Protein AF-A0A3L7LSC1-F1 (afdb_monomer_lite)

Structure (mmCIF, N/CA/C/O backbone):
data_AF-A0A3L7LSC1-F1
#
_entry.id   AF-A0A3L7LSC1-F1
#
loop_
_atom_site.group_PDB
_atom_site.id
_atom_site.type_symbol
_atom_site.label_atom_id
_atom_site.label_alt_id
_atom_site.label_comp_id
_atom_site.label_asym_id
_atom_site.label_entity_id
_atom_site.label_seq_id
_atom_site.pdbx_PDB_ins_code
_atom_site.Cartn_x
_atom_site.Cartn_y
_atom_site.Cartn_z
_atom_site.occupancy
_atom_site.B_iso_or_equiv
_atom_site.auth_seq_id
_atom_site.auth_comp_id
_atom_site.auth_asym_id
_atom_site.auth_atom_id
_atom_site.pdbx_PDB_model_num
ATOM 1 N N . MET A 1 1 ? -33.683 -37.197 1.615 1.00 47.50 1 MET A N 1
ATOM 2 C CA . MET A 1 1 ? -34.060 -36.481 2.859 1.00 47.50 1 MET A CA 1
ATOM 3 C C . MET A 1 1 ? -32.889 -36.293 3.849 1.00 47.50 1 MET A C 1
ATOM 5 O O . MET A 1 1 ? -33.096 -36.383 5.049 1.00 47.50 1 MET A O 1
ATOM 9 N N . ARG A 1 2 ? -31.656 -36.005 3.388 1.00 45.41 2 ARG A N 1
ATOM 10 C CA . ARG A 1 2 ? -30.509 -35.621 4.255 1.00 45.41 2 ARG A CA 1
ATOM 11 C C . ARG A 1 2 ? -29.616 -34.509 3.665 1.00 45.41 2 ARG A C 1
ATOM 13 O O . ARG A 1 2 ? -28.579 -34.197 4.225 1.00 45.41 2 ARG A O 1
ATOM 20 N N . LEU A 1 3 ? -30.031 -33.903 2.549 1.00 44.97 3 LEU A N 1
ATOM 21 C CA . LEU A 1 3 ? -29.283 -32.850 1.840 1.00 44.97 3 LEU A CA 1
ATOM 22 C C . LEU A 1 3 ? -29.961 -31.470 1.897 1.00 44.97 3 LEU A C 1
ATOM 24 O O . LEU A 1 3 ? -29.391 -30.493 1.439 1.00 44.97 3 LEU A O 1
ATOM 28 N N . ILE A 1 4 ? -31.152 -31.370 2.499 1.00 47.22 4 ILE A N 1
ATOM 29 C CA . ILE A 1 4 ? -31.920 -30.112 2.590 1.00 47.22 4 ILE A CA 1
ATOM 30 C C . ILE A 1 4 ? -31.695 -29.408 3.945 1.00 47.22 4 ILE A C 1
ATOM 32 O O . ILE A 1 4 ? -31.943 -28.218 4.082 1.00 47.22 4 ILE A O 1
ATOM 36 N N . THR A 1 5 ? -31.133 -30.097 4.941 1.00 44.91 5 THR A N 1
ATOM 37 C CA . THR A 1 5 ? -30.907 -29.538 6.286 1.00 44.91 5 THR A CA 1
ATOM 38 C C . THR A 1 5 ? -29.605 -28.746 6.434 1.00 44.91 5 THR A C 1
ATOM 40 O O . THR A 1 5 ? -29.439 -28.065 7.437 1.00 44.91 5 THR A O 1
ATOM 43 N N . ILE A 1 6 ? -28.694 -28.782 5.453 1.00 47.75 6 ILE A N 1
ATOM 44 C CA . ILE A 1 6 ? -27.433 -28.010 5.497 1.00 47.75 6 ILE A CA 1
ATOM 45 C C . ILE A 1 6 ? -27.599 -26.619 4.857 1.00 47.75 6 ILE A C 1
ATOM 47 O O . ILE A 1 6 ? -26.880 -25.690 5.206 1.00 47.75 6 ILE A O 1
ATOM 51 N N . PHE A 1 7 ? -28.607 -26.425 4.003 1.00 41.09 7 PHE A N 1
ATOM 52 C CA . PHE A 1 7 ? -28.855 -25.133 3.354 1.00 41.09 7 PHE A CA 1
ATOM 53 C C . PHE A 1 7 ? -29.695 -24.161 4.206 1.00 41.09 7 PHE A C 1
ATOM 55 O O . PHE A 1 7 ? -29.723 -22.967 3.937 1.00 41.09 7 PHE A O 1
ATOM 62 N N . LEU A 1 8 ? -30.338 -24.651 5.273 1.00 38.09 8 LEU A N 1
ATOM 63 C CA . LEU A 1 8 ? -31.162 -23.840 6.183 1.00 38.09 8 LEU A CA 1
ATOM 64 C C . LEU A 1 8 ? -30.412 -23.322 7.423 1.00 38.09 8 LEU A C 1
ATOM 66 O O . LEU A 1 8 ? -30.960 -22.503 8.152 1.00 38.09 8 LEU A O 1
ATOM 70 N N . LEU A 1 9 ? -29.157 -23.736 7.646 1.00 41.72 9 LEU A N 1
ATOM 71 C CA . LEU A 1 9 ? -28.326 -23.216 8.744 1.00 41.72 9 LEU A CA 1
ATOM 72 C C . LEU A 1 9 ? -27.404 -22.057 8.310 1.00 41.72 9 LEU A C 1
ATOM 74 O O . LEU A 1 9 ? -26.900 -21.329 9.157 1.00 41.72 9 LEU A O 1
ATOM 78 N N . GLY A 1 10 ? -27.213 -21.858 6.999 1.00 41.66 10 GLY A N 1
ATOM 79 C CA . GLY A 1 10 ? -26.404 -20.769 6.427 1.00 41.66 10 GLY A CA 1
ATOM 80 C C . GLY A 1 10 ? -27.178 -19.483 6.116 1.00 41.66 10 GLY A C 1
ATOM 81 O O . GLY A 1 10 ? -26.577 -18.493 5.715 1.00 41.66 10 GLY A O 1
ATOM 82 N N . TRP A 1 11 ? -28.502 -19.478 6.304 1.00 40.91 11 TRP A N 1
ATOM 83 C CA . TRP A 1 11 ? -29.378 -18.353 5.941 1.00 40.91 11 TRP A CA 1
ATOM 84 C C . TRP A 1 11 ? -30.136 -17.742 7.129 1.00 40.91 11 TRP A C 1
ATOM 86 O O . TRP A 1 11 ? -31.067 -16.965 6.952 1.00 40.91 11 TRP A O 1
ATOM 96 N N . LEU A 1 12 ? -29.705 -18.064 8.353 1.00 34.06 12 LEU A N 1
ATOM 97 C CA . LEU A 1 12 ? -30.212 -17.491 9.608 1.00 34.06 12 LEU A CA 1
ATOM 98 C C . LEU A 1 12 ? -29.209 -16.543 10.295 1.00 34.06 12 LEU A C 1
ATOM 100 O O . LEU A 1 12 ? -29.462 -16.085 11.402 1.00 34.06 12 LEU A O 1
ATOM 104 N N . LEU A 1 13 ? -28.096 -16.211 9.628 1.00 42.19 13 LEU A N 1
ATOM 105 C CA . LEU A 1 13 ? -27.075 -15.269 10.117 1.00 42.19 13 LEU A CA 1
ATOM 106 C C . LEU A 1 13 ? -26.985 -13.963 9.304 1.00 42.19 13 LEU A C 1
ATOM 108 O O . LEU A 1 13 ? -26.186 -13.101 9.643 1.00 42.19 13 LEU A O 1
ATOM 112 N N . ALA A 1 14 ? -27.805 -13.781 8.262 1.00 40.22 14 ALA A N 1
ATOM 113 C CA . ALA A 1 14 ? -27.698 -12.637 7.344 1.00 40.22 14 ALA A CA 1
ATOM 114 C C . ALA A 1 14 ? -28.773 -11.544 7.528 1.00 40.22 14 ALA A C 1
ATOM 116 O O . ALA A 1 14 ? -28.895 -10.666 6.679 1.00 40.22 14 ALA A O 1
ATOM 117 N N . ALA A 1 15 ? -29.574 -11.574 8.600 1.00 38.03 15 ALA A N 1
ATOM 118 C CA . ALA A 1 15 ? -30.649 -10.591 8.788 1.00 38.03 15 ALA A CA 1
ATOM 119 C C . ALA A 1 15 ? -30.956 -10.259 10.260 1.00 38.03 15 ALA A C 1
ATOM 121 O O . ALA A 1 15 ? -32.118 -10.128 10.641 1.00 38.03 15 ALA A O 1
ATOM 122 N N . SER A 1 16 ? -29.919 -10.086 11.079 1.00 36.62 16 SER A N 1
ATOM 123 C CA . SER A 1 16 ? -30.051 -9.414 12.375 1.00 36.62 16 SER A CA 1
ATOM 124 C C . SER A 1 16 ? -29.331 -8.06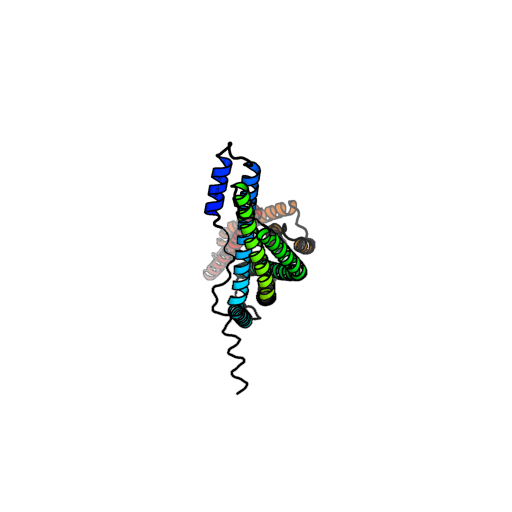6 12.303 1.00 36.62 16 SER A C 1
ATOM 126 O O . SER A 1 16 ? -28.103 -8.061 12.241 1.00 36.62 16 SER A O 1
ATOM 128 N N . PRO A 1 17 ? -30.023 -6.912 12.340 1.00 41.62 17 PRO A N 1
ATOM 129 C CA . PRO A 1 17 ? -29.378 -5.645 12.654 1.00 41.62 17 PRO A CA 1
ATOM 130 C C . PRO A 1 17 ? -29.152 -5.605 14.175 1.00 41.62 17 PRO A C 1
ATOM 132 O O . PRO A 1 17 ? -29.895 -4.977 14.918 1.00 41.62 17 PRO A O 1
ATOM 135 N N . ALA A 1 18 ? -28.186 -6.372 14.664 1.00 41.72 18 ALA A N 1
ATOM 136 C CA . ALA A 1 18 ? -27.769 -6.417 16.064 1.00 41.72 18 ALA A CA 1
ATOM 137 C C . ALA A 1 18 ? -26.338 -6.964 16.032 1.00 41.72 18 ALA A C 1
ATOM 139 O O . ALA A 1 18 ? -26.144 -8.076 15.560 1.00 41.72 18 ALA A O 1
ATOM 140 N N . PHE A 1 19 ? -25.279 -6.236 16.376 1.00 40.66 19 PHE A N 1
ATOM 141 C CA . PHE A 1 19 ? -25.071 -5.437 17.574 1.00 40.66 19 PHE A CA 1
ATOM 142 C C . PHE A 1 19 ? -24.120 -4.272 17.255 1.00 40.66 19 PHE A C 1
ATOM 144 O O . PHE A 1 19 ? -22.916 -4.399 17.427 1.00 40.66 19 PHE A O 1
ATOM 151 N N . ALA A 1 20 ? -24.621 -3.107 16.844 1.00 45.19 20 ALA A N 1
ATOM 152 C CA . ALA A 1 20 ? -23.806 -1.913 17.046 1.00 45.19 20 ALA A CA 1
ATOM 153 C C . ALA A 1 20 ? -23.777 -1.678 18.561 1.00 45.19 20 ALA A C 1
ATOM 155 O O . ALA A 1 20 ? -24.834 -1.497 19.172 1.00 45.19 20 ALA A O 1
ATOM 156 N N . ALA A 1 21 ? -22.606 -1.736 19.200 1.00 58.75 21 ALA A N 1
ATOM 157 C CA . ALA A 1 21 ? -22.484 -1.202 20.548 1.00 58.75 21 ALA A CA 1
ATOM 158 C C . ALA A 1 21 ? -22.903 0.272 20.468 1.00 58.75 21 ALA A C 1
ATOM 160 O O . ALA A 1 21 ? -22.190 1.082 19.876 1.00 58.75 21 ALA A O 1
ATOM 161 N N . ASN A 1 22 ? -24.097 0.600 20.969 1.00 72.31 22 ASN A N 1
ATOM 162 C CA . ASN A 1 22 ? -24.596 1.970 20.953 1.00 72.31 22 ASN A CA 1
ATOM 163 C C . ASN A 1 22 ? -23.690 2.795 21.862 1.00 72.31 22 ASN A C 1
ATOM 165 O O . ASN A 1 22 ? -23.834 2.775 23.085 1.00 72.31 22 ASN A O 1
ATOM 169 N N . LEU A 1 23 ? -22.723 3.475 21.247 1.00 84.94 23 LEU A N 1
ATOM 170 C CA . LEU A 1 23 ? -21.898 4.459 21.921 1.00 84.94 23 LEU A CA 1
ATOM 171 C C . LEU A 1 23 ? -22.827 5.514 22.540 1.00 84.94 23 LEU A C 1
ATOM 173 O O . LEU A 1 23 ? -23.781 5.937 21.876 1.00 84.94 23 LEU A O 1
ATOM 177 N N . PRO A 1 24 ? -22.574 5.941 23.787 1.00 86.88 24 PRO A N 1
ATOM 178 C CA . PRO A 1 24 ? -23.313 7.042 24.388 1.00 86.88 24 PRO A CA 1
ATOM 179 C C . PRO A 1 24 ? -23.250 8.310 23.524 1.00 86.88 24 PRO A C 1
ATOM 181 O O . PRO A 1 24 ? -22.294 8.511 22.770 1.00 86.88 24 PRO A O 1
ATOM 184 N N . ASP A 1 25 ? -24.266 9.171 23.635 1.00 90.81 25 ASP A N 1
ATOM 185 C CA . ASP A 1 25 ? -24.339 10.406 22.849 1.00 90.81 25 ASP A CA 1
ATOM 186 C C . ASP A 1 25 ? -23.196 11.364 23.226 1.00 90.81 25 ASP A C 1
ATOM 188 O O . ASP A 1 25 ? -23.226 12.054 24.248 1.00 90.81 25 ASP A O 1
ATOM 192 N N . GLU A 1 26 ? -22.179 11.419 22.364 1.00 91.38 26 GLU A N 1
ATOM 193 C CA . GLU A 1 26 ? -21.018 12.298 22.513 1.00 91.38 26 GLU A CA 1
ATOM 194 C C . GLU A 1 26 ? -21.424 13.774 22.620 1.00 91.38 26 GLU A C 1
ATOM 196 O O . GLU A 1 26 ? -20.789 14.544 23.342 1.00 91.38 26 GLU A O 1
ATOM 201 N N . GLY A 1 27 ? -22.478 14.183 21.905 1.00 91.50 27 GLY A N 1
ATOM 202 C CA . GLY A 1 27 ? -22.971 15.554 21.930 1.00 91.50 27 GLY A CA 1
ATOM 203 C C . GLY A 1 27 ? -23.528 15.926 23.299 1.00 91.50 27 GLY A C 1
ATOM 204 O O . GLY A 1 27 ? -23.297 17.040 23.770 1.00 91.50 27 GLY A O 1
ATOM 205 N N . GLN A 1 28 ? -24.212 14.987 23.953 1.00 91.19 28 GLN A N 1
ATOM 206 C CA . GLN A 1 28 ? -24.719 15.172 25.307 1.00 91.19 28 GLN A CA 1
ATOM 207 C C . GLN A 1 28 ? -23.576 15.229 26.327 1.00 91.19 28 GLN A C 1
ATOM 209 O O . GLN A 1 28 ? -23.496 16.187 27.090 1.00 91.19 28 GLN A O 1
ATOM 214 N N . ILE A 1 29 ? -22.620 14.298 26.266 1.00 92.69 29 ILE A N 1
ATOM 215 C CA . ILE A 1 29 ? -21.482 14.258 27.203 1.00 92.69 29 ILE A CA 1
ATOM 216 C C . ILE A 1 29 ? -20.611 15.517 27.090 1.00 92.69 29 ILE A C 1
ATOM 218 O O . ILE A 1 29 ? -20.136 16.035 28.099 1.00 92.69 29 ILE A O 1
ATOM 222 N N . LYS A 1 30 ? -20.424 16.066 25.880 1.00 94.44 30 LYS A N 1
ATOM 223 C CA . LYS A 1 30 ? -19.711 17.343 25.693 1.00 94.44 30 LYS A CA 1
ATOM 224 C C . LYS A 1 30 ? -20.429 18.522 26.346 1.00 94.44 30 LYS A C 1
ATOM 226 O O . LYS A 1 30 ? -19.759 19.388 26.905 1.00 94.44 30 LYS A O 1
ATOM 231 N N . LYS A 1 31 ? -21.762 18.566 26.280 1.00 93.38 31 LYS A N 1
ATOM 232 C CA . LYS A 1 31 ? -22.554 19.601 26.963 1.00 93.38 31 LYS A CA 1
ATOM 233 C C . LYS A 1 31 ? -22.443 19.451 28.475 1.00 93.38 31 LYS A C 1
ATOM 235 O O . LYS A 1 31 ? -22.179 20.436 29.153 1.00 93.38 31 LYS A O 1
ATOM 240 N N . ASP A 1 32 ? -22.574 18.229 28.982 1.00 90.56 32 ASP A N 1
ATOM 241 C CA . ASP A 1 32 ? -22.463 17.940 30.415 1.00 90.56 32 ASP A CA 1
ATOM 242 C C . ASP A 1 32 ? -21.064 18.294 30.944 1.00 90.56 32 ASP A C 1
ATOM 244 O O . ASP A 1 32 ? -20.930 18.851 32.033 1.00 90.56 32 ASP A O 1
ATOM 248 N N . LEU A 1 33 ? -20.019 18.067 30.139 1.00 92.50 33 LEU A N 1
ATOM 249 C CA . LEU A 1 33 ? -18.648 18.471 30.450 1.00 92.50 33 LEU A CA 1
ATOM 250 C C . LEU A 1 33 ? -18.501 19.996 30.532 1.00 92.50 33 LEU A C 1
ATOM 252 O O . LEU A 1 33 ? -17.860 20.486 31.457 1.00 92.50 33 LEU A O 1
ATOM 256 N N . GLN A 1 34 ? -19.083 20.743 29.590 1.00 93.12 34 GLN A N 1
ATOM 257 C CA . GLN A 1 34 ? -19.062 22.211 29.617 1.00 93.12 34 GLN A CA 1
ATOM 258 C C . GLN A 1 34 ? -19.798 22.753 30.846 1.00 93.12 34 GLN A C 1
ATOM 260 O O . GLN A 1 34 ? -19.238 23.554 31.587 1.00 93.12 34 GLN A O 1
ATOM 265 N N . LEU A 1 35 ? -20.999 22.240 31.129 1.00 89.88 35 LEU A N 1
ATOM 266 C CA . LEU A 1 35 ? -21.768 22.614 32.318 1.00 89.88 35 LEU A CA 1
ATOM 267 C C . LEU A 1 35 ? -20.990 22.337 33.612 1.00 89.88 35 LEU A C 1
ATOM 269 O O . LEU A 1 35 ? -20.944 23.187 34.500 1.00 89.88 35 LEU A O 1
ATOM 273 N N . ALA A 1 36 ? -20.332 21.178 33.702 1.00 88.69 36 ALA A N 1
ATOM 274 C CA . ALA A 1 36 ? -19.503 20.827 34.849 1.00 88.69 36 ALA A CA 1
ATOM 275 C C . ALA A 1 36 ? -18.247 21.706 34.978 1.00 88.69 36 ALA A C 1
ATOM 277 O O . ALA A 1 36 ? -17.763 21.897 36.088 1.00 88.69 36 ALA A O 1
ATOM 278 N N . GLN A 1 37 ? -17.703 22.243 33.883 1.00 90.06 37 GLN A N 1
ATOM 279 C CA . GLN A 1 37 ? -16.558 23.164 33.910 1.00 90.06 37 GLN A CA 1
ATOM 280 C C . GLN A 1 37 ? -16.961 24.592 34.301 1.00 90.06 37 GLN A C 1
ATOM 282 O O . GLN A 1 37 ? -16.216 25.263 35.020 1.00 90.06 37 GLN A O 1
ATOM 287 N N . ASP A 1 38 ? -18.137 25.036 33.860 1.00 89.62 38 ASP A N 1
ATOM 288 C CA . ASP A 1 38 ? -18.635 26.391 34.094 1.00 89.62 38 ASP A CA 1
ATOM 289 C C . ASP A 1 38 ? -19.148 26.589 35.532 1.00 89.62 38 ASP A C 1
ATOM 291 O O . ASP A 1 38 ? -18.986 27.671 36.108 1.00 89.62 38 ASP A O 1
ATOM 295 N N . ASP A 1 39 ? -19.712 25.548 36.153 1.00 82.62 39 ASP A N 1
ATOM 296 C CA . ASP A 1 39 ? -20.226 25.619 37.524 1.00 82.62 39 ASP A CA 1
ATOM 297 C C . ASP A 1 39 ? -19.162 25.264 38.580 1.00 82.62 39 ASP A C 1
ATOM 299 O O . ASP A 1 39 ? -18.930 24.106 38.933 1.00 82.62 39 ASP A O 1
ATOM 303 N N . LYS A 1 40 ? -18.528 26.305 39.134 1.00 75.19 40 LYS A N 1
ATOM 304 C CA . LYS A 1 40 ? -17.489 26.203 40.179 1.00 75.19 40 LYS A CA 1
ATOM 305 C C . LYS A 1 40 ? -18.007 25.769 41.556 1.00 75.19 40 LYS A C 1
ATOM 307 O O . LYS A 1 40 ? -17.197 25.572 42.460 1.00 75.19 40 LYS A O 1
ATOM 312 N N . ASN A 1 41 ? -19.323 25.662 41.747 1.00 77.88 41 ASN A N 1
ATOM 313 C CA . ASN A 1 41 ? -19.925 25.360 43.048 1.00 77.88 41 ASN A CA 1
ATOM 314 C C . ASN A 1 41 ? -20.377 23.897 43.181 1.00 77.88 41 ASN A C 1
ATOM 316 O O . ASN A 1 41 ? -20.930 23.520 44.217 1.00 77.88 41 ASN A O 1
ATOM 320 N N . VAL A 1 42 ? -20.141 23.061 42.166 1.00 78.06 42 VAL A N 1
ATOM 321 C CA . VAL A 1 42 ? -20.526 21.646 42.195 1.00 78.06 42 VAL A CA 1
ATOM 322 C C . VAL A 1 42 ? -19.570 20.849 43.098 1.00 78.06 42 VAL A C 1
ATOM 324 O O . VAL A 1 42 ? -18.355 20.857 42.879 1.00 78.06 42 VAL A O 1
ATOM 327 N N . PRO A 1 43 ? -20.072 20.109 44.104 1.00 82.06 43 PRO A N 1
ATOM 328 C CA . PRO A 1 43 ? -19.233 19.206 44.881 1.00 82.06 43 PRO A CA 1
ATOM 329 C C . PRO A 1 43 ? -18.643 18.115 43.976 1.00 82.06 43 PRO A C 1
ATOM 331 O O . PRO A 1 43 ? -19.342 17.530 43.152 1.00 82.06 43 PRO A O 1
ATOM 334 N N . ASN A 1 44 ? -17.351 17.822 44.146 1.00 87.06 44 ASN A N 1
ATOM 335 C CA . ASN A 1 44 ? -16.586 16.875 43.320 1.00 87.06 44 ASN A CA 1
ATOM 336 C C . ASN A 1 44 ? -16.454 17.258 41.831 1.00 87.06 44 ASN A C 1
ATOM 338 O O . ASN A 1 44 ? -16.242 16.378 40.997 1.00 87.06 44 ASN A O 1
ATOM 342 N N . GLN A 1 45 ? -16.512 18.554 41.495 1.00 89.81 45 GLN A N 1
ATOM 343 C CA . GLN A 1 45 ? -16.376 19.072 40.124 1.00 89.81 45 GLN A CA 1
ATOM 344 C C . GLN A 1 45 ? -15.221 18.428 39.332 1.00 89.81 45 GLN A C 1
ATOM 346 O O . GLN A 1 45 ? -15.427 17.951 38.221 1.00 89.81 45 GLN A O 1
ATOM 351 N N . ALA A 1 46 ? -14.016 18.356 39.912 1.00 91.25 46 ALA A N 1
ATOM 352 C CA . ALA A 1 46 ? -12.845 17.788 39.238 1.00 91.25 46 ALA A CA 1
ATOM 353 C C . ALA A 1 46 ? -13.041 16.312 38.843 1.00 91.25 46 ALA A C 1
ATOM 355 O O . ALA A 1 46 ? -12.729 15.933 37.719 1.00 91.25 46 ALA A O 1
ATOM 356 N N . ALA A 1 47 ? -13.622 15.503 39.735 1.00 93.12 47 ALA A N 1
ATOM 357 C CA . ALA A 1 47 ? -13.879 14.088 39.478 1.00 93.12 47 ALA A CA 1
ATOM 358 C C . ALA A 1 47 ? -15.012 13.877 38.456 1.00 93.12 47 ALA A C 1
ATOM 360 O O . ALA A 1 47 ? -14.972 12.925 37.680 1.00 93.12 47 ALA A O 1
ATOM 361 N N . ILE A 1 48 ? -16.005 14.777 38.419 1.00 92.56 48 ILE A N 1
ATOM 362 C CA . ILE A 1 48 ? -17.053 14.784 37.384 1.00 92.56 48 ILE A CA 1
ATOM 363 C C . ILE A 1 48 ? -16.430 15.067 36.013 1.00 92.56 48 ILE A C 1
ATOM 365 O O . ILE A 1 48 ? -16.667 14.327 35.061 1.00 92.56 48 ILE A O 1
ATOM 369 N N . VAL A 1 49 ? -15.605 16.115 35.923 1.00 94.50 49 VAL A N 1
ATOM 370 C CA . VAL A 1 49 ? -14.908 16.500 34.688 1.00 94.50 49 VAL A CA 1
ATOM 371 C C . VAL A 1 49 ? -14.010 15.365 34.191 1.00 94.50 49 VAL A C 1
ATOM 373 O O . VAL A 1 49 ? -14.061 15.033 33.010 1.00 94.50 49 VAL A O 1
ATOM 376 N N . GLU A 1 50 ? -13.242 14.733 35.080 1.00 95.62 50 GLU A N 1
ATOM 377 C CA . GLU A 1 50 ? -12.378 13.595 34.745 1.00 95.62 50 GLU A CA 1
ATOM 378 C C . GLU A 1 50 ? -13.178 12.390 34.226 1.00 95.62 50 GLU A C 1
ATOM 380 O O . GLU A 1 50 ? -12.833 11.819 33.190 1.00 95.62 50 GLU A O 1
ATOM 385 N N . ALA A 1 51 ? -14.287 12.032 34.885 1.00 94.88 51 ALA A N 1
ATOM 386 C CA . ALA A 1 51 ? -15.145 10.935 34.441 1.00 94.88 51 ALA A CA 1
ATOM 387 C C . ALA A 1 51 ? -15.735 11.203 33.046 1.00 94.88 51 ALA A C 1
ATOM 389 O O . ALA A 1 51 ? -15.658 10.347 32.164 1.00 94.88 51 ALA A O 1
ATOM 390 N N . LEU A 1 52 ? -16.264 12.406 32.804 1.00 95.12 52 LEU A N 1
ATOM 391 C CA . LEU A 1 52 ? -16.816 12.779 31.498 1.00 95.12 52 LEU A CA 1
ATOM 392 C C . LEU A 1 52 ? -15.736 12.814 30.404 1.00 95.12 52 LEU A C 1
ATOM 394 O O . LEU A 1 52 ? -15.980 12.348 29.291 1.00 95.12 52 LEU A O 1
ATOM 398 N N . GLN A 1 53 ? -14.528 13.300 30.712 1.00 96.81 53 GLN A N 1
ATOM 399 C CA . GLN A 1 53 ? -13.385 13.251 29.790 1.00 96.81 53 GLN A CA 1
ATOM 400 C C . GLN A 1 53 ? -12.978 11.812 29.458 1.00 96.81 53 GLN A C 1
ATOM 402 O O . GLN A 1 53 ? -12.760 11.497 28.288 1.00 96.81 53 GLN A O 1
ATOM 407 N N . SER A 1 54 ? -12.931 10.927 30.456 1.00 96.94 54 SER A N 1
ATOM 408 C CA . SER A 1 54 ? -12.686 9.497 30.250 1.00 96.94 54 SER A CA 1
ATOM 409 C C . SER A 1 54 ? -13.745 8.874 29.332 1.00 96.94 54 SER A C 1
ATOM 411 O O . SER A 1 54 ? -13.407 8.194 28.363 1.00 96.94 54 SER A O 1
ATOM 413 N N . GLY A 1 55 ? -15.025 9.200 29.549 1.00 96.38 55 GLY A N 1
ATOM 414 C CA . GLY A 1 55 ? -16.120 8.772 28.677 1.00 96.38 55 GLY A CA 1
ATOM 415 C C . GLY A 1 55 ? -15.965 9.246 27.227 1.00 96.38 55 GLY A C 1
ATOM 416 O O . GLY A 1 55 ? -16.165 8.463 26.299 1.00 96.38 55 GLY A O 1
ATOM 417 N N . LEU A 1 56 ? -15.549 10.498 27.004 1.00 97.38 56 LEU A N 1
ATOM 418 C CA . LEU A 1 56 ? -15.272 11.014 25.656 1.00 97.38 56 LEU A CA 1
ATOM 419 C C . LEU A 1 56 ? -14.088 10.307 24.987 1.00 97.38 56 LEU A C 1
ATOM 421 O O . LEU A 1 56 ? -14.160 10.002 23.795 1.00 97.38 56 LEU A O 1
ATOM 425 N N . ASN A 1 57 ? -13.027 10.012 25.739 1.00 97.75 57 ASN A N 1
ATOM 426 C CA . ASN A 1 57 ? -11.886 9.252 25.227 1.00 97.75 57 ASN A CA 1
ATOM 427 C C . ASN A 1 57 ? -12.306 7.834 24.821 1.00 97.75 57 ASN A C 1
ATOM 429 O O . ASN A 1 57 ? -11.990 7.398 23.716 1.00 97.75 57 ASN A O 1
ATOM 433 N N . ALA A 1 58 ? -13.094 7.151 25.655 1.00 97.06 58 ALA A N 1
ATOM 434 C CA . ALA A 1 58 ? -13.649 5.843 25.324 1.00 97.06 58 ALA A CA 1
ATOM 435 C C . ALA A 1 58 ? -14.522 5.888 24.059 1.00 97.06 58 ALA A C 1
ATOM 437 O O . ALA A 1 58 ? -14.412 5.018 23.196 1.00 97.06 58 ALA A O 1
ATOM 438 N N . ILE A 1 59 ? -15.344 6.928 23.886 1.00 96.31 59 ILE A N 1
ATOM 439 C CA . ILE A 1 59 ? -16.124 7.109 22.652 1.00 96.31 59 ILE A CA 1
ATOM 440 C C . ILE A 1 59 ? -15.210 7.267 21.434 1.00 96.31 59 ILE A C 1
ATOM 442 O O . ILE A 1 59 ? -15.482 6.671 20.389 1.00 96.31 59 ILE A O 1
ATOM 446 N N . ALA A 1 60 ? -14.127 8.037 21.549 1.00 97.25 60 ALA A N 1
ATOM 447 C CA . ALA A 1 60 ? -13.161 8.203 20.467 1.00 97.25 60 ALA A CA 1
ATOM 448 C C . ALA A 1 60 ? -12.477 6.873 20.099 1.00 97.25 60 ALA A C 1
ATOM 450 O O . ALA A 1 60 ? -12.404 6.535 18.915 1.00 97.25 60 ALA A O 1
ATOM 451 N N . GLU A 1 61 ? -12.051 6.087 21.094 1.00 97.06 61 GLU A N 1
ATOM 452 C CA . GLU A 1 61 ? -11.511 4.735 20.890 1.00 97.06 61 GLU A CA 1
ATOM 453 C C . GLU A 1 61 ? -12.533 3.818 20.203 1.00 97.06 61 GLU A C 1
ATOM 455 O O . GLU A 1 61 ? -12.215 3.168 19.207 1.00 97.06 61 GLU A O 1
ATOM 460 N N . GLY A 1 62 ? -13.785 3.822 20.669 1.00 96.69 62 GLY A N 1
ATOM 461 C CA . GLY A 1 62 ? -14.867 3.041 20.072 1.00 96.69 62 GLY A CA 1
ATOM 462 C C . GLY A 1 62 ? -15.126 3.408 18.608 1.00 96.69 62 GLY A C 1
ATOM 463 O O . GLY A 1 62 ? -15.282 2.525 17.764 1.00 96.69 62 GLY A O 1
ATOM 464 N N . LYS A 1 63 ? -15.100 4.701 18.263 1.00 96.38 63 LYS A N 1
ATOM 465 C CA . LYS A 1 63 ? -15.210 5.159 16.866 1.00 96.38 63 LYS A CA 1
ATOM 466 C C . LYS A 1 63 ? -14.041 4.689 16.005 1.00 96.38 63 LYS A C 1
ATOM 468 O O . LYS A 1 63 ? -14.265 4.280 14.866 1.00 96.38 63 LYS A O 1
ATOM 473 N N . ALA A 1 64 ? -12.818 4.717 16.533 1.00 97.44 64 ALA A N 1
ATOM 474 C CA . ALA A 1 64 ? -11.647 4.206 15.825 1.00 97.44 64 ALA A CA 1
ATOM 475 C C . ALA A 1 64 ? -11.776 2.697 15.546 1.00 97.44 64 ALA A C 1
ATOM 477 O O . ALA A 1 64 ? -11.549 2.262 14.414 1.00 97.44 64 ALA A O 1
ATOM 478 N N . SER A 1 65 ? -12.230 1.919 16.534 1.00 97.75 65 SER A N 1
ATOM 479 C CA . SER A 1 65 ? -12.529 0.494 16.356 1.00 97.75 65 SER A CA 1
ATOM 480 C C . SER A 1 65 ? -13.640 0.249 15.335 1.00 97.75 65 SER A C 1
ATOM 482 O O . SER A 1 65 ? -13.490 -0.603 14.466 1.00 97.75 65 SER A O 1
ATOM 484 N N . SER A 1 66 ? -14.717 1.038 15.355 1.00 96.62 66 SER A N 1
ATOM 485 C CA . SER A 1 66 ? -15.802 0.944 14.366 1.00 96.62 66 SER A CA 1
ATOM 486 C C . SER A 1 66 ? -15.331 1.237 12.933 1.00 96.62 66 SER A C 1
ATOM 488 O O . SER A 1 66 ? -15.714 0.529 11.994 1.00 96.62 66 SER A O 1
ATOM 490 N N . ALA A 1 67 ? -14.444 2.221 12.747 1.00 97.19 67 ALA A N 1
ATOM 491 C CA . ALA A 1 67 ? -13.841 2.492 11.443 1.00 97.19 67 ALA A CA 1
ATOM 492 C C . ALA A 1 67 ? -13.020 1.292 10.942 1.00 97.19 67 ALA A C 1
ATOM 494 O O . ALA A 1 67 ? -13.130 0.911 9.776 1.00 97.19 67 ALA A O 1
ATOM 495 N N . LYS A 1 68 ? -12.253 0.651 11.834 1.00 96.56 68 LYS A N 1
ATOM 496 C CA . LYS A 1 68 ? -11.481 -0.558 11.515 1.00 96.56 68 LYS A CA 1
ATOM 497 C C . LYS A 1 68 ? -12.363 -1.770 11.217 1.00 96.56 68 LYS A C 1
ATOM 499 O O . LYS A 1 68 ? -12.095 -2.469 10.245 1.00 96.56 68 LYS A O 1
ATOM 504 N N . ILE A 1 69 ? -13.446 -1.973 11.969 1.00 97.44 69 ILE A N 1
ATOM 505 C CA . ILE A 1 69 ? -14.461 -2.997 11.667 1.00 97.44 69 ILE A CA 1
ATOM 506 C C . ILE A 1 69 ? -14.991 -2.806 10.245 1.00 97.44 69 ILE A C 1
ATOM 508 O O . ILE A 1 69 ? -15.025 -3.758 9.472 1.00 97.44 69 ILE A O 1
ATOM 512 N N . THR A 1 70 ? -15.333 -1.572 9.868 1.00 97.00 70 THR A N 1
ATOM 513 C CA . THR A 1 70 ? -15.844 -1.263 8.523 1.00 97.00 70 THR A CA 1
ATOM 514 C C . THR A 1 70 ? -14.804 -1.553 7.436 1.00 97.00 70 THR A C 1
ATOM 516 O O . THR A 1 70 ? -15.137 -2.114 6.394 1.00 97.00 70 THR A O 1
ATOM 519 N N . GLU A 1 71 ? -13.534 -1.210 7.675 1.00 95.56 71 GLU A N 1
ATOM 520 C CA . GLU A 1 71 ? -12.421 -1.517 6.767 1.00 95.56 71 GLU A CA 1
ATOM 521 C C . GLU A 1 71 ? -12.261 -3.035 6.558 1.00 95.56 71 GLU A C 1
ATOM 523 O O . GLU A 1 71 ? -12.155 -3.502 5.422 1.00 95.56 71 GLU A O 1
ATOM 528 N N . TYR A 1 72 ? -12.296 -3.818 7.639 1.00 97.19 72 TYR A N 1
ATOM 529 C CA . TYR A 1 72 ? -12.194 -5.277 7.580 1.00 97.19 72 TYR A CA 1
ATOM 530 C C . TYR A 1 72 ? -13.420 -5.933 6.952 1.00 97.19 72 TYR A C 1
ATOM 532 O O . TYR A 1 72 ? -13.261 -6.854 6.153 1.00 97.19 72 TYR A O 1
ATOM 540 N N . GLN A 1 73 ? -14.620 -5.441 7.256 1.00 97.19 73 GLN A N 1
ATOM 541 C CA . GLN A 1 73 ? -15.863 -5.895 6.638 1.00 97.19 73 GLN A CA 1
ATOM 542 C C . GLN A 1 73 ? -15.818 -5.681 5.126 1.00 97.19 73 GLN A C 1
ATOM 544 O O . GLN A 1 73 ? -16.045 -6.614 4.362 1.00 97.19 73 GLN A O 1
ATOM 549 N N . LYS A 1 74 ? -15.407 -4.489 4.681 1.00 96.38 74 LYS A N 1
ATOM 550 C CA . LYS A 1 74 ? -15.233 -4.197 3.257 1.00 96.38 74 LYS A CA 1
A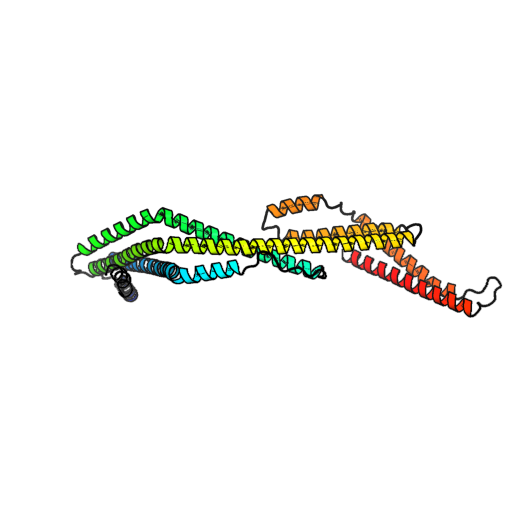TOM 551 C C . LYS A 1 74 ? -14.221 -5.139 2.601 1.00 96.38 74 LYS A C 1
ATOM 553 O O . LYS A 1 74 ? -14.465 -5.640 1.509 1.00 96.38 74 LYS A O 1
ATOM 558 N N . ALA A 1 75 ? -13.107 -5.433 3.274 1.00 95.38 75 ALA A N 1
ATOM 559 C CA . ALA A 1 75 ? -12.127 -6.401 2.783 1.00 95.38 75 ALA A CA 1
ATOM 560 C C . ALA A 1 75 ? -12.677 -7.838 2.699 1.00 95.38 75 ALA A C 1
ATOM 562 O O . ALA A 1 75 ? -12.140 -8.639 1.940 1.00 95.38 75 ALA A O 1
ATOM 563 N N . ILE A 1 76 ? -13.713 -8.184 3.465 1.00 97.12 76 ILE A N 1
ATOM 564 C CA . ILE A 1 76 ? -14.413 -9.469 3.365 1.00 97.12 76 ILE A CA 1
ATOM 565 C C . ILE A 1 76 ? -15.401 -9.450 2.197 1.00 97.12 76 ILE A C 1
ATOM 567 O O . ILE A 1 76 ? -15.373 -10.361 1.371 1.00 97.12 76 ILE A O 1
ATOM 571 N N . ASP A 1 77 ? -16.222 -8.406 2.109 1.00 97.75 77 ASP A N 1
ATOM 572 C CA . ASP A 1 77 ? -17.298 -8.289 1.123 1.00 97.75 77 ASP A CA 1
ATOM 573 C C . ASP A 1 77 ? -16.765 -8.128 -0.306 1.00 97.75 77 ASP A C 1
ATOM 575 O O . ASP A 1 77 ? -17.230 -8.802 -1.228 1.00 97.75 77 ASP A O 1
ATOM 579 N N . ASP A 1 78 ? -15.741 -7.290 -0.490 1.00 97.44 78 ASP A N 1
ATOM 580 C CA . ASP A 1 78 ? -15.167 -6.995 -1.805 1.00 97.44 78 ASP A CA 1
ATOM 581 C C . ASP A 1 78 ? -14.199 -8.093 -2.282 1.00 97.44 78 ASP A C 1
ATOM 583 O O . ASP A 1 78 ? -13.852 -8.138 -3.467 1.00 97.44 78 ASP A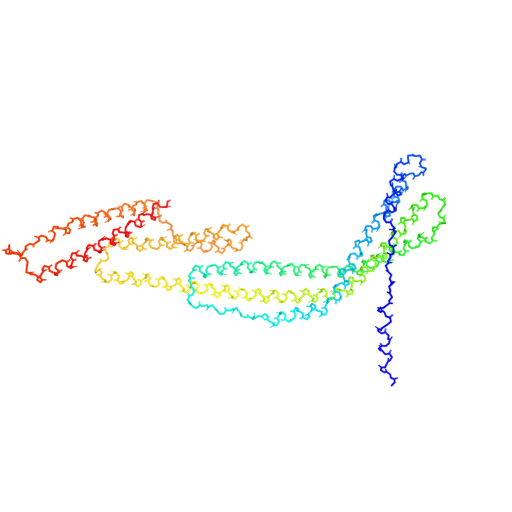 O 1
ATOM 587 N N . PHE A 1 79 ? -13.763 -8.999 -1.394 1.00 98.25 79 PHE A N 1
ATOM 588 C CA . PHE A 1 79 ? -12.749 -10.016 -1.697 1.00 98.25 79 PHE A CA 1
ATOM 589 C C . PHE A 1 79 ? -13.055 -10.828 -2.965 1.00 98.25 79 PHE A C 1
ATOM 591 O O . PHE A 1 79 ? -12.204 -10.865 -3.854 1.00 98.25 79 PHE A O 1
ATOM 598 N N . PRO A 1 80 ? -14.254 -11.425 -3.141 1.00 98.19 80 PRO A N 1
ATOM 599 C CA . PRO A 1 80 ? -14.525 -12.253 -4.313 1.00 98.19 80 PRO A CA 1
ATOM 600 C C . PRO A 1 80 ? -14.461 -11.471 -5.629 1.00 98.19 80 PRO A C 1
ATOM 602 O O . PRO A 1 80 ? -14.051 -12.025 -6.650 1.00 98.19 80 PRO A O 1
ATOM 605 N N . ALA A 1 81 ? -14.879 -10.202 -5.618 1.00 98.12 81 ALA A N 1
ATOM 606 C CA . ALA A 1 81 ? -14.858 -9.344 -6.796 1.00 98.12 81 ALA A CA 1
ATOM 607 C C . ALA A 1 81 ? -13.428 -8.894 -7.122 1.00 98.12 81 ALA A C 1
ATOM 609 O O . ALA A 1 81 ? -12.979 -9.060 -8.255 1.00 98.12 81 ALA A O 1
ATOM 610 N N . LEU A 1 82 ? -12.689 -8.411 -6.118 1.00 97.69 82 LEU A N 1
ATOM 611 C CA . LEU A 1 82 ? -11.311 -7.947 -6.276 1.00 97.69 82 LEU A CA 1
ATOM 612 C C . LEU A 1 82 ? -10.365 -9.073 -6.695 1.00 97.69 82 LEU A C 1
ATOM 614 O O . LEU A 1 82 ? -9.538 -8.875 -7.578 1.00 97.69 82 LEU A O 1
ATOM 618 N N . THR A 1 83 ? -10.499 -10.267 -6.118 1.00 98.31 83 THR A N 1
ATOM 619 C CA . THR A 1 83 ? -9.686 -11.426 -6.504 1.00 98.31 83 THR A CA 1
ATOM 620 C C . THR A 1 83 ? -9.924 -11.821 -7.962 1.00 98.31 83 THR A C 1
ATOM 622 O O . THR A 1 83 ? -8.966 -12.150 -8.659 1.00 98.31 83 THR A O 1
ATOM 625 N N . ARG A 1 84 ? -11.173 -11.775 -8.454 1.00 98.06 84 ARG A N 1
ATOM 626 C CA . ARG A 1 84 ? -11.468 -12.024 -9.878 1.00 98.06 84 ARG A CA 1
ATOM 627 C C . ARG A 1 84 ? -10.845 -10.952 -10.758 1.00 98.06 84 ARG A C 1
ATOM 629 O O . ARG A 1 84 ? -10.084 -11.295 -11.649 1.00 98.06 84 ARG A O 1
ATOM 636 N N . GLN A 1 85 ? -11.081 -9.683 -10.434 1.00 98.19 85 GLN A N 1
ATOM 637 C CA . GLN A 1 85 ? -10.518 -8.561 -11.179 1.00 98.19 85 GLN A CA 1
ATOM 638 C C . GLN A 1 85 ? -8.987 -8.646 -11.271 1.00 98.19 85 GLN A C 1
ATOM 640 O O . GLN A 1 85 ? -8.435 -8.529 -12.356 1.00 98.19 85 GLN A O 1
ATOM 645 N N . LEU A 1 86 ? -8.294 -8.889 -10.155 1.00 98.12 86 LEU A N 1
ATOM 646 C CA . LEU A 1 86 ? -6.832 -8.979 -10.134 1.00 98.12 86 LEU A CA 1
ATOM 647 C C . LEU A 1 86 ? -6.305 -10.155 -10.961 1.00 98.12 86 LEU A C 1
ATOM 649 O O . LEU A 1 86 ? -5.253 -10.037 -11.588 1.00 98.12 86 LEU A O 1
ATOM 653 N N . ARG A 1 87 ? -7.018 -11.287 -10.967 1.00 97.69 87 ARG A N 1
ATOM 654 C CA . ARG A 1 87 ? -6.667 -12.440 -11.806 1.00 97.69 87 ARG A CA 1
ATOM 655 C C . ARG A 1 87 ? -6.888 -12.131 -13.281 1.00 97.69 87 ARG A C 1
ATOM 657 O O . ARG A 1 87 ? -5.968 -12.330 -14.061 1.00 97.69 87 ARG A O 1
ATOM 664 N N . ASP A 1 88 ? -8.035 -11.559 -13.630 1.00 97.94 88 ASP A N 1
ATOM 665 C CA . ASP A 1 88 ? -8.357 -11.174 -15.006 1.00 97.94 88 ASP A CA 1
ATOM 666 C C . ASP A 1 88 ? -7.361 -10.130 -15.543 1.00 97.94 88 ASP A C 1
ATOM 668 O O . ASP A 1 88 ? -6.876 -10.254 -16.668 1.00 97.94 88 ASP A O 1
ATOM 672 N N . GLU A 1 89 ? -6.995 -9.130 -14.731 1.00 97.50 89 GLU A N 1
ATOM 673 C CA . GLU A 1 89 ? -5.961 -8.144 -15.071 1.00 97.50 89 GLU A CA 1
ATOM 674 C C . GLU A 1 89 ? -4.595 -8.804 -15.269 1.00 97.50 89 GLU A C 1
ATOM 676 O O . GLU A 1 89 ? -3.900 -8.497 -16.235 1.00 97.50 89 GLU A O 1
ATOM 681 N N . LYS A 1 90 ? -4.206 -9.729 -14.386 1.00 96.19 90 LYS A N 1
ATOM 682 C CA . LYS A 1 90 ? -2.932 -10.451 -14.490 1.00 96.19 90 LYS A CA 1
ATOM 683 C C . LYS A 1 90 ? -2.874 -11.348 -15.722 1.00 96.19 90 LYS A C 1
ATOM 685 O O . LYS A 1 90 ? -1.824 -11.414 -16.365 1.00 96.19 90 LYS A O 1
ATOM 690 N N . ASP A 1 91 ? -3.968 -12.021 -16.048 1.00 95.50 91 ASP A N 1
ATOM 691 C CA . ASP A 1 91 ? -4.065 -12.902 -17.211 1.00 95.50 91 ASP A CA 1
ATOM 692 C C . ASP A 1 91 ? -4.109 -12.097 -18.519 1.00 95.50 91 ASP A C 1
ATOM 694 O O . ASP A 1 91 ? -3.556 -12.531 -19.528 1.00 95.50 91 ASP A O 1
ATOM 698 N N . SER A 1 92 ? -4.694 -10.896 -18.488 1.00 95.56 92 SER A N 1
ATOM 699 C CA . SER A 1 92 ? -4.734 -9.970 -19.629 1.00 95.56 92 SER A CA 1
ATOM 700 C C . SER A 1 92 ? -3.437 -9.174 -19.820 1.00 95.56 92 SER A C 1
ATOM 702 O O . SER A 1 92 ? -3.191 -8.659 -20.911 1.00 95.56 92 SER A O 1
ATOM 704 N N . GLU A 1 93 ? -2.609 -9.041 -18.779 1.00 95.00 93 GLU A N 1
ATOM 705 C CA . GLU A 1 93 ? -1.315 -8.364 -18.861 1.00 95.00 93 GLU A CA 1
ATOM 706 C C . GLU A 1 93 ? -0.360 -9.180 -19.756 1.00 95.00 93 GLU A C 1
ATOM 708 O O . GLU A 1 93 ? -0.097 -10.350 -19.462 1.00 95.00 93 GLU A O 1
ATOM 713 N N . PRO A 1 94 ? 0.176 -8.615 -20.848 1.00 93.31 94 PRO A N 1
ATOM 714 C CA . PRO A 1 94 ? 1.067 -9.347 -21.740 1.00 93.31 94 PRO A CA 1
ATOM 715 C C . PRO A 1 94 ? 2.441 -9.591 -21.097 1.00 93.31 94 PRO A C 1
ATOM 717 O O . PRO A 1 94 ? 2.966 -8.749 -20.371 1.00 93.31 94 PRO A O 1
ATOM 720 N N . ASP A 1 95 ? 3.045 -10.741 -21.402 1.00 89.94 95 ASP A N 1
ATOM 721 C CA . ASP A 1 95 ? 4.369 -11.124 -20.880 1.00 89.94 95 ASP A CA 1
ATOM 722 C C . ASP A 1 95 ? 5.531 -10.400 -21.579 1.00 89.94 95 ASP A C 1
ATOM 724 O O . ASP A 1 95 ? 6.637 -10.298 -21.037 1.00 89.94 95 ASP A O 1
ATOM 728 N N . GLU A 1 96 ? 5.289 -9.925 -22.800 1.00 92.25 96 GLU A N 1
ATOM 729 C CA . GLU A 1 96 ? 6.267 -9.248 -23.644 1.00 92.25 96 GLU A CA 1
ATOM 730 C C . GLU A 1 96 ? 5.820 -7.810 -23.939 1.00 92.25 96 GLU A C 1
ATOM 732 O O . GLU A 1 96 ? 4.620 -7.544 -24.101 1.00 92.25 96 GLU A O 1
ATOM 737 N N . PRO A 1 97 ? 6.765 -6.858 -24.015 1.00 91.38 97 PRO A N 1
ATOM 738 C CA . PRO A 1 97 ? 6.458 -5.496 -24.411 1.00 91.38 97 PRO A CA 1
ATOM 739 C C . PRO A 1 97 ? 6.025 -5.436 -25.879 1.00 91.38 97 PRO A C 1
ATOM 741 O O . PRO A 1 97 ? 6.268 -6.346 -26.676 1.00 91.38 97 PRO A O 1
ATOM 744 N N . ALA A 1 98 ? 5.368 -4.338 -26.252 1.00 87.50 98 ALA A N 1
ATOM 745 C CA . ALA A 1 98 ? 4.984 -4.132 -27.640 1.00 87.50 98 ALA A CA 1
ATOM 746 C C . ALA A 1 98 ? 6.238 -4.072 -28.526 1.00 87.50 98 ALA A C 1
ATOM 748 O O . ALA A 1 98 ? 7.243 -3.464 -28.156 1.00 87.50 98 ALA A O 1
ATOM 749 N N . ALA A 1 99 ? 6.170 -4.687 -29.708 1.00 87.50 99 ALA A N 1
ATOM 750 C CA . ALA A 1 99 ? 7.287 -4.677 -30.641 1.00 87.50 99 ALA A CA 1
ATOM 751 C C . ALA A 1 99 ? 7.669 -3.234 -31.011 1.00 87.50 99 ALA A C 1
ATOM 753 O O . ALA A 1 99 ? 6.830 -2.438 -31.444 1.00 87.50 99 ALA A O 1
ATOM 754 N N . LEU A 1 100 ? 8.951 -2.906 -30.850 1.00 86.25 100 LEU A N 1
ATOM 755 C CA . LEU A 1 100 ? 9.475 -1.596 -31.209 1.00 86.25 100 LEU A CA 1
ATOM 756 C C . LEU A 1 100 ? 9.511 -1.441 -32.731 1.00 86.25 100 LEU A C 1
ATOM 758 O O . LEU A 1 100 ? 9.895 -2.350 -33.469 1.00 86.25 100 LEU A O 1
ATOM 762 N N . SER A 1 101 ? 9.119 -0.264 -33.214 1.00 85.62 101 SER A N 1
ATOM 763 C CA . SER A 1 101 ? 9.216 0.044 -34.638 1.00 85.62 101 SER A CA 1
ATOM 764 C C . SER A 1 101 ? 10.689 0.216 -35.036 1.00 85.62 101 SER A C 1
ATOM 766 O O . SER A 1 101 ? 11.396 1.004 -34.408 1.00 85.62 101 SER A O 1
ATOM 768 N N . PRO A 1 102 ? 11.171 -0.432 -36.112 1.00 77.81 102 PRO A N 1
ATOM 769 C CA . PRO A 1 102 ? 12.591 -0.407 -36.474 1.00 77.81 102 PRO A CA 1
ATOM 770 C C . PRO A 1 102 ? 13.088 0.963 -36.970 1.00 77.81 102 PRO A C 1
ATOM 772 O O . PRO A 1 102 ? 14.288 1.170 -37.077 1.00 77.81 102 PRO A O 1
ATOM 775 N N . LYS A 1 103 ? 12.183 1.907 -37.270 1.00 78.62 103 LYS A N 1
ATOM 776 C CA . LYS A 1 103 ? 12.493 3.240 -37.824 1.00 78.62 103 LYS A CA 1
ATOM 777 C C . LYS A 1 103 ? 12.338 4.391 -36.818 1.00 78.62 103 LYS A C 1
ATOM 779 O O . LYS A 1 103 ? 12.137 5.530 -37.229 1.00 78.62 103 LYS A O 1
ATOM 784 N N . LEU A 1 104 ? 12.360 4.103 -35.518 1.00 82.06 104 LEU A N 1
ATOM 785 C CA . LEU A 1 104 ? 12.269 5.139 -34.485 1.00 82.06 104 LEU A CA 1
ATOM 786 C C . LEU A 1 104 ? 13.518 6.031 -34.504 1.00 82.06 104 LEU A C 1
ATOM 788 O O . LEU A 1 104 ? 14.640 5.536 -34.596 1.00 82.06 104 LEU A O 1
ATOM 792 N N . ALA A 1 105 ? 13.318 7.345 -34.396 1.00 79.62 105 ALA A N 1
ATOM 793 C CA . ALA A 1 105 ? 14.415 8.302 -34.291 1.00 79.62 105 ALA A CA 1
ATOM 794 C C . ALA A 1 105 ? 15.077 8.246 -32.901 1.00 79.62 105 ALA A C 1
ATOM 796 O O . ALA A 1 105 ? 14.420 7.947 -31.902 1.00 79.62 105 ALA A O 1
ATOM 797 N N . SER A 1 106 ? 16.363 8.611 -32.816 1.00 67.56 106 SER A N 1
ATOM 798 C CA . SER A 1 106 ? 17.137 8.640 -31.559 1.00 67.56 106 SER A CA 1
ATOM 799 C C . SER A 1 106 ? 16.458 9.462 -30.452 1.00 67.56 106 SER A C 1
ATOM 801 O O . SER A 1 106 ? 16.402 9.039 -29.297 1.00 67.56 106 SER A O 1
ATOM 803 N N . SER A 1 107 ? 15.876 10.618 -30.788 1.00 72.38 107 SER A N 1
ATOM 804 C CA . SER A 1 107 ? 15.147 11.464 -29.832 1.00 72.38 107 SER A CA 1
ATOM 805 C C . SER A 1 107 ? 13.907 10.775 -29.255 1.00 72.38 107 SER A C 1
ATOM 807 O O . SER A 1 107 ? 13.673 10.846 -28.050 1.00 72.38 107 SER A O 1
ATOM 809 N N . GLU A 1 108 ? 13.146 10.063 -30.088 1.00 80.44 108 GLU A N 1
ATOM 810 C CA . GLU A 1 108 ? 11.953 9.328 -29.663 1.00 80.44 108 GLU A CA 1
ATOM 811 C C . GLU A 1 108 ? 12.320 8.107 -28.806 1.00 80.44 108 GLU A C 1
ATOM 813 O O . GLU A 1 108 ? 11.679 7.856 -27.786 1.00 80.44 108 GLU A O 1
ATOM 818 N N . LEU A 1 109 ? 13.396 7.389 -29.155 1.00 74.75 109 LEU A N 1
ATOM 819 C CA . LEU A 1 109 ? 13.927 6.290 -28.338 1.00 74.75 109 LEU A CA 1
ATOM 820 C C . LEU A 1 109 ? 14.353 6.771 -26.946 1.00 74.75 109 LEU A C 1
ATOM 822 O O . LEU A 1 109 ? 14.007 6.138 -25.951 1.00 74.75 109 LEU A O 1
ATOM 826 N N . ASN A 1 110 ? 15.050 7.909 -26.858 1.00 70.12 110 ASN A N 1
ATOM 827 C CA . ASN A 1 110 ? 15.440 8.498 -25.573 1.00 70.12 110 ASN A CA 1
ATOM 828 C C . ASN A 1 110 ? 14.221 8.922 -24.740 1.00 70.12 110 ASN A C 1
ATOM 830 O O . ASN A 1 110 ? 14.196 8.690 -23.532 1.00 70.12 110 ASN A O 1
ATOM 834 N N . GLN A 1 111 ? 13.193 9.497 -25.374 1.00 77.62 111 GLN A N 1
ATOM 835 C CA . GLN A 1 111 ? 11.961 9.877 -24.683 1.00 77.62 111 GLN A CA 1
ATOM 836 C C . GLN A 1 111 ? 11.233 8.657 -24.105 1.00 77.62 111 GLN A C 1
ATOM 838 O O . GLN A 1 111 ? 10.847 8.670 -22.936 1.00 77.62 111 GLN A O 1
ATOM 843 N N . ARG A 1 112 ? 11.075 7.587 -24.892 1.00 84.62 112 ARG A N 1
ATOM 844 C CA . ARG A 1 112 ? 10.442 6.344 -24.423 1.00 84.62 112 ARG A CA 1
ATOM 845 C C . ARG A 1 112 ? 11.263 5.656 -23.337 1.00 84.62 112 ARG A C 1
ATOM 847 O O . ARG A 1 112 ? 10.696 5.134 -22.387 1.00 84.62 112 ARG A O 1
ATOM 854 N N . LEU A 1 113 ? 12.592 5.700 -23.428 1.00 77.25 113 LEU A N 1
ATOM 855 C CA . LEU A 1 113 ? 13.478 5.152 -22.401 1.00 77.25 113 LEU A CA 1
ATOM 856 C C . LEU A 1 113 ? 13.329 5.896 -21.068 1.00 77.25 113 LEU A C 1
ATOM 858 O O . LEU A 1 113 ? 13.322 5.262 -20.015 1.00 77.25 113 LEU A O 1
ATOM 862 N N . LEU A 1 114 ? 13.165 7.223 -21.101 1.00 75.31 114 LEU A N 1
ATOM 863 C CA . LEU A 1 114 ? 12.861 8.012 -19.905 1.00 75.31 114 LEU A CA 1
ATOM 864 C C . LEU A 1 114 ? 11.517 7.593 -19.287 1.00 75.31 114 LEU A C 1
ATOM 866 O O . LEU A 1 114 ? 11.451 7.374 -18.081 1.00 75.31 114 LEU A O 1
ATOM 870 N N . GLN A 1 115 ? 10.476 7.434 -20.111 1.00 81.38 115 GLN A N 1
ATOM 871 C CA . GLN A 1 115 ? 9.150 6.986 -19.663 1.00 81.38 115 GLN A CA 1
ATOM 872 C C . GLN A 1 115 ? 9.185 5.577 -19.056 1.00 81.38 115 GLN A C 1
ATOM 874 O O . GLN A 1 115 ? 8.604 5.348 -17.998 1.00 81.38 115 GLN A O 1
ATOM 879 N N . ALA A 1 116 ? 9.898 4.640 -19.683 1.00 79.94 116 ALA A N 1
ATOM 880 C CA . ALA A 1 116 ? 10.055 3.286 -19.159 1.00 79.94 116 ALA A CA 1
ATOM 881 C C . ALA A 1 116 ? 10.794 3.283 -17.808 1.00 79.94 116 ALA A C 1
ATOM 883 O O . ALA A 1 116 ? 10.407 2.567 -16.888 1.00 79.94 116 ALA A O 1
ATOM 884 N N . ASN A 1 117 ? 11.820 4.129 -17.644 1.00 73.75 117 ASN A N 1
ATOM 885 C CA . ASN A 1 117 ? 12.522 4.262 -16.366 1.00 73.75 117 ASN A CA 1
ATOM 886 C C . ASN A 1 117 ? 11.623 4.838 -15.262 1.00 73.75 117 ASN A C 1
ATOM 888 O O . ASN A 1 117 ? 11.657 4.326 -14.145 1.00 73.75 117 ASN A O 1
ATOM 892 N N . SER A 1 118 ? 10.813 5.867 -15.549 1.00 79.19 118 SER A N 1
ATOM 893 C CA . SER A 1 118 ? 9.887 6.409 -14.544 1.00 79.19 118 SER A CA 1
ATOM 894 C C . SER A 1 118 ? 8.838 5.373 -14.142 1.00 79.19 118 SER A C 1
ATOM 896 O O . SER A 1 118 ? 8.597 5.170 -12.958 1.00 79.19 118 SER A O 1
ATOM 898 N N . GLN A 1 119 ? 8.292 4.636 -15.115 1.00 83.81 119 GLN A N 1
ATOM 899 C CA . GLN A 1 119 ? 7.355 3.543 -14.848 1.00 83.81 119 GLN A CA 1
ATOM 900 C C . GLN A 1 119 ? 7.971 2.450 -13.968 1.00 83.81 119 GLN A C 1
ATOM 902 O O . GLN A 1 119 ? 7.310 1.961 -13.056 1.00 83.81 119 GLN A O 1
ATOM 907 N N . LEU A 1 120 ? 9.230 2.072 -14.207 1.00 81.88 120 LEU A N 1
ATOM 908 C CA . LEU A 1 120 ? 9.937 1.099 -13.370 1.00 81.88 120 LEU A CA 1
ATOM 909 C C . LEU A 1 120 ? 10.077 1.576 -11.922 1.00 81.88 120 LEU A C 1
ATOM 911 O O . LEU A 1 120 ? 9.855 0.788 -11.003 1.00 81.88 120 LEU A O 1
ATOM 915 N N . MET A 1 121 ? 10.400 2.855 -11.711 1.00 77.69 121 MET A N 1
ATOM 916 C CA . MET A 1 121 ? 10.490 3.440 -10.370 1.00 77.69 121 MET A CA 1
ATOM 917 C C . MET A 1 121 ? 9.134 3.435 -9.657 1.00 77.69 121 MET A C 1
ATOM 919 O O . MET A 1 121 ? 9.050 2.981 -8.514 1.00 77.69 121 MET A O 1
ATOM 923 N N . ASP A 1 122 ? 8.069 3.855 -10.342 1.00 85.19 122 ASP A N 1
ATOM 924 C CA . ASP A 1 122 ? 6.711 3.863 -9.788 1.00 85.19 122 ASP A CA 1
ATOM 925 C C . ASP A 1 122 ? 6.251 2.442 -9.418 1.00 85.19 122 ASP A C 1
ATOM 927 O O . ASP A 1 122 ? 5.758 2.193 -8.314 1.00 85.19 122 ASP A O 1
ATOM 931 N N . LEU A 1 123 ? 6.466 1.474 -10.316 1.00 89.19 123 LEU A N 1
ATOM 932 C CA . LEU A 1 123 ? 6.122 0.069 -10.087 1.00 89.19 123 LEU A CA 1
ATOM 933 C C . LEU A 1 123 ? 6.926 -0.542 -8.936 1.00 89.19 123 LEU A C 1
ATOM 935 O O . LEU A 1 123 ? 6.361 -1.290 -8.136 1.00 89.19 123 LEU A O 1
ATOM 939 N N . ALA A 1 124 ? 8.214 -0.210 -8.817 1.00 83.62 124 ALA A N 1
ATOM 940 C CA . ALA A 1 124 ? 9.042 -0.638 -7.694 1.00 83.62 124 ALA A CA 1
ATOM 941 C C . ALA A 1 124 ? 8.531 -0.056 -6.365 1.00 83.62 124 ALA A C 1
ATOM 943 O O . ALA A 1 124 ? 8.428 -0.788 -5.378 1.00 83.62 124 ALA A O 1
ATOM 944 N N . GLY A 1 125 ? 8.139 1.223 -6.350 1.00 87.38 125 GLY A N 1
ATOM 945 C CA . GLY A 1 125 ? 7.533 1.872 -5.187 1.00 87.38 125 GLY A CA 1
ATOM 946 C C . GLY A 1 125 ? 6.230 1.198 -4.752 1.00 87.38 125 GLY A C 1
ATOM 947 O O . GLY A 1 125 ? 6.064 0.858 -3.580 1.00 87.38 125 GLY A O 1
ATOM 948 N N . HIS A 1 126 ? 5.329 0.919 -5.697 1.00 93.62 126 HIS A N 1
ATOM 949 C CA . HIS A 1 126 ? 4.082 0.206 -5.409 1.00 93.62 126 HIS A CA 1
ATOM 950 C C . HIS A 1 126 ? 4.313 -1.230 -4.930 1.00 93.62 126 HIS A C 1
ATOM 952 O O . HIS A 1 126 ? 3.644 -1.687 -4.002 1.00 93.62 126 HIS A O 1
ATOM 958 N N . LEU A 1 127 ? 5.267 -1.947 -5.528 1.00 93.00 127 LEU A N 1
ATOM 959 C CA . LEU A 1 127 ? 5.604 -3.305 -5.111 1.00 93.00 127 LEU A CA 1
ATOM 960 C C . LEU A 1 127 ? 6.158 -3.323 -3.681 1.00 93.00 127 LEU A C 1
ATOM 962 O O . LEU A 1 127 ? 5.783 -4.193 -2.895 1.00 93.00 127 LEU A O 1
ATOM 966 N N . GLN A 1 128 ? 7.006 -2.353 -3.333 1.00 91.75 128 GLN A N 1
ATOM 967 C CA . GLN A 1 128 ? 7.527 -2.189 -1.979 1.00 91.75 128 GLN A CA 1
ATOM 968 C C . GLN A 1 128 ? 6.400 -1.901 -0.980 1.00 91.75 128 GLN A C 1
ATOM 970 O O . GLN A 1 128 ? 6.318 -2.556 0.058 1.00 91.75 128 GLN A O 1
ATOM 975 N N . GLN A 1 129 ? 5.487 -0.989 -1.324 1.00 93.50 129 GLN A N 1
ATOM 976 C CA . GLN A 1 129 ? 4.323 -0.681 -0.496 1.00 93.50 129 GLN A CA 1
ATOM 977 C C . GLN A 1 129 ? 3.467 -1.930 -0.230 1.00 93.50 129 GLN A C 1
ATOM 979 O O . GLN A 1 129 ? 3.092 -2.180 0.913 1.00 93.50 129 GLN A O 1
ATOM 984 N N . GLU A 1 130 ? 3.184 -2.743 -1.252 1.00 94.31 130 GLU A N 1
ATOM 985 C CA . GLU A 1 130 ? 2.427 -3.991 -1.080 1.00 94.31 130 GLU A CA 1
ATOM 986 C C . GLU A 1 130 ? 3.177 -5.021 -0.217 1.00 94.31 130 GLU A C 1
ATOM 988 O O . GLU A 1 130 ? 2.567 -5.684 0.621 1.00 94.31 130 GLU A O 1
ATOM 993 N N . GLN A 1 131 ? 4.504 -5.122 -0.336 1.00 90.62 131 GLN A N 1
ATOM 994 C CA . GLN A 1 131 ? 5.300 -5.991 0.539 1.00 90.62 131 GLN A CA 1
ATOM 995 C C . GLN A 1 131 ? 5.262 -5.538 2.004 1.00 90.62 131 GLN A C 1
ATOM 997 O O . GLN A 1 131 ? 5.131 -6.372 2.904 1.00 90.62 131 GLN A O 1
ATOM 1002 N N . ASP A 1 132 ? 5.346 -4.234 2.259 1.00 95.25 132 ASP A N 1
ATOM 1003 C CA . ASP A 1 132 ? 5.278 -3.681 3.613 1.00 95.25 132 ASP A CA 1
ATOM 1004 C C . ASP A 1 132 ? 3.871 -3.824 4.217 1.00 95.25 132 ASP A C 1
ATOM 1006 O O . ASP A 1 132 ? 3.731 -4.123 5.409 1.00 95.25 132 ASP A O 1
ATOM 1010 N N . LEU A 1 133 ? 2.820 -3.731 3.394 1.00 93.31 133 LEU A N 1
ATOM 1011 C CA . LEU A 1 133 ? 1.453 -4.078 3.796 1.00 93.31 133 LEU A CA 1
ATOM 1012 C C . LEU A 1 133 ? 1.340 -5.559 4.177 1.00 93.31 133 LEU A C 1
ATOM 1014 O O . LEU A 1 133 ? 0.813 -5.874 5.247 1.00 93.31 133 LEU A O 1
ATOM 1018 N N . ALA A 1 134 ? 1.868 -6.471 3.357 1.00 91.56 134 ALA A N 1
ATOM 1019 C CA . ALA A 1 134 ? 1.860 -7.903 3.651 1.00 91.56 134 ALA A CA 1
ATOM 1020 C C . ALA A 1 134 ? 2.593 -8.231 4.966 1.00 91.56 134 ALA A C 1
ATOM 1022 O O . ALA A 1 134 ? 2.090 -9.024 5.771 1.00 91.56 134 ALA A O 1
ATOM 1023 N N . ARG A 1 135 ? 3.740 -7.584 5.218 1.00 94.50 135 ARG A N 1
ATOM 1024 C CA . ARG A 1 135 ? 4.482 -7.690 6.487 1.00 94.50 135 ARG A CA 1
ATOM 1025 C C . ARG A 1 135 ? 3.650 -7.192 7.660 1.00 94.50 135 ARG A C 1
ATOM 1027 O O . ARG A 1 135 ? 3.449 -7.938 8.609 1.00 94.50 135 ARG A O 1
ATOM 1034 N N . THR A 1 136 ? 3.069 -6.000 7.544 1.00 94.62 136 THR A N 1
ATOM 1035 C CA . THR A 1 136 ? 2.224 -5.411 8.594 1.00 94.62 136 THR A CA 1
ATOM 1036 C C . THR A 1 136 ? 1.038 -6.319 8.940 1.00 94.62 136 THR A C 1
ATOM 1038 O O . THR A 1 136 ? 0.707 -6.497 10.114 1.00 94.62 136 THR A O 1
ATOM 1041 N N . ILE A 1 137 ? 0.406 -6.946 7.939 1.00 92.56 137 ILE A N 1
ATOM 1042 C CA . ILE A 1 137 ? -0.670 -7.919 8.173 1.00 92.56 137 ILE A CA 1
ATOM 1043 C C . ILE A 1 137 ? -0.133 -9.136 8.934 1.00 92.56 137 ILE A C 1
ATOM 1045 O O . ILE A 1 137 ? -0.743 -9.538 9.925 1.00 92.56 137 ILE A O 1
ATOM 1049 N N . SER A 1 138 ? 1.005 -9.695 8.515 1.00 93.75 138 SER A N 1
ATOM 1050 C CA . SER A 1 138 ? 1.642 -10.835 9.187 1.00 93.75 138 SER A CA 1
ATOM 1051 C C . SER A 1 138 ? 2.011 -10.525 10.643 1.00 93.75 138 SER A C 1
ATOM 1053 O O . SER A 1 138 ? 1.720 -11.321 11.537 1.00 93.75 138 SER A O 1
ATOM 1055 N N . ASP A 1 139 ? 2.582 -9.350 10.899 1.00 94.62 139 ASP A N 1
ATOM 1056 C CA . ASP A 1 139 ? 2.959 -8.911 12.242 1.00 94.62 139 ASP A CA 1
ATOM 1057 C C . ASP A 1 139 ? 1.715 -8.731 13.118 1.00 94.62 139 ASP A C 1
ATOM 1059 O O . ASP A 1 139 ? 1.658 -9.260 14.230 1.00 94.62 139 ASP A O 1
ATOM 1063 N N . SER A 1 140 ? 0.666 -8.085 12.594 1.00 92.88 140 SER A N 1
ATOM 1064 C CA . SER A 1 140 ? -0.605 -7.932 13.314 1.00 92.88 140 SER A CA 1
ATOM 1065 C C . SER A 1 140 ? -1.249 -9.280 13.655 1.00 92.88 140 SER A C 1
ATOM 1067 O O . SER A 1 140 ? -1.734 -9.471 14.768 1.00 92.88 140 SER A O 1
ATOM 1069 N N . LEU A 1 141 ? -1.182 -10.248 12.736 1.00 91.94 141 LEU A N 1
ATOM 1070 C CA . LEU A 1 141 ? -1.684 -11.605 12.932 1.00 91.94 141 LEU A CA 1
ATOM 1071 C C . LEU A 1 141 ? -0.923 -12.362 14.020 1.00 91.94 141 LEU A C 1
ATOM 1073 O O . LEU A 1 141 ? -1.530 -13.138 14.756 1.00 91.94 141 LEU A O 1
ATOM 1077 N N . SER A 1 142 ? 0.387 -12.135 14.134 1.00 94.50 142 SER A N 1
ATOM 1078 C CA . SER A 1 142 ? 1.210 -12.779 15.160 1.00 94.50 142 SER A CA 1
ATOM 1079 C C . SER A 1 142 ? 0.833 -12.334 16.579 1.00 94.50 142 SER A C 1
ATOM 1081 O O . SER A 1 142 ? 0.851 -13.142 17.506 1.00 94.50 142 SER A O 1
ATOM 1083 N N . LEU A 1 143 ? 0.424 -11.069 16.739 1.00 95.44 143 LEU A N 1
ATOM 1084 C CA . LEU A 1 143 ? 0.035 -10.474 18.023 1.00 95.44 143 LEU A CA 1
ATOM 1085 C C . LEU A 1 143 ? -1.457 -10.641 18.338 1.00 95.44 143 LEU A C 1
ATOM 1087 O O . LEU A 1 143 ? -1.877 -10.493 19.490 1.00 95.44 143 LEU A O 1
ATOM 1091 N N . LEU A 1 144 ? -2.262 -10.963 17.328 1.00 95.06 144 LEU A N 1
ATOM 1092 C CA . LEU A 1 144 ? -3.715 -11.014 17.416 1.00 95.06 144 LEU A CA 1
ATOM 1093 C C . LEU A 1 144 ? -4.247 -11.897 18.567 1.00 95.06 144 LEU A C 1
ATOM 1095 O O . LEU A 1 144 ? -5.132 -11.428 19.286 1.00 95.06 144 LEU A O 1
ATOM 1099 N N . PRO A 1 145 ? -3.727 -13.118 18.831 1.00 96.94 145 PRO A N 1
ATOM 1100 C CA . PRO A 1 145 ? -4.251 -13.956 19.915 1.00 96.94 145 PRO A CA 1
ATOM 1101 C C . PRO A 1 145 ? -4.080 -13.327 21.305 1.00 96.94 145 PRO A C 1
ATOM 1103 O O . PRO A 1 145 ? -4.967 -13.426 22.162 1.00 96.94 145 PRO A O 1
ATOM 1106 N N . GLN A 1 146 ? -2.946 -12.656 21.531 1.00 96.88 146 GLN A N 1
ATOM 1107 C CA . GLN A 1 146 ? -2.690 -11.932 22.773 1.00 96.88 146 GLN A CA 1
ATOM 1108 C C . GLN A 1 146 ? -3.653 -10.747 22.897 1.00 96.88 146 GLN A C 1
ATOM 1110 O O . GLN A 1 146 ? -4.337 -10.622 23.913 1.00 96.88 146 GLN A O 1
ATOM 1115 N N . GLN A 1 147 ? -3.775 -9.940 21.839 1.00 97.25 147 GLN A N 1
ATOM 1116 C CA . GLN A 1 147 ? -4.664 -8.776 21.815 1.00 97.25 147 GLN A CA 1
ATOM 1117 C C . GLN A 1 147 ? -6.130 -9.160 22.047 1.00 97.25 147 GLN A C 1
ATOM 1119 O O . GLN A 1 147 ? -6.820 -8.505 22.826 1.00 97.25 147 GLN A O 1
ATOM 1124 N N . GLN A 1 148 ? -6.610 -10.248 21.438 1.00 96.69 148 GLN A N 1
ATOM 1125 C CA . GLN A 1 148 ? -7.969 -10.753 21.659 1.00 96.69 148 GLN A CA 1
ATOM 1126 C C . GLN A 1 148 ? -8.186 -11.175 23.117 1.00 96.69 148 GLN A C 1
ATOM 1128 O O . GLN A 1 148 ? -9.222 -10.869 23.711 1.00 96.69 148 GLN A O 1
ATOM 1133 N N . THR A 1 149 ? -7.208 -11.857 23.718 1.00 97.75 149 THR A N 1
ATOM 1134 C CA . THR A 1 149 ? -7.282 -12.285 25.122 1.00 97.75 149 THR A CA 1
ATOM 1135 C C . THR A 1 149 ? -7.341 -11.082 26.065 1.00 97.75 149 THR A C 1
ATOM 1137 O O . THR A 1 149 ? -8.158 -11.052 26.988 1.00 97.75 149 THR A O 1
ATOM 1140 N N . GLU A 1 150 ? -6.498 -10.079 25.825 1.00 98.00 150 GLU A N 1
ATOM 1141 C CA . GLU A 1 150 ? -6.451 -8.844 26.608 1.00 98.00 150 GLU A CA 1
ATOM 1142 C C . GLU A 1 150 ? -7.733 -8.021 26.452 1.00 98.00 150 GLU A C 1
ATOM 1144 O O . GLU A 1 150 ? -8.331 -7.641 27.460 1.00 98.00 150 GLU A O 1
ATOM 1149 N N . ALA A 1 151 ? -8.221 -7.832 25.223 1.00 97.50 151 ALA A N 1
ATOM 1150 C CA . ALA A 1 151 ? -9.457 -7.101 24.948 1.00 97.50 151 ALA A CA 1
ATOM 1151 C C . ALA A 1 151 ? -10.675 -7.758 25.617 1.00 97.50 151 ALA A C 1
ATOM 1153 O O . ALA A 1 151 ? -11.473 -7.077 26.263 1.00 97.50 151 ALA A O 1
ATOM 1154 N N . ARG A 1 152 ? -10.791 -9.092 25.548 1.00 98.00 152 ARG A N 1
ATOM 1155 C CA . ARG A 1 152 ? -11.878 -9.839 26.207 1.00 98.00 152 ARG A CA 1
ATOM 1156 C C . ARG A 1 152 ? -11.789 -9.766 27.731 1.00 98.00 152 ARG A C 1
ATOM 1158 O O . ARG A 1 152 ? -12.816 -9.657 28.401 1.00 98.00 152 ARG A O 1
ATOM 1165 N N . ARG A 1 153 ? -10.577 -9.798 28.296 1.00 98.25 153 ARG A N 1
ATOM 1166 C CA . ARG A 1 153 ? -10.368 -9.609 29.740 1.00 98.25 153 ARG A CA 1
ATOM 1167 C C . ARG A 1 153 ? -10.765 -8.198 30.178 1.00 98.25 153 ARG A C 1
ATOM 1169 O O . ARG A 1 153 ? -11.464 -8.070 31.180 1.00 98.25 153 ARG A O 1
ATOM 1176 N N . ALA A 1 154 ? -10.350 -7.173 29.434 1.00 96.44 154 ALA A N 1
ATOM 1177 C CA . ALA A 1 154 ? -10.690 -5.780 29.709 1.00 96.44 154 ALA A CA 1
ATOM 1178 C C . ALA A 1 154 ? -12.205 -5.548 29.640 1.00 96.44 154 ALA A C 1
ATOM 1180 O O . ALA A 1 154 ? -12.776 -4.972 30.562 1.00 96.44 154 ALA A O 1
ATOM 1181 N N . LEU A 1 155 ? -12.873 -6.081 28.611 1.00 97.25 155 LEU A N 1
ATOM 1182 C CA . LEU A 1 155 ? -14.331 -6.031 28.507 1.00 97.25 155 LEU A CA 1
ATOM 1183 C C . LEU A 1 155 ? -15.004 -6.658 29.734 1.00 97.25 155 LEU A C 1
ATOM 1185 O O . LEU A 1 155 ? -15.841 -6.022 30.368 1.00 97.25 155 LEU A O 1
ATOM 1189 N N . LYS A 1 156 ? -14.596 -7.876 30.110 1.00 97.69 156 LYS A N 1
ATOM 1190 C CA . LYS A 1 156 ? -15.158 -8.571 31.275 1.00 97.69 156 LYS A CA 1
ATOM 1191 C C . LYS A 1 156 ? -14.976 -7.774 32.570 1.00 97.69 156 LYS A C 1
ATOM 1193 O O . LYS A 1 156 ? -15.866 -7.781 33.415 1.00 97.69 156 LYS A O 1
ATOM 1198 N N . TYR A 1 157 ? -13.836 -7.107 32.737 1.00 97.12 157 TYR A N 1
ATOM 1199 C CA . TYR A 1 157 ? -13.561 -6.277 33.908 1.00 97.12 157 TYR A CA 1
ATOM 1200 C C . TYR A 1 157 ? -14.519 -5.082 34.000 1.00 97.12 157 TYR A C 1
ATOM 1202 O O . TYR A 1 157 ? -15.143 -4.883 35.041 1.00 97.12 157 TYR A O 1
ATOM 1210 N N . VAL A 1 158 ? -14.704 -4.343 32.902 1.00 95.81 158 VAL A N 1
ATOM 1211 C CA . VAL A 1 158 ? -15.639 -3.206 32.854 1.00 95.81 158 VAL A CA 1
ATOM 1212 C C . VAL A 1 158 ? -17.082 -3.679 33.058 1.00 95.81 158 VAL A C 1
ATOM 1214 O O . VAL A 1 158 ? -17.832 -3.064 33.809 1.00 95.81 158 VAL A O 1
ATOM 1217 N N . GLU A 1 159 ? -17.469 -4.818 32.476 1.00 94.94 159 GLU A N 1
ATOM 1218 C CA . GLU A 1 159 ? -18.800 -5.405 32.689 1.00 94.94 159 GLU A CA 1
ATOM 1219 C C . GLU A 1 159 ? -19.059 -5.769 34.157 1.00 94.94 159 GLU A C 1
ATOM 1221 O O . GLU A 1 159 ? -20.161 -5.550 34.657 1.00 94.94 159 GLU A O 1
ATOM 1226 N N . GLN A 1 160 ? -18.050 -6.279 34.869 1.00 95.75 160 GLN A N 1
ATOM 1227 C CA . GLN A 1 160 ? -18.149 -6.556 36.305 1.00 95.75 160 GLN A CA 1
ATOM 1228 C C . GLN A 1 160 ? -18.280 -5.275 37.135 1.00 95.75 160 GLN A C 1
ATOM 1230 O O . GLN A 1 160 ? -19.083 -5.241 38.065 1.00 95.75 160 GLN A O 1
ATOM 1235 N N . GLN A 1 161 ? -17.535 -4.219 36.796 1.00 93.69 161 GLN A N 1
ATOM 1236 C CA . GLN A 1 161 ? -17.659 -2.922 37.470 1.00 93.69 161 GLN A CA 1
ATOM 1237 C C . GLN A 1 161 ? -19.048 -2.311 37.277 1.00 93.69 161 GLN A C 1
ATOM 1239 O O . GLN A 1 161 ? -19.646 -1.822 38.230 1.00 93.69 161 GLN A O 1
ATOM 1244 N N . LEU A 1 162 ? -19.585 -2.388 36.060 1.00 90.38 162 LEU A N 1
ATOM 1245 C CA . LEU A 1 162 ? -20.888 -1.823 35.722 1.00 90.38 162 LEU A CA 1
ATOM 1246 C C . LEU A 1 162 ? -22.035 -2.585 36.405 1.00 90.38 162 LEU A C 1
ATOM 1248 O O . LEU A 1 162 ? -23.008 -1.973 36.830 1.00 90.38 162 LEU A O 1
ATOM 1252 N N . GLN A 1 163 ? -21.898 -3.904 36.584 1.00 89.94 163 GLN A N 1
ATOM 1253 C CA . GLN A 1 163 ? -22.835 -4.718 37.374 1.00 89.94 163 GLN A CA 1
ATOM 1254 C C . GLN A 1 163 ? -22.773 -4.426 38.878 1.00 89.94 163 GLN A C 1
ATOM 1256 O O . GLN A 1 163 ? -23.777 -4.574 39.570 1.00 89.94 163 GLN A O 1
ATOM 1261 N N . ALA A 1 164 ? -21.601 -4.041 39.388 1.00 89.44 164 ALA A N 1
ATOM 1262 C CA . ALA A 1 164 ? -21.408 -3.680 40.789 1.00 89.44 164 ALA A CA 1
ATOM 1263 C C . ALA A 1 164 ? -21.823 -2.230 41.102 1.00 89.44 164 ALA A C 1
ATOM 1265 O O . ALA A 1 164 ? -21.824 -1.841 42.272 1.00 89.44 164 ALA A O 1
ATOM 1266 N N . LEU A 1 165 ? -22.157 -1.432 40.082 1.00 84.75 165 LEU A N 1
ATOM 1267 C CA . LEU A 1 165 ? -22.484 -0.023 40.247 1.00 84.75 165 LEU A CA 1
ATOM 1268 C C . LEU A 1 165 ? -23.886 0.138 40.871 1.00 84.75 165 LEU A C 1
ATOM 1270 O O . LEU A 1 165 ? -24.859 -0.399 40.333 1.00 84.75 165 LEU A O 1
ATOM 1274 N N . PRO A 1 166 ? -24.028 0.870 41.990 1.00 79.44 166 PRO A N 1
ATOM 1275 C CA . PRO A 1 166 ? -25.338 1.200 42.542 1.00 79.44 166 PRO A CA 1
ATOM 1276 C C . PRO A 1 166 ? -26.105 2.155 41.614 1.00 79.44 166 PRO A C 1
ATOM 1278 O O . PRO A 1 166 ? -25.520 2.817 40.755 1.00 79.44 166 PRO A O 1
ATOM 1281 N N . THR A 1 167 ? -27.426 2.253 41.796 1.00 79.69 167 THR A N 1
ATOM 1282 C CA . THR A 1 167 ? -28.256 3.217 41.060 1.00 79.69 167 THR A CA 1
ATOM 1283 C C . THR A 1 167 ? -27.719 4.635 41.294 1.00 79.69 167 THR A C 1
ATOM 1285 O O . THR A 1 167 ? -27.657 5.050 42.453 1.00 79.69 167 THR A O 1
ATOM 1288 N N . PRO A 1 168 ? -27.336 5.383 40.242 1.00 80.00 168 PRO A N 1
ATOM 1289 C CA . PRO A 1 168 ? -26.634 6.650 40.412 1.00 80.00 168 PRO A CA 1
ATOM 1290 C C . PRO A 1 168 ? -27.556 7.705 41.037 1.00 80.00 168 PRO A C 1
ATOM 1292 O O . PRO A 1 168 ? -28.555 8.108 40.438 1.00 80.00 168 PRO A O 1
ATOM 1295 N N . GLY A 1 169 ? -27.219 8.139 42.253 1.00 81.94 169 GLY A N 1
ATOM 1296 C CA . GLY A 1 169 ? -27.977 9.108 43.047 1.00 81.94 169 GLY A CA 1
ATOM 1297 C C . GLY A 1 169 ? -27.348 10.503 43.083 1.00 81.94 169 GLY A C 1
ATOM 1298 O O . GLY A 1 169 ? -28.032 11.467 43.426 1.00 81.94 169 GLY A O 1
ATOM 1299 N N . SER A 1 170 ? -26.070 10.631 42.708 1.00 88.81 170 SER A N 1
ATOM 1300 C CA . SER A 1 170 ? -25.349 11.910 42.628 1.00 88.81 170 SER A CA 1
ATOM 1301 C C . SER A 1 170 ? -24.854 12.237 41.207 1.00 88.81 170 SER A C 1
ATOM 1303 O O . SER A 1 170 ? -24.647 11.322 40.407 1.00 88.81 170 SER A O 1
ATOM 1305 N N . PRO A 1 171 ? -24.589 13.522 40.880 1.00 88.00 171 PRO A N 1
ATOM 1306 C CA . PRO A 1 171 ? -24.011 13.912 39.588 1.00 88.00 171 PRO A CA 1
ATOM 1307 C C . PRO A 1 171 ? -22.668 13.229 39.283 1.00 88.00 171 PRO A C 1
ATOM 1309 O O . PRO A 1 171 ? -22.388 12.889 38.137 1.00 88.00 171 PRO A O 1
ATOM 1312 N N . LEU A 1 172 ? -21.851 12.974 40.313 1.00 90.44 172 LEU A N 1
ATOM 1313 C CA . LEU A 1 172 ? -20.596 12.235 40.169 1.00 90.44 172 LEU A CA 1
ATOM 1314 C C . LEU A 1 172 ? -20.833 10.775 39.777 1.00 90.44 172 LEU A C 1
ATOM 1316 O O . LEU A 1 172 ? -20.204 10.289 38.842 1.00 90.44 172 LEU A O 1
ATOM 1320 N N . GLU A 1 173 ? -21.747 10.085 40.456 1.00 90.88 173 GLU A N 1
ATOM 1321 C CA . GLU A 1 173 ? -22.090 8.697 40.125 1.00 90.88 173 GLU A CA 1
ATOM 1322 C C . GLU A 1 173 ? -22.705 8.588 38.724 1.00 90.88 173 GLU A C 1
ATOM 1324 O O . GLU A 1 173 ? -22.429 7.630 38.009 1.00 90.88 173 GLU A O 1
ATOM 1329 N N . GLN A 1 174 ? -23.487 9.585 38.293 1.00 90.75 174 GLN A N 1
ATOM 1330 C CA . GLN A 1 174 ? -24.017 9.656 36.925 1.00 90.75 174 GLN A CA 1
ATOM 1331 C C . GLN A 1 174 ? -22.905 9.825 35.880 1.00 90.75 174 GLN A C 1
ATOM 1333 O O . GLN A 1 174 ? -22.910 9.132 34.858 1.00 90.75 174 GLN A O 1
ATOM 1338 N N . ALA A 1 175 ? -21.929 10.700 36.139 1.00 91.88 175 ALA A N 1
ATOM 1339 C CA . ALA A 1 175 ? -20.777 10.888 35.262 1.00 91.88 175 ALA A CA 1
ATOM 1340 C C . ALA A 1 175 ? -19.916 9.616 35.178 1.00 91.88 175 ALA A C 1
ATOM 1342 O O . ALA A 1 175 ? -19.548 9.190 34.084 1.00 91.88 175 ALA A O 1
ATOM 1343 N N . GLN A 1 176 ? -19.658 8.963 36.316 1.00 93.06 176 GLN A N 1
ATOM 1344 C CA . GLN A 1 176 ? -18.926 7.693 36.375 1.00 93.06 176 GLN A CA 1
ATOM 1345 C C . GLN A 1 176 ? -19.673 6.560 35.660 1.00 93.06 176 GLN A C 1
ATOM 1347 O O . GLN A 1 176 ? -19.061 5.814 34.898 1.00 93.06 176 GLN A O 1
ATOM 1352 N N . ALA A 1 177 ? -20.992 6.451 35.845 1.00 92.44 177 ALA A N 1
ATOM 1353 C CA . ALA A 1 177 ? -21.814 5.465 35.148 1.00 92.44 177 ALA A CA 1
ATOM 1354 C C . ALA A 1 177 ? -21.759 5.662 33.627 1.00 92.44 177 ALA A C 1
ATOM 1356 O O . ALA A 1 177 ? -21.550 4.703 32.887 1.00 92.44 177 ALA A O 1
ATOM 1357 N N . THR A 1 178 ? -21.882 6.908 33.165 1.00 91.75 178 THR A N 1
ATOM 1358 C CA . THR A 1 178 ? -21.780 7.258 31.741 1.00 91.75 178 THR A CA 1
ATOM 1359 C C . THR A 1 178 ? -20.398 6.920 31.176 1.00 91.75 178 THR A C 1
ATOM 1361 O O . THR A 1 178 ? -20.300 6.339 30.094 1.00 91.75 178 THR A O 1
ATOM 1364 N N . ALA A 1 179 ? -19.328 7.221 31.917 1.00 94.31 179 ALA A N 1
ATOM 1365 C CA . ALA A 1 179 ? -17.959 6.897 31.522 1.00 94.31 179 ALA A CA 1
ATOM 1366 C C . ALA A 1 179 ? -17.739 5.382 31.386 1.00 94.31 179 ALA A C 1
ATOM 1368 O O . ALA A 1 179 ? -17.214 4.923 30.374 1.00 94.31 179 ALA A O 1
ATOM 1369 N N . LEU A 1 180 ? -18.210 4.595 32.359 1.00 94.44 180 LEU A N 1
ATOM 1370 C CA . LEU A 1 180 ? -18.119 3.132 32.325 1.00 94.44 180 LEU A CA 1
ATOM 1371 C C . LEU A 1 180 ? -18.952 2.522 31.192 1.00 94.44 180 LEU A C 1
ATOM 1373 O O . LEU A 1 180 ? -18.516 1.561 30.562 1.00 94.44 180 LEU A O 1
ATOM 1377 N N . GLN A 1 181 ? -20.130 3.077 30.895 1.00 93.25 181 GLN A N 1
ATOM 1378 C CA . GLN A 1 181 ? -20.941 2.653 29.748 1.00 93.25 181 GLN A CA 1
ATOM 1379 C C . GLN A 1 181 ? -20.236 2.938 28.417 1.00 93.25 181 GLN A C 1
ATOM 1381 O O . GLN A 1 181 ? -20.217 2.076 27.534 1.00 93.25 181 GLN A O 1
ATOM 1386 N N . ALA A 1 182 ? -19.625 4.119 28.279 1.00 95.12 182 ALA A N 1
ATOM 1387 C CA . ALA A 1 182 ? -18.813 4.465 27.117 1.00 95.12 182 ALA A CA 1
ATOM 1388 C C . ALA A 1 182 ? -17.621 3.512 26.965 1.00 95.12 182 ALA A C 1
ATOM 1390 O O . ALA A 1 182 ? -17.393 2.984 25.875 1.00 95.12 182 ALA A O 1
ATOM 1391 N N . GLU A 1 183 ? -16.906 3.231 28.059 1.00 96.12 183 GLU A N 1
ATOM 1392 C CA . GLU A 1 183 ? -15.793 2.285 28.053 1.00 96.12 183 GLU A CA 1
ATOM 1393 C C . GLU A 1 183 ? -16.259 0.877 27.676 1.00 96.12 183 GLU A C 1
ATOM 1395 O O . GLU A 1 183 ? -15.666 0.255 26.799 1.00 96.12 183 GLU A O 1
ATOM 1400 N N . GLN A 1 184 ? -17.355 0.379 28.252 1.00 96.06 184 GLN A N 1
ATOM 1401 C CA . GLN A 1 184 ? -17.905 -0.932 27.905 1.00 96.06 184 GLN A CA 1
ATOM 1402 C C . GLN A 1 184 ? -18.197 -1.033 26.401 1.00 96.06 184 GLN A C 1
ATOM 1404 O O . GLN A 1 184 ? -17.814 -2.018 25.763 1.00 96.06 184 GLN A O 1
ATOM 1409 N N . ALA A 1 185 ? -18.862 -0.025 25.828 1.00 95.12 185 ALA A N 1
ATOM 1410 C CA . ALA A 1 185 ? -19.165 0.018 24.402 1.00 95.12 185 ALA A CA 1
ATOM 1411 C C . ALA A 1 185 ? -17.882 0.017 23.551 1.00 95.12 185 ALA A C 1
ATOM 1413 O O . ALA A 1 185 ? -17.780 -0.759 22.599 1.00 95.12 185 ALA A O 1
ATOM 1414 N N . ALA A 1 186 ? -16.874 0.802 23.938 1.00 97.06 186 ALA A N 1
ATOM 1415 C CA . ALA A 1 186 ? -15.575 0.837 23.271 1.00 97.06 186 ALA A CA 1
ATOM 1416 C C . ALA A 1 186 ? -14.840 -0.513 23.341 1.00 97.06 186 ALA A C 1
ATOM 1418 O O . ALA A 1 186 ? -14.351 -1.006 22.325 1.00 97.06 186 ALA A O 1
ATOM 1419 N N . ARG A 1 187 ? -14.814 -1.170 24.511 1.00 97.44 187 ARG A N 1
ATOM 1420 C CA . ARG A 1 187 ? -14.194 -2.497 24.681 1.00 97.44 187 ARG A CA 1
ATOM 1421 C C . ARG A 1 187 ? -14.902 -3.570 23.854 1.00 97.44 187 ARG A C 1
ATOM 1423 O O . ARG A 1 187 ? -14.225 -4.434 23.302 1.00 97.44 187 ARG A O 1
ATOM 1430 N N . ARG A 1 188 ? -16.234 -3.512 23.727 1.00 97.25 188 ARG A N 1
ATOM 1431 C CA . ARG A 1 188 ? -16.995 -4.413 22.840 1.00 97.25 188 ARG A CA 1
ATOM 1432 C C . ARG A 1 188 ? -16.594 -4.230 21.383 1.00 97.25 188 ARG A C 1
ATOM 1434 O O . ARG A 1 188 ? -16.237 -5.215 20.745 1.00 97.25 188 ARG A O 1
ATOM 1441 N N . LEU A 1 189 ? -16.568 -2.985 20.905 1.00 97.25 189 LEU A N 1
ATOM 1442 C CA . LEU A 1 189 ? -16.114 -2.671 19.547 1.00 97.25 189 LEU A CA 1
ATOM 1443 C C . LEU A 1 189 ? -14.663 -3.099 19.329 1.00 97.25 189 LEU A C 1
ATOM 1445 O O . LEU A 1 189 ? -14.332 -3.579 18.255 1.00 97.25 189 LEU A O 1
ATOM 1449 N N . LYS A 1 190 ? -13.794 -2.998 20.340 1.00 98.06 190 LYS A N 1
ATOM 1450 C CA . LYS A 1 190 ? -12.412 -3.470 20.210 1.00 98.06 190 LYS A CA 1
ATOM 1451 C C . LYS A 1 190 ? -12.317 -4.989 20.064 1.00 98.06 190 LYS A C 1
ATOM 1453 O O . LYS A 1 190 ? -11.504 -5.471 19.283 1.00 98.06 190 LYS A O 1
ATOM 1458 N N . VAL A 1 191 ? -13.121 -5.754 20.803 1.00 98.06 191 VAL A N 1
ATOM 1459 C CA . VAL A 1 191 ? -13.179 -7.218 20.637 1.00 98.06 191 VAL A CA 1
ATOM 1460 C C . VAL A 1 191 ? -13.676 -7.569 19.235 1.00 98.06 191 VAL A C 1
ATOM 1462 O O . VAL A 1 191 ? -13.039 -8.366 18.551 1.00 98.06 191 VAL A O 1
ATOM 1465 N N . GLU A 1 192 ? -14.752 -6.924 18.790 1.00 97.12 192 GLU A N 1
ATOM 1466 C CA . GLU A 1 192 ? -15.322 -7.120 17.456 1.00 97.12 192 GLU A CA 1
ATOM 1467 C C . GLU A 1 192 ? -14.328 -6.743 16.344 1.00 97.12 192 GLU A C 1
ATOM 1469 O O . GLU A 1 192 ? -14.131 -7.515 15.410 1.00 97.12 192 GLU A O 1
ATOM 1474 N N . GLU A 1 193 ? -13.618 -5.619 16.478 1.00 97.19 193 GLU A N 1
ATOM 1475 C CA . GLU A 1 193 ? -12.534 -5.205 15.578 1.00 97.19 193 GLU A CA 1
ATOM 1476 C C . GLU A 1 193 ? -11.494 -6.312 15.402 1.00 97.19 193 GLU A C 1
ATOM 1478 O O . GLU A 1 193 ? -11.108 -6.615 14.274 1.00 97.19 193 GLU A O 1
ATOM 1483 N N . LEU A 1 194 ? -11.045 -6.927 16.498 1.00 97.81 194 LEU A N 1
ATOM 1484 C CA . LEU A 1 194 ? -10.030 -7.979 16.457 1.00 97.81 194 LEU A CA 1
ATOM 1485 C C . LEU A 1 194 ? -10.577 -9.293 15.883 1.00 97.81 194 LEU A C 1
ATOM 1487 O O . LEU A 1 194 ? -9.850 -10.010 15.193 1.00 97.81 194 LEU A O 1
ATOM 1491 N N . ASP A 1 195 ? -11.845 -9.618 16.128 1.00 96.19 195 ASP A N 1
ATOM 1492 C CA . ASP A 1 195 ? -12.497 -10.772 15.504 1.00 96.19 195 ASP A CA 1
ATOM 1493 C C . ASP A 1 195 ? -12.612 -10.557 13.973 1.00 96.19 195 ASP A C 1
ATOM 1495 O O . ASP A 1 195 ? -12.240 -11.433 13.188 1.00 96.19 195 ASP A O 1
ATOM 1499 N N . PHE A 1 196 ? -12.994 -9.359 13.516 1.00 96.62 196 PHE A N 1
ATOM 1500 C CA . PHE A 1 196 ? -12.995 -8.999 12.091 1.00 96.62 196 PHE A CA 1
ATOM 1501 C C . PHE A 1 196 ? -11.594 -8.926 11.479 1.00 96.62 196 PHE A C 1
ATOM 1503 O O . PHE A 1 196 ? -11.394 -9.316 10.321 1.00 96.62 196 PHE A O 1
ATOM 1510 N N . ALA A 1 197 ? -10.600 -8.474 12.244 1.00 96.44 197 ALA A N 1
ATOM 1511 C CA . ALA A 1 197 ? -9.208 -8.498 11.822 1.00 96.44 197 ALA A CA 1
ATOM 1512 C C . ALA A 1 197 ? -8.778 -9.932 11.496 1.00 96.44 197 ALA A C 1
ATOM 1514 O O . ALA A 1 197 ? -8.150 -10.136 10.456 1.00 96.44 197 ALA A O 1
ATOM 1515 N N . GLN A 1 198 ? -9.172 -10.907 12.329 1.00 95.25 198 GLN A N 1
ATOM 1516 C CA . GLN A 1 198 ? -8.926 -12.336 12.121 1.00 95.25 198 GLN A CA 1
ATOM 1517 C C . GLN A 1 198 ? -9.611 -12.863 10.858 1.00 95.25 198 GLN A C 1
ATOM 1519 O O . GLN A 1 198 ? -8.962 -13.485 10.017 1.00 95.25 198 GLN A O 1
ATOM 1524 N N . LEU A 1 199 ? -10.917 -12.611 10.727 1.00 95.81 199 LEU A N 1
ATOM 1525 C CA . LEU A 1 199 ? -11.735 -13.122 9.623 1.00 95.81 199 LEU A CA 1
ATOM 1526 C C . LEU A 1 199 ? -11.274 -12.575 8.268 1.00 95.81 199 LEU A C 1
ATOM 1528 O O . LEU A 1 199 ? -11.213 -13.311 7.286 1.00 95.81 199 LEU A O 1
ATOM 1532 N N . SER A 1 200 ? -10.899 -11.296 8.223 1.00 96.94 200 SER A N 1
ATOM 1533 C CA . SER A 1 200 ? -10.427 -10.633 7.004 1.00 96.94 200 SER A CA 1
ATOM 1534 C C . SER A 1 200 ? -8.959 -10.912 6.678 1.00 96.94 200 SER A C 1
ATOM 1536 O O . SER A 1 200 ? -8.503 -10.556 5.593 1.00 96.94 200 SER A O 1
ATOM 1538 N N . ALA A 1 201 ? -8.180 -11.494 7.595 1.00 94.44 201 ALA A N 1
ATOM 1539 C CA . ALA A 1 201 ? -6.728 -11.521 7.459 1.00 94.44 201 ALA A CA 1
ATOM 1540 C C . ALA A 1 201 ? -6.254 -12.301 6.230 1.00 94.44 201 ALA A C 1
ATOM 1542 O O . ALA A 1 201 ? -5.420 -11.805 5.477 1.00 94.44 201 ALA A O 1
ATOM 1543 N N . ASN A 1 202 ? -6.827 -13.486 6.001 1.00 94.00 202 ASN A N 1
ATOM 1544 C CA . ASN A 1 202 ? -6.495 -14.307 4.837 1.00 94.00 202 ASN A CA 1
ATOM 1545 C C . ASN A 1 202 ? -6.855 -13.574 3.534 1.00 94.00 202 ASN A C 1
ATOM 1547 O O . ASN A 1 202 ? -6.024 -13.462 2.638 1.00 94.00 202 ASN A O 1
ATOM 1551 N N . ASN A 1 203 ? -8.043 -12.965 3.477 1.00 97.06 203 ASN A N 1
ATOM 1552 C CA . ASN A 1 203 ? -8.478 -12.179 2.322 1.00 97.06 203 ASN A CA 1
ATOM 1553 C C . ASN A 1 203 ? -7.501 -11.034 2.025 1.00 97.06 203 ASN A C 1
ATOM 1555 O O . ASN A 1 203 ? -7.068 -10.860 0.890 1.00 97.06 203 ASN A O 1
ATOM 1559 N N . ARG A 1 204 ? -7.096 -10.279 3.053 1.00 96.38 204 ARG A N 1
ATOM 1560 C CA . ARG A 1 204 ? -6.128 -9.181 2.912 1.00 96.38 204 ARG A CA 1
ATOM 1561 C C . ARG A 1 204 ? -4.751 -9.679 2.451 1.00 96.38 204 ARG A C 1
ATOM 1563 O O . ARG A 1 204 ? -4.138 -9.032 1.605 1.00 96.38 204 ARG A O 1
ATOM 1570 N N . GLN A 1 205 ? -4.280 -10.823 2.957 1.00 95.12 205 GLN A N 1
ATOM 1571 C CA . GLN A 1 205 ? -3.017 -11.434 2.523 1.00 95.12 205 GLN A CA 1
ATOM 1572 C C . GLN A 1 205 ? -3.068 -11.916 1.069 1.00 95.12 205 GLN A C 1
ATOM 1574 O O . GLN A 1 205 ? -2.123 -11.673 0.319 1.00 95.12 205 GLN A O 1
ATOM 1579 N N . GLU A 1 206 ? -4.150 -12.577 0.653 1.00 95.44 206 GLU A N 1
ATOM 1580 C CA . GLU A 1 206 ? -4.286 -13.076 -0.720 1.00 95.44 206 GLU A CA 1
ATOM 1581 C C . GLU A 1 206 ? -4.412 -11.925 -1.720 1.00 95.44 206 GLU A C 1
ATOM 1583 O O . GLU A 1 206 ? -3.708 -11.929 -2.729 1.00 95.44 206 GLU A O 1
ATOM 1588 N N . LEU A 1 207 ? -5.180 -10.879 -1.391 1.00 97.00 207 LEU A N 1
ATOM 1589 C CA . LEU A 1 207 ? -5.259 -9.671 -2.215 1.00 97.00 207 LEU A CA 1
ATOM 1590 C C . LEU A 1 207 ? -3.898 -8.990 -2.362 1.00 97.00 207 LEU A C 1
ATOM 1592 O O . LEU A 1 207 ? -3.520 -8.635 -3.477 1.00 97.00 207 LEU A O 1
ATOM 1596 N N . SER A 1 208 ? -3.150 -8.827 -1.267 1.00 96.62 208 SER A N 1
ATOM 1597 C CA . SER A 1 208 ? -1.810 -8.230 -1.324 1.00 96.62 208 SER A CA 1
ATOM 1598 C C . SER A 1 208 ? -0.853 -9.081 -2.162 1.00 96.62 208 SER A C 1
ATOM 1600 O O . SER A 1 208 ? -0.134 -8.564 -3.018 1.00 96.62 208 SER A O 1
ATOM 1602 N N . ARG A 1 209 ? -0.919 -10.412 -2.026 1.00 96.44 209 ARG A N 1
ATOM 1603 C CA . ARG A 1 209 ? -0.154 -11.337 -2.866 1.00 96.44 209 ARG A CA 1
ATOM 1604 C C . ARG A 1 209 ? -0.507 -11.196 -4.349 1.00 96.44 209 ARG A C 1
ATOM 1606 O O . ARG A 1 209 ? 0.402 -11.091 -5.167 1.00 96.44 209 ARG A O 1
ATOM 1613 N N . LEU A 1 210 ? -1.790 -11.193 -4.709 1.00 97.38 210 LEU A N 1
ATOM 1614 C CA . LEU A 1 210 ? -2.218 -11.055 -6.105 1.00 97.38 210 LEU A CA 1
ATOM 1615 C C . LEU A 1 210 ? -1.798 -9.710 -6.703 1.00 97.38 210 LEU A C 1
ATOM 1617 O O . LEU A 1 210 ? -1.313 -9.673 -7.834 1.00 97.38 210 LEU A O 1
ATOM 1621 N N . ARG A 1 211 ? -1.927 -8.617 -5.941 1.00 98.12 211 ARG A N 1
ATOM 1622 C CA . ARG A 1 211 ? -1.442 -7.292 -6.353 1.00 98.12 211 ARG A CA 1
ATOM 1623 C C . ARG A 1 211 ? 0.062 -7.295 -6.577 1.00 98.12 211 ARG A C 1
ATOM 1625 O O . ARG A 1 211 ? 0.509 -6.814 -7.612 1.00 98.12 211 ARG A O 1
ATOM 1632 N N . ALA A 1 212 ? 0.834 -7.881 -5.664 1.00 97.06 212 ALA A N 1
ATOM 1633 C CA . ALA A 1 212 ? 2.280 -7.999 -5.812 1.00 97.06 212 ALA A CA 1
ATOM 1634 C C . ALA A 1 212 ? 2.668 -8.831 -7.047 1.00 97.06 212 ALA A C 1
ATOM 1636 O O . ALA A 1 212 ? 3.583 -8.455 -7.775 1.00 97.06 212 ALA A O 1
ATOM 1637 N N . GLU A 1 213 ? 1.963 -9.931 -7.327 1.00 96.69 213 GLU A N 1
ATOM 1638 C CA . GLU A 1 213 ? 2.192 -10.745 -8.528 1.00 96.69 213 GLU A CA 1
ATOM 1639 C C . GLU A 1 213 ? 1.888 -9.968 -9.823 1.00 96.69 213 GLU A C 1
ATOM 1641 O O . GLU A 1 213 ? 2.664 -10.051 -10.776 1.00 96.69 213 GLU A O 1
ATOM 1646 N N . LEU A 1 214 ? 0.802 -9.189 -9.857 1.00 97.69 214 LEU A N 1
ATOM 1647 C CA . LEU A 1 214 ? 0.458 -8.321 -10.989 1.00 97.69 214 LEU A CA 1
ATOM 1648 C C . LEU A 1 214 ? 1.482 -7.192 -11.180 1.00 97.69 214 LEU A C 1
ATOM 1650 O O . LEU A 1 214 ? 1.963 -6.976 -12.292 1.00 97.69 214 LEU A O 1
ATOM 1654 N N . LEU A 1 215 ? 1.845 -6.492 -10.101 1.00 97.56 215 LEU A N 1
ATOM 1655 C CA . LEU A 1 215 ? 2.851 -5.426 -10.119 1.00 97.56 215 LEU A CA 1
ATOM 1656 C C . LEU A 1 215 ? 4.203 -5.951 -10.594 1.00 97.56 215 LEU A C 1
ATOM 1658 O O . LEU A 1 215 ? 4.841 -5.321 -11.432 1.00 97.56 215 LEU A O 1
ATOM 1662 N N . LYS A 1 216 ? 4.608 -7.132 -10.118 1.00 96.12 216 LYS A N 1
ATOM 1663 C CA . LYS A 1 216 ? 5.830 -7.795 -10.571 1.00 96.12 216 LYS A CA 1
ATOM 1664 C C . LYS A 1 216 ? 5.778 -8.098 -12.067 1.00 96.12 216 LYS A C 1
ATOM 1666 O O . LYS A 1 216 ? 6.730 -7.793 -12.772 1.00 96.12 216 LYS A O 1
ATOM 1671 N N . LYS A 1 217 ? 4.659 -8.626 -12.569 1.00 96.94 217 LYS A N 1
ATOM 1672 C CA . LYS A 1 217 ? 4.483 -8.898 -14.003 1.00 96.94 217 LYS A CA 1
ATOM 1673 C C . LYS A 1 217 ? 4.607 -7.623 -14.849 1.00 96.94 217 LYS A C 1
ATOM 1675 O O . LYS A 1 217 ? 5.321 -7.618 -15.848 1.00 96.94 217 LYS A O 1
ATOM 1680 N N . ARG A 1 218 ? 3.973 -6.526 -14.417 1.00 97.00 218 ARG A N 1
ATOM 1681 C CA . ARG A 1 218 ? 4.089 -5.205 -15.062 1.00 97.00 218 ARG A CA 1
ATOM 1682 C C . ARG A 1 218 ? 5.519 -4.665 -15.020 1.00 97.00 218 ARG A C 1
ATOM 1684 O O . ARG A 1 218 ? 6.000 -4.152 -16.025 1.00 97.00 218 ARG A O 1
ATOM 1691 N N . HIS A 1 219 ? 6.200 -4.810 -13.885 1.00 95.44 219 HIS A N 1
ATOM 1692 C CA . HIS A 1 219 ? 7.594 -4.406 -13.722 1.00 95.44 219 HIS A CA 1
ATOM 1693 C C . HIS A 1 219 ? 8.514 -5.188 -14.667 1.00 95.44 219 HIS A C 1
ATOM 1695 O O . HIS A 1 219 ? 9.287 -4.583 -15.402 1.00 95.44 219 HIS A O 1
ATOM 1701 N N . ASP A 1 220 ? 8.395 -6.517 -14.705 1.00 94.50 220 ASP A N 1
ATOM 1702 C CA . ASP A 1 220 ? 9.204 -7.379 -15.574 1.00 94.50 220 ASP A CA 1
ATOM 1703 C C . ASP A 1 220 ? 8.995 -7.029 -17.060 1.00 94.50 220 ASP A C 1
ATOM 1705 O O . ASP A 1 220 ? 9.948 -6.989 -17.838 1.00 94.50 220 ASP A O 1
ATOM 1709 N N . ARG A 1 221 ? 7.757 -6.710 -17.461 1.00 95.44 221 ARG A N 1
ATOM 1710 C CA . ARG A 1 221 ? 7.449 -6.227 -18.815 1.00 95.44 221 ARG A CA 1
ATOM 1711 C C . ARG A 1 221 ? 8.103 -4.871 -19.112 1.00 95.44 221 ARG A C 1
ATOM 1713 O O . ARG A 1 221 ? 8.696 -4.717 -20.180 1.00 95.44 221 ARG A O 1
ATOM 1720 N N . ALA A 1 222 ? 7.994 -3.903 -18.202 1.00 91.31 222 ALA A N 1
ATOM 1721 C CA . ALA A 1 222 ? 8.604 -2.581 -18.362 1.00 91.31 222 ALA A CA 1
ATOM 1722 C C . ALA A 1 222 ? 10.141 -2.666 -18.426 1.00 91.31 222 ALA A C 1
ATOM 1724 O O . ALA A 1 222 ? 10.770 -1.951 -19.206 1.00 91.31 222 ALA A O 1
ATOM 1725 N N . ASP A 1 223 ? 10.747 -3.590 -17.674 1.00 89.00 223 ASP A N 1
ATOM 1726 C CA . ASP A 1 223 ? 12.190 -3.845 -17.717 1.00 89.00 223 ASP A CA 1
ATOM 1727 C C . ASP A 1 223 ? 12.612 -4.380 -19.091 1.00 89.00 223 ASP A C 1
ATOM 1729 O O . ASP A 1 223 ? 13.531 -3.845 -19.714 1.00 89.00 223 ASP A O 1
ATOM 1733 N N . LYS A 1 224 ? 11.875 -5.356 -19.637 1.00 93.56 224 LYS A N 1
ATOM 1734 C CA . LYS A 1 224 ? 12.098 -5.845 -21.008 1.00 93.56 224 LYS A CA 1
ATOM 1735 C C . LYS A 1 224 ? 11.945 -4.740 -22.056 1.00 93.56 224 LYS A C 1
ATOM 1737 O O . LYS A 1 224 ? 12.752 -4.672 -22.984 1.00 93.56 224 LYS A O 1
ATOM 1742 N N . GLU A 1 225 ? 10.937 -3.872 -21.929 1.00 92.06 225 GLU A N 1
ATOM 1743 C CA . GLU A 1 225 ? 10.751 -2.731 -22.839 1.00 92.06 225 GLU A CA 1
ATOM 1744 C C . GLU A 1 225 ? 11.966 -1.804 -22.807 1.00 92.06 225 GLU A C 1
ATOM 1746 O O . GLU A 1 225 ? 12.509 -1.425 -23.848 1.00 92.06 225 GLU A O 1
ATOM 1751 N N . GLN A 1 226 ? 12.441 -1.494 -21.605 1.00 88.62 226 GLN A N 1
ATOM 1752 C CA . GLN A 1 226 ? 13.595 -0.639 -21.406 1.00 88.62 226 GLN A CA 1
ATOM 1753 C C . GLN A 1 226 ? 14.879 -1.245 -21.987 1.00 88.62 226 GLN A C 1
ATOM 1755 O O . GLN A 1 226 ? 15.641 -0.543 -22.662 1.00 88.62 226 GLN A O 1
ATOM 1760 N N . GLN A 1 227 ? 15.094 -2.548 -21.799 1.00 83.31 227 GLN A N 1
ATOM 1761 C CA . GLN A 1 227 ? 16.210 -3.271 -22.409 1.00 83.31 227 GLN A CA 1
ATOM 1762 C C . GLN A 1 227 ? 16.131 -3.232 -23.942 1.00 83.31 227 GLN A C 1
ATOM 1764 O O . GLN A 1 227 ? 17.134 -2.955 -24.605 1.00 83.31 227 GLN A O 1
ATOM 1769 N N . ALA A 1 228 ? 14.945 -3.446 -24.520 1.00 89.56 228 ALA A N 1
ATOM 1770 C CA . ALA A 1 228 ? 14.742 -3.389 -25.966 1.00 89.56 228 ALA A CA 1
ATOM 1771 C C . ALA A 1 228 ? 15.037 -1.987 -26.533 1.00 89.56 228 ALA A C 1
ATOM 1773 O O . ALA A 1 228 ? 15.750 -1.866 -27.533 1.00 89.56 228 ALA A O 1
ATOM 1774 N N . LEU A 1 229 ? 14.569 -0.929 -25.859 1.00 82.81 229 LEU A N 1
ATOM 1775 C CA . LEU A 1 229 ? 14.841 0.463 -26.233 1.00 82.81 229 LEU A CA 1
ATOM 1776 C C . LEU A 1 229 ? 16.341 0.782 -26.186 1.00 82.81 229 LEU A C 1
ATOM 1778 O O . LEU A 1 229 ? 16.872 1.394 -27.114 1.00 82.81 229 LEU A O 1
ATOM 1782 N N . ARG A 1 230 ? 17.045 0.329 -25.138 1.00 77.12 230 ARG A N 1
ATOM 1783 C CA . ARG A 1 230 ? 18.505 0.477 -25.010 1.00 77.12 230 ARG A CA 1
ATOM 1784 C C . ARG A 1 230 ? 19.251 -0.212 -26.143 1.00 77.12 230 ARG A C 1
ATOM 1786 O O . ARG A 1 230 ? 20.158 0.380 -26.723 1.00 77.12 230 ARG A O 1
ATOM 1793 N N . ASN A 1 231 ? 18.863 -1.441 -26.467 1.00 81.56 231 ASN A N 1
ATOM 1794 C CA . ASN A 1 231 ? 19.491 -2.204 -27.538 1.00 81.56 231 ASN A CA 1
ATOM 1795 C C . ASN A 1 231 ? 19.305 -1.509 -28.890 1.00 81.56 231 ASN A C 1
ATOM 1797 O O . ASN A 1 231 ? 20.284 -1.312 -29.604 1.00 81.56 231 ASN A O 1
ATOM 1801 N N . GLN A 1 232 ? 18.089 -1.050 -29.204 1.00 81.62 232 GLN A N 1
ATOM 1802 C CA . GLN A 1 232 ? 17.823 -0.331 -30.450 1.00 81.62 232 GLN A CA 1
ATOM 1803 C C . GLN A 1 232 ? 18.601 0.990 -30.537 1.00 81.62 232 GLN A C 1
ATOM 1805 O O . GLN A 1 232 ? 19.166 1.300 -31.586 1.00 81.62 232 GLN A O 1
ATOM 1810 N N . LEU A 1 233 ? 18.679 1.750 -29.440 1.00 75.56 233 LEU A N 1
ATOM 1811 C CA . LEU A 1 233 ? 19.457 2.988 -29.392 1.00 75.56 233 LEU A CA 1
ATOM 1812 C C . LEU A 1 233 ? 20.957 2.728 -29.598 1.00 75.56 233 LEU A C 1
ATOM 1814 O O . LEU A 1 233 ? 21.617 3.475 -30.317 1.00 75.56 233 LEU A O 1
ATOM 1818 N N . ASN A 1 234 ? 21.493 1.664 -28.996 1.00 70.31 234 ASN A N 1
ATOM 1819 C CA . ASN A 1 234 ? 22.887 1.269 -29.183 1.00 70.31 234 ASN A CA 1
ATOM 1820 C C . ASN A 1 234 ? 23.165 0.849 -30.633 1.00 70.31 234 ASN A C 1
ATOM 1822 O O . ASN A 1 234 ? 24.166 1.284 -31.197 1.00 70.31 234 ASN A O 1
ATOM 1826 N N . SER A 1 235 ? 22.271 0.074 -31.256 1.00 77.38 235 SER A N 1
ATOM 1827 C CA . SER A 1 235 ? 22.392 -0.299 -32.671 1.00 77.38 235 SER A CA 1
ATOM 1828 C C . SER A 1 235 ? 22.342 0.914 -33.600 1.00 77.38 235 SER A C 1
ATOM 1830 O O . SER A 1 235 ? 23.145 0.998 -34.524 1.00 77.38 235 SER A O 1
ATOM 1832 N N . LEU A 1 236 ? 21.454 1.882 -33.338 1.00 73.62 236 LEU A N 1
ATOM 1833 C CA . LEU A 1 236 ? 21.381 3.117 -34.122 1.00 73.62 236 LEU A CA 1
ATOM 1834 C C . LEU A 1 236 ? 22.688 3.915 -34.022 1.00 73.62 236 LEU A C 1
ATOM 1836 O O . LEU A 1 236 ? 23.240 4.324 -35.037 1.00 73.62 236 LEU A O 1
ATOM 1840 N N . ARG A 1 237 ? 23.226 4.072 -32.807 1.00 66.75 237 ARG A N 1
ATOM 1841 C CA . ARG A 1 237 ? 24.510 4.756 -32.585 1.00 66.75 237 ARG A CA 1
ATOM 1842 C C . ARG A 1 237 ? 25.679 4.043 -33.256 1.00 66.75 237 ARG A C 1
ATOM 1844 O O . ARG A 1 237 ? 26.586 4.705 -33.750 1.00 66.75 237 ARG A O 1
ATOM 1851 N N . GLN A 1 238 ? 25.672 2.711 -33.269 1.00 64.50 238 GLN A N 1
ATOM 1852 C CA . GLN A 1 238 ? 26.682 1.933 -33.979 1.00 64.50 238 GLN A CA 1
ATOM 1853 C C . GLN A 1 238 ? 26.605 2.187 -35.489 1.00 64.50 238 GLN A C 1
ATOM 1855 O O . GLN A 1 238 ? 27.628 2.471 -36.100 1.00 64.50 238 GLN A O 1
ATOM 1860 N N . GLN A 1 239 ? 25.404 2.167 -36.070 1.00 71.25 239 GLN A N 1
ATOM 1861 C CA . GLN A 1 239 ? 25.206 2.455 -37.490 1.00 71.25 239 GLN A CA 1
ATOM 1862 C C . GLN A 1 239 ? 25.630 3.888 -37.854 1.00 71.25 239 GLN A C 1
ATOM 1864 O O . GLN A 1 239 ? 26.283 4.100 -38.873 1.00 71.25 239 GLN A O 1
ATOM 1869 N N . GLU A 1 240 ? 25.292 4.874 -37.017 1.00 60.91 240 GLU A N 1
ATOM 1870 C CA . GLU A 1 240 ? 25.740 6.263 -37.184 1.00 60.91 240 GLU A CA 1
ATOM 1871 C C . GLU A 1 240 ? 27.275 6.371 -37.135 1.00 60.91 240 GLU A C 1
ATOM 1873 O O . GLU A 1 240 ? 27.870 7.109 -37.921 1.00 60.91 240 GLU A O 1
ATOM 1878 N N . ALA A 1 241 ? 27.931 5.615 -36.246 1.00 52.78 241 ALA A N 1
ATOM 1879 C CA . ALA A 1 241 ? 29.388 5.570 -36.155 1.00 52.78 241 ALA A CA 1
ATOM 1880 C C . ALA A 1 241 ? 30.032 4.901 -37.381 1.00 52.78 241 ALA A C 1
ATOM 1882 O O . ALA A 1 241 ? 31.014 5.423 -37.901 1.00 52.78 241 ALA A O 1
ATOM 1883 N N . GLU A 1 242 ? 29.473 3.792 -37.870 1.00 58.25 242 GLU A N 1
ATOM 1884 C CA . GLU A 1 242 ? 29.936 3.104 -39.083 1.00 58.25 242 GLU A CA 1
ATOM 1885 C C . GLU A 1 242 ? 29.827 4.014 -40.315 1.00 58.25 242 GLU A C 1
ATOM 1887 O O . GLU A 1 242 ? 30.806 4.186 -41.035 1.00 58.25 242 GLU A O 1
ATOM 1892 N N . GLN A 1 243 ? 28.696 4.702 -40.500 1.00 58.53 243 GLN A N 1
ATOM 1893 C CA . GLN A 1 243 ? 28.523 5.673 -41.590 1.00 58.53 243 GLN A CA 1
ATOM 1894 C C . GLN A 1 243 ? 29.499 6.849 -41.495 1.00 58.53 243 GLN A C 1
ATOM 1896 O O . GLN A 1 243 ? 29.998 7.331 -42.514 1.00 58.53 243 GLN A O 1
ATOM 1901 N N . ALA A 1 244 ? 29.779 7.327 -40.280 1.00 47.81 244 ALA A N 1
ATOM 1902 C CA . ALA A 1 244 ? 30.771 8.373 -40.073 1.00 47.81 244 ALA A CA 1
ATOM 1903 C C . ALA A 1 244 ? 32.177 7.893 -40.468 1.00 47.81 244 ALA A C 1
ATOM 1905 O O . ALA A 1 244 ? 32.904 8.643 -41.121 1.00 47.81 244 ALA A O 1
ATOM 1906 N N . ILE A 1 245 ? 32.536 6.649 -40.132 1.00 48.31 245 ILE A N 1
ATOM 1907 C CA . ILE A 1 245 ? 33.811 6.035 -40.524 1.00 48.31 245 ILE A CA 1
ATOM 1908 C C . ILE A 1 245 ? 33.885 5.885 -42.048 1.00 48.31 245 ILE A C 1
ATOM 1910 O O . ILE A 1 245 ? 34.820 6.413 -42.645 1.00 48.31 245 ILE A O 1
ATOM 1914 N N . GLU A 1 246 ? 32.883 5.282 -42.693 1.00 51.66 246 GLU A N 1
ATOM 1915 C CA . GLU A 1 246 ? 32.833 5.127 -44.157 1.00 51.66 246 GLU A CA 1
ATOM 1916 C C . GLU A 1 246 ? 32.951 6.476 -44.877 1.00 51.66 246 GLU A C 1
ATOM 1918 O O . GLU A 1 246 ? 33.682 6.616 -45.856 1.00 51.66 246 GLU A O 1
ATOM 1923 N N . HIS A 1 247 ? 32.273 7.510 -44.374 1.00 44.69 247 HIS A N 1
ATOM 1924 C CA . HIS A 1 247 ? 32.391 8.859 -44.918 1.00 44.69 247 HIS A CA 1
ATOM 1925 C C . HIS A 1 247 ? 33.809 9.420 -44.762 1.00 44.69 247 HIS A C 1
ATOM 1927 O O . HIS A 1 247 ? 34.330 10.047 -45.685 1.00 44.69 247 HIS A O 1
ATOM 1933 N N . THR A 1 248 ? 34.465 9.183 -43.622 1.00 47.91 248 THR A N 1
ATOM 1934 C CA . THR A 1 248 ? 35.865 9.590 -43.435 1.00 47.91 248 THR A CA 1
ATOM 1935 C C . THR A 1 248 ? 36.834 8.805 -44.318 1.00 47.91 248 THR A C 1
ATOM 1937 O O . THR A 1 248 ? 37.783 9.403 -44.823 1.00 47.91 248 THR A O 1
ATOM 1940 N N . GLU A 1 249 ? 36.581 7.520 -44.570 1.00 49.44 249 GLU A N 1
ATOM 1941 C CA . GLU A 1 249 ? 37.376 6.680 -45.474 1.00 49.44 249 GLU A CA 1
ATOM 1942 C C . GLU A 1 249 ? 37.204 7.110 -46.935 1.00 49.44 249 GLU A C 1
ATOM 1944 O O . GLU A 1 249 ? 38.196 7.333 -47.622 1.00 49.44 249 GLU A O 1
ATOM 1949 N N . MET A 1 250 ? 35.974 7.361 -47.395 1.00 50.19 250 MET A N 1
ATOM 1950 C CA . MET A 1 250 ? 35.714 7.884 -48.745 1.00 50.19 250 MET A CA 1
ATOM 1951 C C . MET A 1 250 ? 36.394 9.239 -48.989 1.00 50.19 250 MET A C 1
ATOM 1953 O O . MET A 1 250 ? 36.949 9.479 -50.064 1.00 50.19 250 MET A O 1
ATOM 1957 N N . LEU A 1 251 ? 36.378 10.130 -47.993 1.00 45.84 251 LEU A N 1
ATOM 1958 C CA . LEU A 1 251 ? 37.102 11.402 -48.061 1.00 45.84 251 LEU A CA 1
ATOM 1959 C C . LEU A 1 251 ? 38.625 11.202 -48.081 1.00 45.84 251 LEU A C 1
ATOM 1961 O O . LEU A 1 251 ? 39.325 11.955 -48.758 1.00 45.84 251 LEU A O 1
ATOM 1965 N N . ALA A 1 252 ? 39.138 10.202 -47.361 1.00 45.47 252 ALA A N 1
ATOM 1966 C CA . ALA A 1 252 ? 40.556 9.853 -47.348 1.00 45.47 252 ALA A CA 1
ATOM 1967 C C . ALA A 1 252 ? 41.033 9.249 -48.674 1.00 45.47 252 ALA A C 1
ATOM 1969 O O . ALA A 1 252 ? 42.119 9.582 -49.139 1.00 45.47 252 ALA A O 1
ATOM 1970 N N . GLU A 1 253 ? 40.224 8.403 -49.310 1.00 47.44 253 GLU A N 1
ATOM 1971 C CA . GLU A 1 253 ? 40.551 7.783 -50.597 1.00 47.44 253 GLU A CA 1
ATOM 1972 C C . GLU A 1 253 ? 40.474 8.773 -51.768 1.00 47.44 253 GLU A C 1
ATOM 1974 O O . GLU A 1 253 ? 41.300 8.721 -52.680 1.00 47.44 253 GLU A O 1
ATOM 1979 N N . GLN A 1 254 ? 39.523 9.715 -51.747 1.00 45.50 254 GLN A N 1
ATOM 1980 C CA . GLN A 1 254 ? 39.423 10.763 -52.774 1.00 45.50 254 GLN A CA 1
ATOM 1981 C C . GLN A 1 254 ? 40.561 11.791 -52.703 1.00 45.50 254 GLN A C 1
ATOM 1983 O O . GLN A 1 254 ? 40.847 12.469 -53.693 1.00 45.50 254 GLN A O 1
ATOM 1988 N N . VAL A 1 255 ? 41.221 11.914 -51.551 1.00 41.44 255 VAL A N 1
ATOM 1989 C CA . VAL A 1 255 ? 42.277 12.892 -51.291 1.00 41.44 255 VAL A CA 1
ATOM 1990 C C . VAL A 1 255 ? 43.547 12.124 -50.922 1.00 41.44 255 VAL A C 1
ATOM 1992 O O . VAL A 1 255 ? 43.849 11.955 -49.750 1.00 41.44 255 VAL A O 1
ATOM 1995 N N . GLY A 1 256 ? 44.286 11.647 -51.934 1.00 46.81 256 GLY A N 1
ATOM 1996 C CA . GLY A 1 256 ? 45.433 10.715 -51.849 1.00 46.81 256 GLY A CA 1
ATOM 1997 C C . GLY A 1 256 ? 46.637 11.080 -50.956 1.00 46.81 256 GLY A C 1
ATOM 1998 O O . GLY A 1 256 ? 47.654 10.406 -51.011 1.00 46.81 256 GLY A O 1
ATOM 1999 N N . GLU A 1 257 ? 46.526 12.101 -50.121 1.00 45.06 257 GLU A N 1
ATOM 2000 C CA . GLU A 1 257 ? 47.180 12.240 -48.820 1.00 45.06 257 GLU A CA 1
ATOM 2001 C C . GLU A 1 257 ? 46.249 13.147 -48.008 1.00 45.06 257 GLU A C 1
ATOM 2003 O O . GLU A 1 257 ? 46.041 14.301 -48.386 1.00 45.06 257 GLU A O 1
ATOM 2008 N N . LEU A 1 258 ? 45.660 12.637 -46.921 1.00 42.81 258 LEU A N 1
ATOM 2009 C CA . LEU A 1 258 ? 44.763 13.410 -46.059 1.00 42.81 258 LEU A CA 1
ATOM 2010 C C . LEU A 1 258 ? 45.481 14.689 -45.572 1.00 42.81 258 LEU A C 1
ATOM 2012 O O . LEU A 1 258 ? 46.421 14.586 -44.774 1.00 42.81 258 LEU A O 1
ATOM 2016 N N . PRO A 1 259 ? 45.069 15.905 -45.987 1.00 48.25 259 PRO A N 1
ATOM 2017 C CA . PRO A 1 259 ? 45.632 17.127 -45.432 1.00 48.25 259 PRO A CA 1
ATOM 2018 C C . PRO A 1 259 ? 45.418 17.141 -43.914 1.00 48.25 259 PRO A C 1
ATOM 2020 O O . PRO A 1 259 ? 44.374 16.717 -43.418 1.00 48.25 259 PRO A O 1
ATOM 2023 N N . LYS A 1 260 ? 46.403 17.647 -43.155 1.00 49.78 260 LYS A N 1
ATOM 2024 C CA . LYS A 1 260 ? 46.403 17.681 -41.673 1.00 49.78 260 LYS A CA 1
ATOM 2025 C C . LYS A 1 260 ? 45.107 18.240 -41.054 1.00 49.78 260 LYS A C 1
ATOM 2027 O O . LYS A 1 260 ? 44.789 17.904 -39.918 1.00 49.78 260 LYS A O 1
ATOM 2032 N N . SER A 1 261 ? 44.348 19.030 -41.816 1.00 44.00 261 SER A N 1
ATOM 2033 C CA . SER A 1 261 ? 43.008 19.521 -41.487 1.00 44.00 261 SER A CA 1
ATOM 2034 C C . SER A 1 261 ? 41.973 18.414 -41.229 1.00 44.00 261 SER A C 1
ATOM 2036 O O . SER A 1 261 ? 41.103 18.593 -40.381 1.00 44.00 261 SER A O 1
ATOM 2038 N N . ILE A 1 262 ? 42.068 17.259 -41.894 1.00 39.88 262 ILE A N 1
ATOM 2039 C CA . ILE A 1 262 ? 41.136 16.133 -41.705 1.00 39.88 262 ILE A CA 1
ATOM 2040 C C . ILE A 1 262 ? 41.525 15.299 -40.474 1.00 39.88 262 ILE A C 1
ATOM 2042 O O . ILE A 1 262 ? 40.659 14.874 -39.713 1.00 39.88 262 ILE A O 1
ATOM 2046 N N . GLY A 1 263 ? 42.826 15.160 -40.191 1.00 42.00 263 GLY A N 1
ATOM 2047 C CA . GLY A 1 263 ? 43.311 14.583 -38.931 1.00 42.00 263 GLY A CA 1
ATOM 2048 C C . GLY A 1 263 ? 42.846 15.383 -37.708 1.00 42.00 263 GLY A C 1
ATOM 2049 O O . GLY A 1 263 ? 42.374 14.799 -36.732 1.00 42.00 263 GLY A O 1
ATOM 2050 N N . SER A 1 264 ? 42.878 16.721 -37.783 1.00 44.22 264 SER A N 1
ATOM 2051 C CA . SER A 1 264 ? 42.284 17.579 -36.748 1.00 44.22 264 SER A CA 1
ATOM 2052 C C . SER A 1 264 ? 40.757 17.462 -36.688 1.00 44.22 264 SER A C 1
ATOM 2054 O O . SER A 1 264 ? 40.194 17.511 -35.598 1.00 44.22 264 SER A O 1
ATOM 2056 N N . GLN A 1 265 ? 40.067 17.233 -37.812 1.00 41.75 265 GLN A N 1
ATOM 2057 C CA . GLN A 1 265 ? 38.611 17.026 -37.828 1.00 41.75 265 GLN A CA 1
ATOM 2058 C C . GLN A 1 265 ? 38.193 15.686 -37.208 1.00 41.75 265 GLN A C 1
ATOM 2060 O O . GLN A 1 265 ? 37.195 15.655 -36.497 1.00 41.75 265 GLN A O 1
ATOM 2065 N N . LEU A 1 266 ? 38.961 14.610 -37.398 1.00 40.09 266 LEU A N 1
ATOM 2066 C CA . LEU A 1 266 ? 38.743 13.310 -36.747 1.00 40.09 266 LEU A CA 1
ATOM 2067 C C . LEU A 1 266 ? 38.939 13.385 -35.227 1.00 40.09 266 LEU A C 1
ATOM 2069 O O . LEU A 1 266 ? 38.113 12.878 -34.469 1.00 40.09 266 LEU A O 1
ATOM 2073 N N . GLN A 1 267 ? 39.981 14.086 -34.771 1.00 39.78 267 GLN A N 1
ATOM 2074 C CA . GLN A 1 267 ? 40.183 14.384 -33.348 1.00 39.78 267 GLN A CA 1
ATOM 2075 C C . GLN A 1 267 ? 39.049 15.259 -32.785 1.00 39.78 267 GLN A C 1
ATOM 2077 O O . GLN A 1 267 ? 38.589 15.039 -31.665 1.00 39.78 267 GLN A O 1
ATOM 2082 N N . THR A 1 268 ? 38.537 16.206 -33.577 1.00 41.94 268 THR A N 1
ATOM 2083 C CA . THR A 1 268 ? 37.387 17.052 -33.213 1.00 41.94 268 THR A CA 1
ATOM 2084 C C . THR A 1 268 ? 36.091 16.241 -33.127 1.00 41.94 268 THR A C 1
ATOM 2086 O O . THR A 1 268 ? 35.326 16.425 -32.186 1.00 41.94 268 THR A O 1
ATOM 2089 N N . TRP A 1 269 ? 35.868 15.296 -34.045 1.00 39.06 269 TRP A N 1
ATOM 2090 C CA . TRP A 1 269 ? 34.726 14.373 -34.035 1.00 39.06 269 TRP A CA 1
ATOM 2091 C C . TRP A 1 269 ? 34.755 13.428 -32.830 1.00 39.06 269 TRP A C 1
ATOM 2093 O O . TRP A 1 269 ? 33.748 13.284 -32.138 1.00 39.06 269 TRP A O 1
ATOM 2103 N N . GLN A 1 270 ? 35.917 12.847 -32.519 1.00 39.31 270 GLN A N 1
ATOM 2104 C CA . GLN A 1 270 ? 36.112 12.053 -31.301 1.00 39.31 270 GLN A CA 1
ATOM 2105 C C . GLN A 1 270 ? 35.909 12.907 -30.041 1.00 39.31 270 GLN A C 1
ATOM 2107 O O . GLN A 1 270 ? 35.248 12.475 -29.101 1.00 39.31 270 GLN A O 1
ATOM 2112 N N . THR A 1 271 ? 36.386 14.155 -30.038 1.00 41.69 271 THR A N 1
ATOM 2113 C CA . THR A 1 271 ? 36.167 15.105 -28.934 1.00 41.69 271 THR A CA 1
ATOM 2114 C C . THR A 1 271 ? 34.689 15.465 -28.778 1.00 41.69 271 THR A C 1
ATOM 2116 O O . THR A 1 271 ? 34.205 15.569 -27.652 1.00 41.69 271 THR A O 1
ATOM 2119 N N . LEU A 1 272 ? 33.950 15.620 -29.879 1.00 44.91 272 LEU A N 1
ATOM 2120 C CA . LEU A 1 272 ? 32.517 15.907 -29.870 1.00 44.91 272 LEU A CA 1
ATOM 2121 C C . LEU A 1 272 ? 31.720 14.716 -29.330 1.00 44.91 272 LEU A C 1
ATOM 2123 O O . LEU A 1 272 ? 30.885 14.908 -28.454 1.00 44.91 272 LEU A O 1
ATOM 2127 N N . GLN A 1 273 ? 32.033 13.489 -29.758 1.00 44.31 273 GLN A N 1
ATOM 2128 C CA . GLN A 1 273 ? 31.411 12.275 -29.220 1.00 44.31 273 GLN A CA 1
ATOM 2129 C C . GLN A 1 273 ? 31.719 12.071 -27.732 1.00 44.31 273 GLN A C 1
ATOM 2131 O O . GLN A 1 273 ? 30.809 11.798 -26.952 1.00 44.31 273 GLN A O 1
ATOM 2136 N N . VAL A 1 274 ? 32.972 12.266 -27.305 1.00 40.62 274 VAL A N 1
ATOM 2137 C CA . VAL A 1 274 ? 33.366 12.183 -25.886 1.00 40.62 274 VAL A CA 1
ATOM 2138 C C . VAL A 1 274 ? 32.667 13.266 -25.061 1.00 40.62 274 VAL A C 1
ATOM 2140 O O . VAL A 1 274 ? 32.231 13.006 -23.942 1.00 40.62 274 VAL A O 1
ATOM 2143 N N . ARG A 1 275 ? 32.487 14.473 -25.607 1.00 44.16 275 ARG A N 1
ATOM 2144 C CA . ARG A 1 275 ? 31.767 15.565 -24.933 1.00 44.16 275 ARG A CA 1
ATOM 2145 C C . ARG A 1 275 ? 30.255 15.372 -24.917 1.00 44.16 275 ARG A C 1
ATOM 2147 O O . ARG A 1 275 ? 29.621 15.735 -23.931 1.00 44.16 275 ARG A O 1
ATOM 2154 N N . GLN A 1 276 ? 29.675 14.773 -25.948 1.00 45.19 276 GLN A N 1
ATOM 2155 C CA . GLN A 1 276 ? 28.260 14.410 -25.980 1.00 45.19 276 GLN A CA 1
ATOM 2156 C C . GLN A 1 276 ? 27.968 13.260 -25.004 1.00 45.19 276 GLN A C 1
ATOM 2158 O O . GLN A 1 276 ? 26.975 13.284 -24.278 1.00 45.19 276 GLN A O 1
ATOM 2163 N N . ALA A 1 277 ? 28.893 12.305 -24.889 1.00 41.94 277 ALA A N 1
ATOM 2164 C CA . ALA A 1 277 ? 28.874 11.293 -23.840 1.00 41.94 277 ALA A CA 1
ATOM 2165 C C . ALA A 1 277 ? 29.027 11.922 -22.443 1.00 41.94 277 ALA A C 1
ATOM 2167 O O . ALA A 1 277 ? 28.279 11.580 -21.541 1.00 41.94 277 ALA A O 1
ATOM 2168 N N . LEU A 1 278 ? 29.923 12.895 -22.250 1.00 38.84 278 LEU A N 1
ATOM 2169 C CA . LEU A 1 278 ? 30.096 13.590 -20.965 1.00 38.84 278 LEU A CA 1
ATOM 2170 C C . LEU A 1 278 ? 28.911 14.483 -20.576 1.00 38.84 278 LEU A C 1
ATOM 2172 O O . LEU A 1 278 ? 28.605 14.588 -19.394 1.00 38.84 278 LEU A O 1
ATOM 2176 N N . THR A 1 279 ? 28.252 15.139 -21.530 1.00 42.91 279 THR A N 1
ATOM 2177 C CA . THR A 1 279 ? 27.062 15.972 -21.273 1.00 42.91 279 THR A CA 1
ATOM 2178 C C . THR A 1 279 ? 25.863 15.109 -20.920 1.00 42.91 279 THR A C 1
ATOM 2180 O O . THR A 1 279 ? 25.254 15.343 -19.884 1.00 42.91 279 THR A O 1
ATOM 2183 N N . THR A 1 280 ? 25.614 14.035 -21.672 1.00 43.91 280 THR A N 1
ATOM 2184 C CA . THR A 1 280 ? 24.582 13.046 -21.315 1.00 43.91 280 THR A CA 1
ATOM 2185 C C . THR A 1 280 ? 24.871 12.364 -19.974 1.00 43.91 280 THR A C 1
ATOM 2187 O O . THR A 1 280 ? 23.958 12.151 -19.183 1.00 43.91 280 THR A O 1
ATOM 2190 N N . LEU A 1 281 ? 26.137 12.087 -19.658 1.00 39.47 281 LEU A N 1
ATOM 2191 C CA . LEU A 1 281 ? 26.549 11.493 -18.384 1.00 39.47 281 LEU A CA 1
ATOM 2192 C C . LEU A 1 281 ? 26.494 12.502 -17.220 1.00 39.47 281 LEU A C 1
ATOM 2194 O O . LEU A 1 281 ? 26.188 12.113 -16.100 1.00 39.47 281 LEU A O 1
ATOM 2198 N N . ARG A 1 282 ? 26.700 13.802 -17.475 1.00 38.75 282 ARG A N 1
ATOM 2199 C CA . ARG A 1 282 ? 26.500 14.903 -16.512 1.00 38.75 282 ARG A CA 1
ATOM 2200 C C . ARG A 1 282 ? 25.018 15.175 -16.243 1.00 38.75 282 ARG A C 1
ATOM 2202 O O . ARG A 1 282 ? 24.654 15.406 -15.096 1.00 38.75 282 ARG A O 1
ATOM 2209 N N . GLU A 1 283 ? 24.178 15.115 -17.271 1.00 43.25 283 GLU A N 1
ATOM 2210 C CA . GLU A 1 283 ? 22.718 15.198 -17.154 1.00 43.25 283 GLU A CA 1
ATOM 2211 C C . GLU A 1 283 ? 22.160 13.993 -16.391 1.00 43.25 283 GLU A C 1
ATOM 2213 O O . GLU A 1 283 ? 21.305 14.164 -15.531 1.00 43.25 283 GLU A O 1
ATOM 2218 N N . GLN A 1 284 ? 22.693 12.788 -16.625 1.00 38.41 284 GLN A N 1
ATOM 2219 C CA . GLN A 1 284 ? 22.380 11.591 -15.834 1.00 38.41 284 GLN A CA 1
ATOM 2220 C C . GLN A 1 284 ? 22.933 11.677 -14.403 1.00 38.41 284 GLN A C 1
ATOM 2222 O O . GLN A 1 284 ? 22.288 11.205 -13.470 1.00 38.41 284 GLN A O 1
ATOM 2227 N N . ALA A 1 285 ? 24.088 12.324 -14.208 1.00 36.12 285 ALA A N 1
ATOM 2228 C CA . ALA A 1 285 ? 24.689 12.523 -12.893 1.00 36.12 285 ALA A CA 1
ATOM 2229 C C . ALA A 1 285 ? 23.924 13.504 -11.995 1.00 36.12 285 ALA A C 1
ATOM 2231 O O . ALA A 1 285 ? 24.045 13.442 -10.776 1.00 36.12 285 ALA A O 1
ATOM 2232 N N . GLN A 1 286 ? 23.121 14.391 -12.581 1.00 39.06 286 GLN A N 1
ATOM 2233 C CA . GLN A 1 286 ? 22.299 15.353 -11.847 1.00 39.06 286 GLN A CA 1
ATOM 2234 C C . GLN A 1 286 ? 21.135 14.693 -11.078 1.00 39.06 286 GLN A C 1
ATOM 2236 O O . GLN A 1 286 ? 20.552 15.324 -10.204 1.00 39.06 286 GLN A O 1
ATOM 2241 N N . TRP A 1 287 ? 20.851 13.414 -11.351 1.00 41.97 287 TRP A N 1
ATOM 2242 C CA . TRP A 1 287 ? 19.834 12.594 -10.677 1.00 41.97 287 TRP A CA 1
ATOM 2243 C C . TRP A 1 287 ? 20.448 11.536 -9.731 1.00 41.97 287 TRP A C 1
ATOM 2245 O O . TRP A 1 287 ? 19.760 10.625 -9.282 1.00 41.97 287 TRP A O 1
ATOM 2255 N N . LEU A 1 288 ? 21.758 11.625 -9.438 1.00 38.00 288 LEU A N 1
ATOM 2256 C CA . LEU A 1 288 ? 22.508 10.647 -8.626 1.00 38.00 288 LEU A CA 1
ATOM 2257 C C . LEU A 1 288 ? 22.419 10.833 -7.109 1.00 38.00 288 LEU A C 1
ATOM 2259 O O . LEU A 1 288 ? 22.916 9.965 -6.389 1.00 38.00 288 LEU A O 1
ATOM 2263 N N . ASP A 1 289 ? 21.789 11.895 -6.604 1.00 41.44 289 ASP A N 1
ATOM 2264 C CA . ASP A 1 289 ? 21.621 12.072 -5.151 1.00 41.44 289 ASP A CA 1
ATOM 2265 C C . ASP A 1 289 ? 20.717 10.987 -4.516 1.00 41.44 289 ASP A C 1
ATOM 2267 O O . ASP A 1 289 ? 20.633 10.892 -3.293 1.00 41.44 289 ASP A O 1
ATOM 2271 N N . GLU A 1 290 ? 20.097 10.113 -5.322 1.00 39.38 290 GLU A N 1
ATOM 2272 C CA . GLU A 1 290 ? 19.111 9.124 -4.868 1.00 39.38 290 GLU A CA 1
ATOM 2273 C C . GLU A 1 290 ? 19.604 7.658 -4.830 1.00 39.38 290 GLU A C 1
ATOM 2275 O O . GLU A 1 290 ? 18.907 6.806 -4.281 1.00 39.38 290 GLU A O 1
ATOM 2280 N N . SER A 1 291 ? 20.796 7.302 -5.350 1.00 40.44 291 SER A N 1
ATOM 2281 C CA . SER A 1 291 ? 21.263 5.895 -5.295 1.00 40.44 291 SER A CA 1
ATOM 2282 C C . SER A 1 291 ? 22.778 5.680 -5.433 1.00 40.44 291 SER A C 1
ATOM 2284 O O . SER A 1 291 ? 23.387 5.930 -6.475 1.00 40.44 291 SER A O 1
ATOM 2286 N N . ALA A 1 292 ? 23.381 5.075 -4.401 1.00 40.75 292 ALA A N 1
ATOM 2287 C CA . ALA A 1 292 ? 24.805 4.727 -4.346 1.00 40.75 292 ALA A CA 1
ATOM 2288 C C . ALA A 1 292 ? 25.244 3.690 -5.406 1.00 40.75 292 ALA A C 1
ATOM 2290 O O . ALA A 1 292 ? 26.386 3.726 -5.865 1.00 40.75 292 ALA A O 1
ATOM 2291 N N . ALA A 1 293 ? 24.341 2.807 -5.851 1.00 42.56 293 ALA A N 1
ATOM 2292 C CA . ALA A 1 293 ? 24.639 1.771 -6.849 1.00 42.56 293 ALA A CA 1
ATOM 2293 C C . ALA A 1 293 ? 24.805 2.342 -8.274 1.00 42.56 293 ALA A C 1
ATOM 2295 O O . ALA A 1 293 ? 25.588 1.826 -9.080 1.00 42.56 293 ALA A O 1
ATOM 2296 N N . LEU A 1 294 ? 24.112 3.447 -8.576 1.00 38.28 294 LEU A N 1
ATOM 2297 C CA . LEU A 1 294 ? 24.282 4.187 -9.830 1.00 38.28 294 LEU A CA 1
ATOM 2298 C C . LEU A 1 294 ? 25.585 5.000 -9.829 1.00 38.28 294 LEU A C 1
ATOM 2300 O O . LEU A 1 294 ? 26.236 5.120 -10.864 1.00 38.28 294 LEU A O 1
ATOM 2304 N N . GLY A 1 295 ? 26.037 5.474 -8.664 1.00 39.84 295 GLY A N 1
ATOM 2305 C CA . GLY A 1 295 ? 27.317 6.177 -8.525 1.00 39.84 295 GLY A CA 1
ATOM 2306 C C . GLY A 1 295 ? 28.540 5.309 -8.849 1.00 39.84 295 GLY A C 1
ATOM 2307 O O . GLY A 1 295 ? 29.516 5.791 -9.428 1.00 39.84 295 GLY A O 1
ATOM 2308 N N . GLU A 1 296 ? 28.491 4.016 -8.529 1.00 44.91 296 GLU A N 1
ATOM 2309 C CA . GLU A 1 296 ? 29.605 3.085 -8.749 1.00 44.91 296 GLU A CA 1
ATOM 2310 C C . GLU A 1 296 ? 29.701 2.624 -10.215 1.00 44.91 296 GLU A C 1
ATOM 2312 O O . GLU A 1 296 ? 30.795 2.543 -10.783 1.00 44.91 296 GLU A O 1
ATOM 2317 N N . THR A 1 297 ? 28.552 2.446 -10.878 1.00 42.59 297 THR A N 1
ATOM 2318 C CA . THR A 1 297 ? 28.470 2.179 -12.325 1.00 42.59 297 THR A CA 1
ATOM 2319 C C . THR A 1 297 ? 28.874 3.395 -13.163 1.00 42.59 297 THR A C 1
ATOM 2321 O O . THR A 1 297 ? 29.576 3.232 -14.163 1.00 42.59 297 THR A O 1
ATOM 2324 N N . LEU A 1 298 ? 28.544 4.615 -12.725 1.00 39.34 298 LEU A N 1
ATOM 2325 C CA . LEU A 1 298 ? 29.008 5.846 -13.370 1.00 39.34 298 LEU A CA 1
ATOM 2326 C C . LEU A 1 298 ? 30.525 6.029 -13.225 1.00 39.34 298 LEU A C 1
ATOM 2328 O O . LEU A 1 298 ? 31.209 6.346 -14.194 1.00 39.34 298 LEU A O 1
ATOM 2332 N N . ARG A 1 299 ? 31.086 5.763 -12.038 1.00 43.06 299 ARG A N 1
ATOM 2333 C CA . ARG A 1 299 ? 32.535 5.853 -11.779 1.00 43.06 299 ARG A CA 1
ATOM 2334 C C . ARG A 1 299 ? 33.336 4.848 -12.624 1.00 43.06 299 ARG A C 1
ATOM 2336 O O . ARG A 1 299 ? 34.444 5.163 -13.054 1.00 43.06 299 ARG A O 1
ATOM 2343 N N . ALA A 1 300 ? 32.755 3.683 -12.922 1.00 42.62 300 ALA A N 1
ATOM 2344 C CA . ALA A 1 300 ? 33.308 2.687 -13.843 1.00 42.62 300 ALA A CA 1
ATOM 2345 C C . ALA A 1 300 ? 33.171 3.056 -15.338 1.00 42.62 300 ALA A C 1
ATOM 2347 O O . ALA A 1 300 ? 33.948 2.564 -16.155 1.00 42.62 300 ALA A O 1
ATOM 2348 N N . GLN A 1 301 ? 32.206 3.906 -15.709 1.00 39.25 301 GLN A N 1
ATOM 2349 C CA . GLN A 1 301 ? 32.078 4.455 -17.068 1.00 39.25 301 GLN A CA 1
ATOM 2350 C C . GLN A 1 301 ? 32.982 5.676 -17.286 1.00 39.25 301 GLN A C 1
ATOM 2352 O O . GLN A 1 301 ? 33.615 5.787 -18.332 1.00 39.25 301 GLN A O 1
ATOM 2357 N N . VAL A 1 302 ? 33.116 6.550 -16.284 1.00 42.94 302 VAL A N 1
ATOM 2358 C CA . VAL A 1 302 ? 33.995 7.733 -16.326 1.00 42.94 302 VAL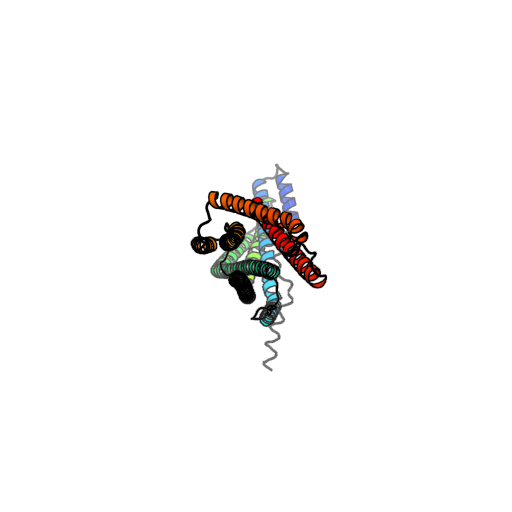 A CA 1
ATOM 2359 C C . VAL A 1 302 ? 35.470 7.340 -16.429 1.00 42.94 302 VAL A C 1
ATOM 2361 O O . VAL A 1 302 ? 36.221 7.980 -17.155 1.00 42.94 302 VAL A O 1
ATOM 2364 N N . SER A 1 303 ? 35.887 6.252 -15.777 1.00 44.22 303 SER A N 1
ATOM 2365 C CA . SER A 1 303 ? 37.259 5.727 -15.870 1.00 44.22 303 SER A CA 1
ATOM 2366 C C . SER A 1 303 ? 37.608 5.102 -17.228 1.00 44.22 303 SER A C 1
ATOM 2368 O O . SER A 1 303 ? 38.771 4.788 -17.471 1.00 44.22 303 SER A O 1
ATOM 2370 N N . ARG A 1 304 ? 36.619 4.929 -18.117 1.00 45.69 304 ARG A N 1
ATOM 2371 C CA . ARG A 1 304 ? 36.788 4.421 -19.488 1.00 45.69 304 ARG A CA 1
ATOM 2372 C C . ARG A 1 304 ? 36.749 5.529 -20.549 1.00 45.69 304 ARG A C 1
ATOM 2374 O O . ARG A 1 304 ? 36.886 5.222 -21.731 1.00 45.69 304 ARG A O 1
ATOM 2381 N N . LEU A 1 305 ? 36.561 6.793 -20.154 1.00 37.84 305 LEU A N 1
ATOM 2382 C CA . LEU A 1 305 ? 36.600 7.935 -21.069 1.00 37.84 305 LEU A CA 1
ATOM 2383 C C . LEU A 1 305 ? 38.058 8.325 -21.397 1.00 37.84 305 LEU A C 1
ATOM 2385 O O . LEU A 1 305 ? 38.895 8.331 -20.493 1.00 37.84 305 LEU A O 1
ATOM 2389 N N . PRO A 1 306 ? 38.380 8.686 -22.653 1.00 42.38 306 PRO A N 1
ATOM 2390 C CA . PRO A 1 306 ? 39.684 9.255 -23.000 1.00 42.38 306 PRO A CA 1
ATOM 2391 C C . PRO A 1 306 ? 39.893 10.622 -22.321 1.00 42.38 306 PRO A C 1
ATOM 2393 O O . PRO A 1 306 ? 38.933 11.371 -22.126 1.00 42.38 306 PRO A O 1
ATOM 2396 N N . GLU A 1 307 ? 41.137 10.973 -21.977 1.00 39.03 307 GLU A N 1
ATOM 2397 C CA . GLU A 1 307 ? 41.457 12.249 -21.315 1.00 39.03 307 GLU A CA 1
ATOM 2398 C C . GLU A 1 307 ? 41.068 13.473 -22.168 1.00 39.03 307 GLU A C 1
ATOM 2400 O O . GLU A 1 307 ? 41.292 13.509 -23.379 1.00 39.03 307 GLU A O 1
ATOM 2405 N N . MET A 1 308 ? 40.510 14.509 -21.526 1.00 37.66 308 MET A N 1
ATOM 2406 C CA . MET A 1 308 ? 40.167 15.770 -22.194 1.00 37.66 308 MET A CA 1
ATOM 2407 C C . MET A 1 308 ? 41.427 16.458 -22.755 1.00 37.66 308 MET A C 1
ATOM 2409 O O . MET A 1 308 ? 42.385 16.666 -22.003 1.00 37.66 308 MET A O 1
ATOM 2413 N N . PRO A 1 309 ? 41.422 16.905 -24.026 1.00 45.38 309 PRO A N 1
ATOM 2414 C CA . PRO A 1 309 ? 42.516 17.703 -24.560 1.00 45.38 309 PRO A CA 1
ATOM 2415 C C . PRO A 1 309 ? 42.611 19.050 -23.829 1.00 45.38 309 PRO A C 1
ATOM 2417 O O . PRO A 1 309 ? 41.608 19.663 -23.450 1.00 45.38 309 PRO A O 1
ATOM 2420 N N . LYS A 1 310 ? 43.844 19.505 -23.596 1.00 40.25 310 LYS A N 1
ATOM 2421 C CA . LYS A 1 310 ? 44.156 20.673 -22.757 1.00 40.25 310 LYS A CA 1
ATOM 2422 C C . LYS A 1 310 ? 43.612 21.963 -23.399 1.00 40.25 310 LYS A C 1
ATOM 2424 O O . LYS A 1 310 ? 43.639 22.087 -24.619 1.00 40.25 310 LYS A O 1
ATOM 2429 N N . PRO A 1 311 ? 43.218 22.992 -22.626 1.00 41.25 311 PRO A N 1
ATOM 2430 C CA . PRO A 1 311 ? 42.649 24.245 -23.155 1.00 41.25 311 PRO A CA 1
ATOM 2431 C C . PRO A 1 311 ? 43.567 25.001 -24.135 1.00 41.25 311 PRO A C 1
ATOM 2433 O O . PRO A 1 311 ? 43.100 25.740 -24.996 1.00 41.25 311 PRO A O 1
ATOM 2436 N N . GLN A 1 312 ? 44.881 24.777 -24.058 1.00 46.78 312 GLN A N 1
ATOM 2437 C CA . GLN A 1 312 ? 45.842 25.295 -25.036 1.00 46.78 312 GLN A CA 1
ATOM 2438 C C . GLN A 1 312 ? 45.697 24.645 -26.423 1.00 46.78 312 GLN A C 1
ATOM 2440 O O . GLN A 1 312 ? 45.943 25.316 -27.422 1.00 46.78 312 GLN A O 1
ATOM 2445 N N . GLN A 1 313 ? 45.268 23.380 -26.494 1.00 48.78 313 GLN A N 1
ATOM 2446 C CA . GLN A 1 313 ? 44.968 22.690 -27.752 1.00 48.78 313 GLN A CA 1
ATOM 2447 C C . GLN A 1 313 ? 43.698 23.264 -28.383 1.00 48.78 313 GLN A C 1
ATOM 2449 O O . GLN A 1 313 ? 43.757 23.667 -29.530 1.00 48.78 313 GLN A O 1
ATOM 2454 N N . LEU A 1 314 ? 42.631 23.494 -27.609 1.00 42.38 314 LEU A N 1
ATOM 2455 C CA . LEU A 1 314 ? 41.394 24.121 -28.112 1.00 42.38 314 LEU A CA 1
ATOM 2456 C C . LEU A 1 314 ? 41.623 25.522 -28.707 1.00 42.38 314 LEU A C 1
ATOM 2458 O O . LEU A 1 314 ? 41.075 25.858 -29.755 1.00 42.38 314 LEU A O 1
ATOM 2462 N N . ASN A 1 315 ? 42.466 26.339 -28.067 1.00 45.03 315 ASN A N 1
ATOM 2463 C CA . ASN A 1 315 ? 42.844 27.650 -28.604 1.00 45.03 315 ASN A CA 1
ATOM 2464 C C . ASN A 1 315 ? 43.710 27.530 -29.868 1.00 45.03 315 ASN A C 1
ATOM 2466 O O . ASN A 1 315 ? 43.593 28.356 -30.776 1.00 45.03 315 ASN A O 1
ATOM 2470 N N . SER A 1 316 ? 44.562 26.501 -29.944 1.00 52.03 316 SER A N 1
ATOM 2471 C CA . SER A 1 316 ? 45.322 26.179 -31.155 1.00 52.03 316 SER A CA 1
ATOM 2472 C C . SER A 1 316 ? 44.397 25.728 -32.285 1.00 52.03 316 SER A C 1
ATOM 2474 O O . SER A 1 316 ? 44.548 26.202 -33.405 1.00 52.03 316 SER A O 1
ATOM 2476 N N . ASP A 1 317 ? 43.391 24.912 -31.982 1.00 50.25 317 ASP A N 1
ATOM 2477 C CA . ASP A 1 317 ? 42.413 24.392 -32.937 1.00 50.25 317 ASP A CA 1
ATOM 2478 C C . ASP A 1 317 ? 41.526 25.520 -33.479 1.00 50.25 317 ASP A C 1
ATOM 2480 O O . ASP A 1 317 ? 41.312 25.627 -34.686 1.00 50.25 317 ASP A O 1
ATOM 2484 N N . MET A 1 318 ? 41.104 26.455 -32.620 1.00 51.25 318 MET A N 1
ATOM 2485 C CA . MET A 1 318 ? 40.392 27.665 -33.043 1.00 51.25 318 MET A CA 1
ATOM 2486 C C . MET A 1 318 ? 41.264 28.567 -33.930 1.00 51.25 318 MET A C 1
ATOM 2488 O O . MET A 1 318 ? 40.784 29.112 -34.928 1.00 51.25 318 MET A O 1
ATOM 2492 N N . ALA A 1 319 ? 42.550 28.725 -33.600 1.00 51.50 319 ALA A N 1
ATOM 2493 C CA . ALA A 1 319 ? 43.488 29.476 -34.430 1.00 51.50 319 ALA A CA 1
ATOM 2494 C C . ALA A 1 319 ? 43.711 28.792 -35.790 1.00 51.50 319 ALA A C 1
ATOM 2496 O O . ALA A 1 319 ? 43.699 29.464 -36.820 1.00 51.50 319 ALA A O 1
ATOM 2497 N N . GLN A 1 320 ? 43.842 27.465 -35.815 1.00 56.78 320 GLN A N 1
ATOM 2498 C CA . GLN A 1 320 ? 43.998 26.684 -37.041 1.00 56.78 320 GLN A CA 1
ATOM 2499 C C . GLN A 1 320 ? 42.748 26.749 -37.925 1.00 56.78 320 GLN A C 1
ATOM 2501 O O . GLN A 1 320 ? 42.879 26.973 -39.127 1.00 56.78 320 GLN A O 1
ATOM 2506 N N . LEU A 1 321 ? 41.546 26.648 -37.352 1.00 53.50 321 LEU A N 1
ATOM 2507 C CA . LEU A 1 321 ? 40.286 26.784 -38.092 1.00 53.50 321 LEU A CA 1
ATOM 2508 C C . LEU A 1 321 ? 40.114 28.184 -38.687 1.00 53.50 321 LEU A C 1
ATOM 2510 O O . LEU A 1 321 ? 39.679 28.322 -39.829 1.00 53.50 321 LEU A O 1
ATOM 2514 N N . ARG A 1 322 ? 40.521 29.235 -37.963 1.00 56.34 322 ARG A N 1
ATOM 2515 C CA . ARG A 1 322 ? 40.521 30.611 -38.489 1.00 56.34 322 ARG A CA 1
ATOM 2516 C C . ARG A 1 322 ? 41.532 30.800 -39.618 1.00 56.34 322 ARG A C 1
ATOM 2518 O O . ARG A 1 322 ? 41.212 31.457 -40.604 1.00 56.34 322 ARG A O 1
ATOM 2525 N N . VAL A 1 323 ? 42.718 30.199 -39.514 1.00 59.75 323 VAL A N 1
ATOM 2526 C CA . VAL A 1 323 ? 43.725 30.212 -40.589 1.00 59.75 323 VAL A CA 1
ATOM 2527 C C . VAL A 1 323 ? 43.227 29.452 -41.824 1.00 59.75 323 VAL A C 1
ATOM 2529 O O . VAL A 1 323 ? 43.385 29.943 -42.939 1.00 59.75 323 VAL A O 1
ATOM 2532 N N . GLN A 1 324 ? 42.575 28.300 -41.649 1.00 52.81 324 GLN A N 1
ATOM 2533 C CA . GLN A 1 324 ? 41.985 27.528 -42.750 1.00 52.81 324 GLN A CA 1
ATOM 2534 C C . GLN A 1 324 ? 40.840 28.284 -43.431 1.00 52.81 324 GLN A C 1
ATOM 2536 O O . GLN A 1 324 ? 40.814 28.380 -44.656 1.00 52.81 324 GLN A O 1
ATOM 2541 N N . ARG A 1 325 ? 39.948 28.904 -42.650 1.00 64.88 325 ARG A N 1
ATOM 2542 C CA . ARG A 1 325 ? 38.888 29.777 -43.169 1.00 64.88 325 ARG A CA 1
ATOM 2543 C C . ARG A 1 325 ? 39.468 30.909 -44.023 1.00 64.88 325 ARG A C 1
ATOM 2545 O O . ARG A 1 325 ? 39.022 31.104 -45.148 1.00 64.88 325 ARG A O 1
ATOM 2552 N N . LEU A 1 326 ? 40.494 31.605 -43.524 1.00 57.59 326 LEU A N 1
ATOM 2553 C CA . LEU A 1 326 ? 41.180 32.673 -44.265 1.00 57.59 326 LEU A CA 1
ATOM 2554 C C . LEU A 1 326 ? 41.845 32.161 -45.550 1.00 57.59 326 LEU A C 1
ATOM 2556 O O . LEU A 1 326 ? 41.826 32.845 -46.569 1.00 57.59 326 LEU A O 1
ATOM 2560 N N . HIS A 1 327 ? 42.404 30.951 -45.528 1.00 59.28 327 HIS A N 1
ATOM 2561 C CA . HIS A 1 327 ? 42.981 30.329 -46.715 1.00 59.28 327 HIS A CA 1
ATOM 2562 C C . HIS A 1 327 ? 41.923 30.026 -47.789 1.00 59.28 327 HIS A C 1
ATOM 2564 O O . HIS A 1 327 ? 42.138 30.325 -48.964 1.00 59.28 327 HIS A O 1
ATOM 2570 N N . PHE A 1 328 ? 40.762 29.487 -47.406 1.00 53.50 328 PHE A N 1
ATOM 2571 C CA . PHE A 1 328 ? 39.658 29.247 -48.343 1.00 53.50 328 PHE A CA 1
ATOM 2572 C C . PHE A 1 328 ? 39.055 30.550 -48.879 1.00 53.50 328 PHE A C 1
ATOM 2574 O O . PHE A 1 328 ? 38.698 30.623 -50.054 1.00 53.50 328 PHE A O 1
ATOM 2581 N N . GLU A 1 329 ? 38.998 31.591 -48.050 1.00 63.25 329 GLU A N 1
ATOM 2582 C CA . GLU A 1 329 ? 38.563 32.935 -48.440 1.00 63.25 329 GLU A CA 1
ATOM 2583 C C . GLU A 1 329 ? 39.525 33.562 -49.470 1.00 63.25 329 GLU A C 1
ATOM 2585 O O . GLU A 1 329 ? 39.088 34.120 -50.477 1.00 63.25 329 GLU A O 1
ATOM 2590 N N . ASP A 1 330 ? 40.839 33.381 -49.303 1.00 66.38 330 ASP A N 1
ATOM 2591 C CA . ASP A 1 330 ? 41.854 33.808 -50.278 1.00 66.38 330 ASP A CA 1
ATOM 2592 C C . ASP A 1 330 ? 41.751 33.039 -51.611 1.00 66.38 330 ASP A C 1
ATOM 2594 O O . ASP A 1 330 ? 41.802 33.637 -52.689 1.00 66.38 330 ASP A O 1
ATOM 2598 N N . LEU A 1 331 ? 41.530 31.720 -51.570 1.00 63.84 331 LEU A N 1
ATOM 2599 C CA . LEU A 1 331 ? 41.289 30.917 -52.778 1.00 63.84 331 LEU A CA 1
ATOM 2600 C C . LEU A 1 331 ? 40.006 31.342 -53.507 1.00 63.84 331 LEU A C 1
ATOM 2602 O O . LEU A 1 331 ? 40.001 31.435 -54.737 1.00 63.84 331 LEU A O 1
ATOM 2606 N N . MET A 1 332 ? 38.947 31.674 -52.763 1.00 65.81 332 MET A N 1
ATOM 2607 C CA . MET A 1 332 ? 37.697 32.193 -53.321 1.00 65.81 332 MET A CA 1
ATOM 2608 C C . MET A 1 332 ? 37.915 33.513 -54.074 1.00 65.81 332 MET A C 1
ATOM 2610 O O . MET A 1 332 ? 37.386 33.701 -55.171 1.00 65.81 332 MET A O 1
ATOM 2614 N N . ASN A 1 333 ? 38.744 34.405 -53.526 1.00 71.75 333 ASN A N 1
ATOM 2615 C CA . ASN A 1 333 ? 39.054 35.705 -54.124 1.00 71.75 333 ASN A CA 1
ATOM 2616 C C . ASN A 1 333 ? 39.928 35.610 -55.388 1.00 71.75 333 ASN A C 1
ATOM 2618 O O . ASN A 1 333 ? 39.939 36.541 -56.196 1.00 71.75 333 ASN A O 1
ATOM 2622 N N . LYS A 1 334 ? 40.624 34.485 -55.598 1.00 71.25 334 LYS A N 1
ATOM 2623 C CA . LYS A 1 334 ? 41.453 34.223 -56.791 1.00 71.25 334 LYS A CA 1
ATOM 2624 C C . LYS A 1 334 ? 40.678 33.597 -57.955 1.00 71.25 334 LYS A C 1
ATOM 2626 O O . LYS A 1 334 ? 41.097 33.747 -59.104 1.00 71.25 334 LYS A O 1
ATOM 2631 N N . LEU A 1 335 ? 39.521 32.972 -5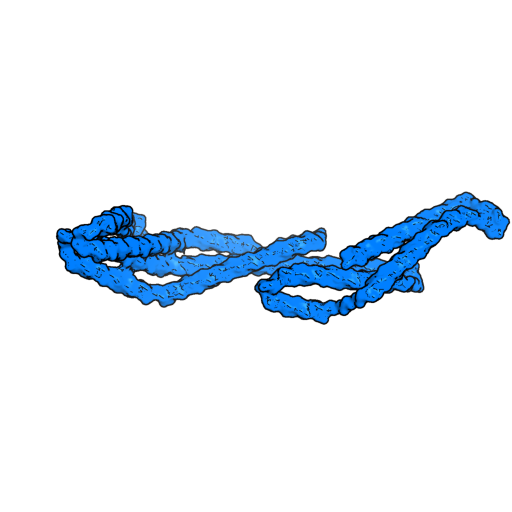7.710 1.00 64.38 335 LEU A N 1
ATOM 2632 C CA . LEU A 1 335 ? 38.668 32.385 -58.761 1.00 64.38 335 LEU A CA 1
ATOM 2633 C C . LEU A 1 335 ? 38.324 33.345 -59.926 1.00 64.38 335 LEU A C 1
ATOM 2635 O O . LEU A 1 335 ? 38.375 32.911 -61.078 1.00 64.38 335 LEU A O 1
ATOM 2639 N N . PRO A 1 336 ? 38.022 34.643 -59.705 1.00 65.19 336 PRO A N 1
ATOM 2640 C CA . PRO A 1 336 ? 37.726 35.580 -60.792 1.00 65.19 336 PRO A CA 1
ATOM 2641 C C . PRO A 1 336 ? 38.923 35.874 -61.707 1.00 65.19 336 PRO A C 1
ATOM 2643 O O . PRO A 1 336 ? 38.727 36.250 -62.862 1.00 65.19 336 PRO A O 1
ATOM 2646 N N . GLN A 1 337 ? 40.154 35.708 -61.213 1.00 67.06 337 GLN A N 1
ATOM 2647 C CA . GLN A 1 337 ? 41.377 35.890 -62.003 1.00 67.06 337 GLN A CA 1
ATOM 2648 C C . GLN A 1 337 ? 41.608 34.688 -62.931 1.00 67.06 337 GLN A C 1
ATOM 2650 O O . GLN A 1 337 ? 42.015 34.859 -64.078 1.00 67.06 337 GLN A O 1
ATOM 2655 N N . LEU A 1 338 ? 41.247 33.481 -62.480 1.00 59.44 338 LEU A N 1
ATOM 2656 C CA . LEU A 1 338 ? 41.308 32.247 -63.274 1.00 59.44 338 LEU A CA 1
ATOM 2657 C C . LEU A 1 338 ? 40.311 32.248 -64.448 1.00 59.44 338 LEU A C 1
ATOM 2659 O O . LEU A 1 338 ? 40.571 31.645 -65.486 1.00 59.44 338 LEU A O 1
ATOM 2663 N N . ALA A 1 339 ? 39.205 32.989 -64.330 1.00 57.75 339 ALA A N 1
ATOM 2664 C CA . ALA A 1 339 ? 38.220 33.168 -65.401 1.00 57.75 339 ALA A CA 1
ATOM 2665 C C . ALA A 1 339 ? 38.714 34.040 -66.580 1.00 57.75 339 ALA A C 1
ATOM 2667 O O . ALA A 1 339 ? 38.068 34.084 -67.632 1.00 57.75 339 ALA A O 1
ATOM 2668 N N . GLN A 1 340 ? 39.838 34.752 -66.418 1.00 59.16 340 GLN A N 1
ATOM 2669 C CA . GLN A 1 340 ? 40.390 35.684 -67.413 1.00 59.16 340 GLN A CA 1
ATOM 2670 C C . GLN A 1 340 ? 41.511 35.074 -68.274 1.00 59.16 340 GLN A C 1
ATOM 2672 O O . GLN A 1 340 ? 42.077 35.769 -69.116 1.00 59.16 340 GLN A O 1
ATOM 2677 N N . GLY A 1 341 ? 41.824 33.786 -68.097 1.00 57.25 341 GLY A N 1
ATOM 2678 C CA . GLY A 1 341 ? 42.902 33.110 -68.821 1.00 57.25 341 GLY A CA 1
ATOM 2679 C C . GLY A 1 341 ? 42.700 33.072 -70.343 1.00 57.25 341 GLY A C 1
ATOM 2680 O O . GLY A 1 341 ? 41.632 32.703 -70.840 1.00 57.25 341 GLY A O 1
ATOM 2681 N N . ALA A 1 342 ? 43.750 33.434 -71.083 1.00 54.50 342 ALA A N 1
ATOM 2682 C CA . ALA A 1 342 ? 43.890 33.171 -72.515 1.00 54.50 342 ALA A CA 1
ATOM 2683 C C . ALA A 1 342 ? 44.620 31.832 -72.737 1.00 54.50 342 ALA A C 1
ATOM 2685 O O . ALA A 1 342 ? 45.176 31.259 -71.803 1.00 54.50 342 ALA A O 1
ATOM 2686 N N . GLN A 1 343 ? 44.614 31.319 -73.966 1.00 52.47 343 GLN A N 1
ATOM 2687 C CA . GLN A 1 343 ? 45.447 30.167 -74.330 1.00 52.47 343 GLN A CA 1
ATOM 2688 C C . GLN A 1 343 ? 46.945 30.539 -74.289 1.00 52.47 343 GLN A C 1
ATOM 2690 O O . GLN A 1 343 ? 47.283 31.716 -74.400 1.00 52.47 343 GLN A O 1
ATOM 2695 N N . ASP A 1 344 ? 47.848 29.551 -74.223 1.00 50.34 344 ASP A N 1
ATOM 2696 C CA . ASP A 1 344 ? 49.317 29.755 -74.176 1.00 50.34 344 ASP A CA 1
ATOM 2697 C C . ASP A 1 344 ? 49.879 30.583 -75.353 1.00 50.34 344 ASP A C 1
ATOM 2699 O O . ASP A 1 344 ? 50.973 31.135 -75.280 1.00 50.34 344 ASP A O 1
ATOM 2703 N N . ASN A 1 345 ? 49.117 30.701 -76.445 1.00 45.09 345 ASN A N 1
ATOM 2704 C CA . ASN A 1 345 ? 49.430 31.499 -77.633 1.00 45.09 345 ASN A CA 1
ATOM 2705 C C . ASN A 1 345 ? 48.788 32.908 -77.635 1.00 45.09 345 ASN A C 1
ATOM 2707 O O . ASN A 1 345 ? 48.819 33.589 -78.658 1.00 45.09 345 ASN A O 1
ATOM 2711 N N . GLY A 1 346 ? 48.156 33.330 -76.534 1.00 55.22 346 GLY A N 1
ATOM 2712 C CA . GLY A 1 346 ? 47.491 34.630 -76.379 1.00 55.22 346 GLY A CA 1
ATOM 2713 C C . GLY A 1 346 ? 46.102 34.748 -77.021 1.00 55.22 346 GLY A C 1
ATOM 2714 O O . GLY A 1 346 ? 45.491 35.814 -76.951 1.00 55.22 346 GLY A O 1
ATOM 2715 N N . SER A 1 347 ? 45.572 33.686 -77.638 1.00 54.72 347 SER A N 1
ATOM 2716 C CA . SER A 1 347 ? 44.247 33.708 -78.277 1.00 54.72 347 SER A CA 1
ATOM 2717 C C . SER A 1 347 ? 43.103 33.375 -77.295 1.00 54.72 347 SER A C 1
ATOM 2719 O O . SER A 1 347 ? 43.321 32.684 -76.292 1.00 54.72 347 SER A O 1
ATOM 2721 N N . PRO A 1 348 ? 41.870 33.876 -77.530 1.00 59.88 348 PRO A N 1
ATOM 2722 C CA . PRO A 1 348 ? 40.741 33.623 -76.638 1.00 59.88 348 PRO A CA 1
ATOM 2723 C C . PRO A 1 348 ? 40.311 32.148 -76.663 1.00 59.88 348 PRO A C 1
ATOM 2725 O O . PRO A 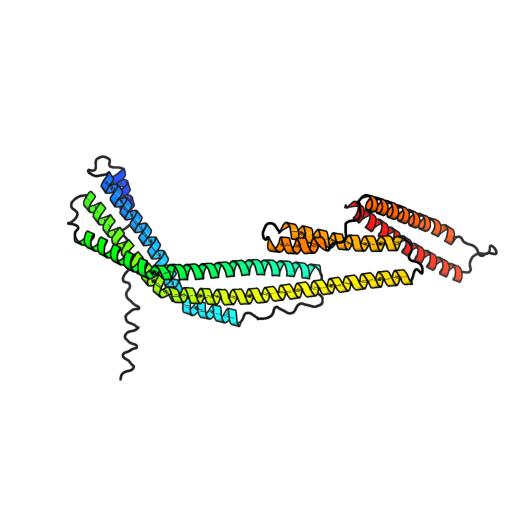1 348 ? 40.306 31.496 -77.708 1.00 59.88 348 PRO A O 1
ATOM 2728 N N . LEU A 1 349 ? 39.900 31.627 -75.502 1.00 58.31 349 LEU A N 1
ATOM 2729 C CA . LEU A 1 349 ? 39.404 30.254 -75.346 1.00 58.31 349 LEU A CA 1
ATOM 2730 C C . LEU A 1 349 ? 38.242 29.953 -76.305 1.00 58.31 349 LEU A C 1
ATOM 2732 O O . LEU A 1 349 ? 37.296 30.736 -76.422 1.00 58.31 349 LEU A O 1
ATOM 2736 N N . LYS A 1 350 ? 38.268 28.775 -76.946 1.00 58.59 350 LYS A N 1
ATOM 2737 C CA . LYS A 1 350 ? 37.172 28.323 -77.819 1.00 58.59 350 LYS A CA 1
ATOM 2738 C C . LYS A 1 350 ? 35.869 28.172 -77.008 1.00 58.59 350 LYS A C 1
ATOM 2740 O O . LYS A 1 350 ? 35.937 27.785 -75.841 1.00 58.59 350 LYS A O 1
ATOM 2745 N N . PRO A 1 351 ? 34.674 28.352 -77.606 1.00 52.28 351 PRO A N 1
ATOM 2746 C CA . PRO A 1 351 ? 33.398 28.320 -76.876 1.00 52.28 351 PRO A CA 1
ATOM 2747 C C . PRO A 1 351 ? 33.156 27.048 -76.046 1.00 52.28 351 PRO A C 1
ATOM 2749 O O . PRO A 1 351 ? 32.608 27.118 -74.951 1.00 52.28 351 PRO A O 1
ATOM 2752 N N . ALA A 1 352 ? 33.601 25.884 -76.532 1.00 46.94 352 ALA A N 1
ATOM 2753 C CA . ALA A 1 352 ? 33.510 24.624 -75.792 1.00 46.94 352 ALA A CA 1
ATOM 2754 C C . ALA A 1 352 ? 34.452 24.577 -74.573 1.00 46.94 352 ALA A C 1
ATOM 2756 O O . ALA A 1 352 ? 34.068 24.082 -73.520 1.00 46.94 352 ALA A O 1
ATOM 2757 N N . GLN A 1 353 ? 35.659 25.140 -74.690 1.00 48.25 353 GLN A N 1
ATOM 2758 C CA . GLN A 1 353 ? 36.633 25.221 -73.595 1.00 48.25 353 GLN A CA 1
ATOM 2759 C C . GLN A 1 353 ? 36.194 26.234 -72.534 1.00 48.25 353 GLN A C 1
ATOM 2761 O O . GLN A 1 353 ? 36.328 25.967 -71.346 1.00 48.25 353 GLN A O 1
ATOM 2766 N N . ARG A 1 354 ? 35.595 27.354 -72.962 1.00 54.03 354 ARG A N 1
ATOM 2767 C CA . ARG A 1 354 ? 34.996 28.351 -72.065 1.00 54.03 354 ARG A CA 1
ATOM 2768 C C . ARG A 1 354 ? 33.898 27.728 -71.197 1.00 54.03 354 ARG A C 1
ATOM 2770 O O . ARG A 1 354 ? 33.945 27.859 -69.986 1.00 54.03 354 ARG A O 1
ATOM 2777 N N . ARG A 1 355 ? 32.984 26.953 -71.797 1.00 47.53 355 ARG A N 1
ATOM 2778 C CA . ARG A 1 355 ? 31.909 26.255 -71.064 1.00 47.53 355 ARG A CA 1
ATOM 2779 C C . ARG A 1 355 ? 32.429 25.260 -70.023 1.00 47.53 355 ARG A C 1
ATOM 2781 O O . ARG A 1 355 ? 31.853 25.164 -68.945 1.00 47.53 355 ARG A O 1
ATOM 2788 N N . ILE A 1 356 ? 33.494 24.520 -70.340 1.00 50.16 356 ILE A N 1
ATOM 2789 C CA . ILE A 1 356 ? 34.114 23.571 -69.401 1.00 50.16 356 ILE A CA 1
ATOM 2790 C C . ILE A 1 356 ? 34.786 24.326 -68.249 1.00 50.16 356 ILE A C 1
ATOM 2792 O O . ILE A 1 356 ? 34.590 23.962 -67.092 1.00 50.16 356 ILE A O 1
ATOM 2796 N N . LEU A 1 357 ? 35.515 25.401 -68.555 1.00 50.34 357 LEU A N 1
ATOM 2797 C CA . LEU A 1 357 ? 36.152 26.251 -67.550 1.00 50.34 357 LEU A CA 1
ATOM 2798 C C . LEU A 1 357 ? 35.115 26.893 -66.615 1.00 50.34 357 LEU A C 1
ATOM 2800 O O . LEU A 1 357 ? 35.275 26.844 -65.399 1.00 50.34 357 LEU A O 1
ATOM 2804 N N . ASP A 1 358 ? 34.022 27.426 -67.161 1.00 52.41 358 ASP A N 1
ATOM 2805 C CA . ASP A 1 358 ? 32.948 28.044 -66.377 1.00 52.41 358 ASP A CA 1
ATOM 2806 C C . ASP A 1 358 ? 32.272 27.021 -65.442 1.00 52.41 358 ASP A C 1
ATOM 2808 O O . ASP A 1 358 ? 32.013 27.317 -64.274 1.00 52.41 358 ASP A O 1
ATOM 2812 N N . ALA A 1 359 ? 32.045 25.787 -65.913 1.00 48.34 359 ALA A N 1
ATOM 2813 C CA . ALA A 1 359 ? 31.497 24.703 -65.093 1.00 48.34 359 ALA A CA 1
ATOM 2814 C C . ALA A 1 359 ? 32.462 24.264 -63.973 1.00 48.34 359 ALA A C 1
ATOM 2816 O O . ALA A 1 359 ? 32.036 24.000 -62.844 1.00 48.34 359 ALA A O 1
ATOM 2817 N N . GLN A 1 360 ? 33.766 24.222 -64.257 1.00 50.19 360 GLN A N 1
ATOM 2818 C CA . GLN A 1 360 ? 34.794 23.908 -63.262 1.00 50.19 360 GLN A CA 1
ATOM 2819 C C . GLN A 1 360 ? 34.908 25.005 -62.199 1.00 50.19 360 GLN A C 1
ATOM 2821 O O . GLN A 1 360 ? 34.925 24.696 -61.008 1.00 50.19 360 GLN A O 1
ATOM 2826 N N . LEU A 1 361 ? 34.902 26.277 -62.600 1.00 54.19 361 LEU A N 1
ATOM 2827 C CA . LEU A 1 361 ? 34.936 27.410 -61.674 1.00 54.19 361 LEU A CA 1
ATOM 2828 C C . LEU A 1 361 ? 33.669 27.486 -60.812 1.00 54.19 361 LEU A C 1
ATOM 2830 O O . LEU A 1 361 ? 33.758 27.775 -59.619 1.00 54.19 361 LEU A O 1
ATOM 2834 N N . ALA A 1 362 ? 32.496 27.170 -61.371 1.00 48.22 362 ALA A N 1
ATOM 2835 C CA . ALA A 1 362 ? 31.253 27.076 -60.605 1.00 48.22 362 ALA A CA 1
ATOM 2836 C C . ALA A 1 362 ? 31.311 25.956 -59.553 1.00 48.22 362 ALA A C 1
ATOM 2838 O O . ALA A 1 362 ? 30.921 26.157 -58.402 1.00 48.22 362 ALA A O 1
ATOM 2839 N N . THR A 1 363 ? 31.857 24.796 -59.924 1.00 45.72 363 THR A N 1
ATOM 2840 C CA . THR A 1 363 ? 32.028 23.661 -59.005 1.00 45.72 363 THR A CA 1
ATOM 2841 C C . THR A 1 363 ? 33.017 23.997 -57.886 1.00 45.72 363 THR A C 1
ATOM 2843 O O . THR A 1 363 ? 32.719 23.768 -56.715 1.00 45.72 363 THR A O 1
ATOM 2846 N N . GLN A 1 364 ? 34.154 24.620 -58.215 1.00 47.47 364 GLN A N 1
ATOM 2847 C CA . GLN A 1 364 ? 35.142 25.063 -57.225 1.00 47.47 364 GLN A CA 1
ATOM 2848 C C . GLN A 1 364 ? 34.577 26.118 -56.269 1.00 47.47 364 GLN A C 1
ATOM 2850 O O . GLN A 1 364 ? 34.813 26.045 -55.065 1.00 47.47 364 GLN A O 1
ATOM 2855 N N . ARG A 1 365 ? 33.778 27.064 -56.776 1.00 53.53 365 ARG A N 1
ATOM 2856 C CA . ARG A 1 365 ? 33.100 28.069 -55.948 1.00 53.53 365 ARG A CA 1
ATOM 2857 C C . ARG A 1 365 ? 32.132 27.432 -54.951 1.00 53.53 365 ARG A C 1
ATOM 2859 O O . ARG A 1 365 ? 32.116 27.817 -53.785 1.00 53.53 365 ARG A O 1
ATOM 2866 N N . ASN A 1 366 ? 31.341 26.456 -55.392 1.00 48.75 366 ASN A N 1
ATOM 2867 C CA . ASN A 1 366 ? 30.398 25.756 -54.519 1.00 48.75 366 ASN A CA 1
ATOM 2868 C C . ASN A 1 366 ? 31.121 24.957 -53.429 1.00 48.75 366 ASN A C 1
ATOM 2870 O O . ASN A 1 366 ? 30.712 24.993 -52.271 1.00 48.75 366 ASN A O 1
ATOM 2874 N N . LEU A 1 367 ? 32.226 24.300 -53.784 1.00 45.75 367 LEU A N 1
ATOM 2875 C CA . LEU A 1 367 ? 33.033 23.530 -52.843 1.00 45.75 367 LEU A CA 1
ATOM 2876 C C . LEU A 1 367 ? 33.704 24.439 -51.803 1.00 45.75 367 LEU A C 1
ATOM 2878 O O . LEU A 1 367 ? 33.605 24.176 -50.607 1.00 45.75 367 LEU A O 1
ATOM 2882 N N . LEU A 1 368 ? 34.306 25.554 -52.224 1.00 49.66 368 LEU A N 1
ATOM 2883 C CA . LEU A 1 368 ? 34.903 26.521 -51.297 1.00 49.66 368 LEU A CA 1
ATOM 2884 C C . LEU A 1 368 ? 33.852 27.177 -50.382 1.00 49.66 368 LEU A C 1
ATOM 2886 O O . LEU A 1 368 ? 34.130 27.401 -49.208 1.00 49.66 368 LEU A O 1
ATOM 2890 N N . ASN A 1 369 ? 32.631 27.425 -50.868 1.00 50.78 369 ASN A N 1
ATOM 2891 C CA . ASN A 1 369 ? 31.529 27.926 -50.036 1.00 50.78 369 ASN A CA 1
ATOM 2892 C C . ASN A 1 369 ? 31.094 26.905 -48.976 1.00 50.78 369 ASN A C 1
ATOM 2894 O O . ASN A 1 369 ? 30.845 27.277 -47.828 1.00 50.78 369 ASN A O 1
ATOM 2898 N N . ALA A 1 370 ? 31.018 25.623 -49.342 1.00 46.75 370 ALA A N 1
ATOM 2899 C CA . ALA A 1 370 ? 30.704 24.553 -48.401 1.00 46.75 370 ALA A CA 1
ATOM 2900 C C . ALA A 1 370 ? 31.790 24.421 -47.320 1.00 46.75 370 ALA A C 1
ATOM 2902 O O . ALA A 1 370 ? 31.467 24.309 -46.138 1.00 46.75 370 ALA A O 1
ATOM 2903 N N . LEU A 1 371 ? 33.067 24.521 -47.704 1.00 50.25 371 LEU A N 1
ATOM 2904 C CA . LEU A 1 371 ? 34.191 24.492 -46.764 1.00 50.25 371 LEU A CA 1
ATOM 2905 C C . LEU A 1 371 ? 34.196 25.703 -45.821 1.00 50.25 371 LEU A C 1
ATOM 2907 O O . LEU A 1 371 ? 34.369 25.528 -44.617 1.00 50.25 371 LEU A O 1
ATOM 2911 N N . LEU A 1 372 ? 33.937 26.911 -46.332 1.00 53.38 372 LEU A N 1
ATOM 2912 C CA . LEU A 1 372 ? 33.810 28.119 -45.507 1.00 53.38 372 LEU A CA 1
ATOM 2913 C C . LEU A 1 372 ? 32.661 27.999 -44.499 1.00 53.38 372 LEU A C 1
ATOM 2915 O O . LEU A 1 372 ? 32.854 28.266 -43.316 1.00 53.38 372 LEU A O 1
ATOM 2919 N N . THR A 1 373 ? 31.503 27.505 -44.943 1.00 50.56 373 THR A N 1
ATOM 2920 C CA . THR A 1 373 ? 30.330 27.292 -44.078 1.00 50.56 373 THR A CA 1
ATOM 2921 C C . THR A 1 373 ? 30.609 26.235 -43.002 1.00 50.56 373 THR A C 1
ATOM 2923 O O . THR A 1 373 ? 30.197 26.387 -41.848 1.00 50.56 373 THR A O 1
ATOM 2926 N N . GLY A 1 374 ? 31.349 25.178 -43.352 1.00 48.50 374 GLY A N 1
ATOM 2927 C CA . GLY A 1 374 ? 31.813 24.160 -42.410 1.00 48.50 374 GLY A CA 1
ATOM 2928 C C . GLY A 1 374 ? 32.744 24.737 -41.340 1.00 48.50 374 GLY A C 1
ATOM 2929 O O . GLY A 1 374 ? 32.528 24.497 -40.152 1.00 48.50 374 GLY A O 1
ATOM 2930 N N . CYS A 1 375 ? 33.724 25.557 -41.739 1.00 49.06 375 CYS A N 1
ATOM 2931 C CA . CYS A 1 375 ? 34.598 26.270 -40.805 1.00 49.06 375 CYS A CA 1
ATOM 2932 C C . CYS A 1 375 ? 33.812 27.225 -39.899 1.00 49.06 375 CYS A C 1
ATOM 2934 O O . CYS A 1 375 ? 34.048 27.243 -38.694 1.00 49.06 375 CYS A O 1
ATOM 2936 N N . ASP A 1 376 ? 32.864 27.987 -40.448 1.00 55.72 376 ASP A N 1
ATOM 2937 C CA . ASP A 1 376 ? 32.056 28.939 -39.681 1.00 55.72 376 ASP A CA 1
ATOM 2938 C C . ASP A 1 376 ? 31.194 28.230 -38.628 1.00 55.72 376 ASP A C 1
ATOM 2940 O O . ASP A 1 376 ? 31.147 28.667 -37.480 1.00 55.72 376 ASP A O 1
ATOM 2944 N N . THR A 1 377 ? 30.589 27.092 -38.982 1.00 54.00 377 THR A N 1
ATOM 2945 C CA . THR A 1 377 ? 29.794 26.271 -38.053 1.00 54.00 377 THR A CA 1
ATOM 2946 C C . THR A 1 377 ? 30.664 25.710 -36.927 1.00 54.00 377 THR A C 1
ATOM 2948 O O . THR A 1 377 ? 30.300 25.797 -35.756 1.00 54.00 377 THR A O 1
ATOM 2951 N N . GLN A 1 378 ? 31.851 25.192 -37.256 1.00 49.72 378 GLN A N 1
ATOM 2952 C CA . GLN A 1 378 ? 32.791 24.644 -36.272 1.00 49.72 378 GLN A CA 1
ATOM 2953 C C . GLN A 1 378 ? 33.368 25.721 -35.346 1.00 49.72 378 GLN A C 1
ATOM 2955 O O . GLN A 1 378 ? 33.504 25.489 -34.146 1.00 49.72 378 GLN A O 1
ATOM 2960 N N . ILE A 1 379 ? 33.664 26.915 -35.868 1.00 57.41 379 ILE A N 1
ATOM 2961 C CA . ILE A 1 379 ? 34.080 28.062 -35.051 1.00 57.41 379 ILE A CA 1
ATOM 2962 C C . ILE A 1 379 ? 32.953 28.452 -34.090 1.00 57.41 379 ILE A C 1
ATOM 2964 O O . ILE A 1 379 ? 33.231 28.662 -32.913 1.00 57.41 379 ILE A O 1
ATOM 2968 N N . LEU A 1 380 ? 31.702 28.498 -34.564 1.00 56.19 380 LEU A N 1
ATOM 2969 C CA . LEU A 1 380 ? 30.530 28.828 -33.747 1.00 56.19 380 LEU A CA 1
ATOM 2970 C C . LEU A 1 380 ? 30.365 27.861 -32.572 1.00 56.19 380 LEU A C 1
ATOM 2972 O O . LEU A 1 380 ? 30.219 28.307 -31.435 1.00 56.19 380 LEU A O 1
ATOM 2976 N N . GLU A 1 381 ? 30.453 26.556 -32.826 1.00 52.91 381 GLU A N 1
ATOM 2977 C CA . GLU A 1 381 ? 30.365 25.525 -31.786 1.00 52.91 381 GLU A CA 1
ATOM 2978 C C . GLU A 1 381 ? 31.553 25.565 -30.809 1.00 52.91 381 GLU A C 1
ATOM 2980 O O . GLU A 1 381 ? 31.364 25.390 -29.607 1.00 52.91 381 GLU A O 1
ATOM 2985 N N . LEU A 1 382 ? 32.763 25.896 -31.277 1.00 50.81 382 LEU A N 1
ATOM 2986 C CA . LEU A 1 382 ? 33.921 26.110 -30.399 1.00 50.81 382 LEU A CA 1
ATOM 2987 C C . LEU A 1 382 ? 33.844 27.412 -29.584 1.00 50.81 382 LEU A C 1
ATOM 2989 O O . LEU A 1 382 ? 34.486 27.500 -28.544 1.00 50.81 382 LEU A O 1
ATOM 2993 N N . THR A 1 383 ? 33.093 28.423 -30.030 1.00 50.69 383 THR A N 1
ATOM 2994 C CA . THR A 1 383 ? 32.884 29.685 -29.287 1.00 50.69 383 THR A CA 1
ATOM 2995 C C . THR A 1 383 ? 31.690 29.671 -28.333 1.00 50.69 383 THR A C 1
ATOM 2997 O O . THR A 1 383 ? 31.537 30.611 -27.561 1.00 50.69 383 THR A O 1
ATOM 3000 N N . LYS A 1 384 ? 30.831 28.644 -28.398 1.00 46.06 384 LYS A N 1
ATOM 3001 C CA . LYS A 1 384 ? 29.768 28.394 -27.406 1.00 46.06 384 LYS A CA 1
ATOM 3002 C C . LYS A 1 384 ? 30.285 27.662 -26.155 1.00 46.06 384 LYS A C 1
ATOM 3004 O O . LYS A 1 384 ? 29.524 27.503 -25.201 1.00 46.06 384 LYS A O 1
ATOM 3009 N N . LEU A 1 385 ? 31.540 27.195 -26.198 1.00 44.81 385 LEU A N 1
ATOM 3010 C CA . LEU A 1 385 ? 32.355 26.810 -25.037 1.00 44.81 385 LEU A CA 1
ATOM 3011 C C . LEU A 1 385 ? 32.634 28.026 -24.150 1.00 44.81 385 LEU A C 1
ATOM 3013 O O . LEU A 1 385 ? 32.871 27.796 -22.943 1.00 44.81 385 LEU A O 1
#

Secondary structure (DSSP, 8-state):
--SSSSSSSSSSSS-----------HHHHHHHHHHHHH-TTSTTHHHHHHHHHHHHHHHHHHHHHHHHHHHHHHHHHSHHHHHHHHHHHHHHS-SSPPPPPTT--HHHHHHHHHHHHHHHHHHHHHHHHHHHHHHHHHHHHHHHHHHHHHHHHHHHHHHHHHHTPPP--SHHHHHHHHHHHHHHHHHHHHHHHHHHHHHHHHHHHHHHHHHHHHHHHHHHHHHHHHHHHHHHHHHHHHHHHHHHHHHHHHHHHHSSS--HHHHHHHHHHHHHHHHHHHHHHHHHHTTGGG-HHHHHHHHHHHTTSPPPPPHHHHHHHHHHHHHHHHHHHHHHHHHHHHTTPPPTTSPPPPHHHHHHHHHHHHHHHHHHHHHHHHHHHHHHHHH--

Sequence (385 aa):
MRLITIFLLGWLLAASPAFAANLPDEGQIKKDLQLAQDDKNVPNQAAIVEALQSGLNAIAEGKASSAKITEYQKAIDDFPALTRQLRDEKDSEPDEPAALSPKLASSELNQRLLQANSQLMDLAGHLQQEQDLARTISDSLSLLPQQQTEARRALKYVEQQLQALPTPGSPLEQAQATALQAEQAARRLKVEELDFAQLSANNRQELSRLRAELLKKRHDRADKEQQALRNQLNSLRQQEAEQAIEHTEMLAEQVGELPKSIGSQLQTWQTLQVRQALTTLREQAQWLDESAALGETLRAQVSRLPEMPKPQQLNSDMAQLRVQRLHFEDLMNKLPQLAQGAQDNGSPLKPAQRRILDAQLATQRNLLNALLTGCDTQILELTKL

Radius of gyration: 42.44 Å; chains: 1; bounding box: 84×72×123 Å

pLDDT: mean 72.41, std 22.67, range [34.06, 98.31]

Foldseek 3Di:
DPPPVVVVVVPPPPDDPDDQLPAPDLVVLVVQLVVLVVDPPAVPSVLLNVLSVLLNVLLVLLVVLVVLLVVLVCLVVCLVVLLVVLVVLLVPQDLAADDDDLPDDLVRLVVVLVVLVVLLVVLVVVLVVLVVQLVVLVVCVVCLVVQLVVLVVQLVVLVVVLVVQDDDPGSSSVSNNSSSSSNNSSSVSSNSSSVSSVVSSVSSNVSSVSSSSSSVSSSSNSVNVSVVSVVSSVVVVVVVVVVVVVVLVVVCVVPVHPPVVSVLVVVVVLLVVLVVVVVVLVVVVVPVVPDPVVVVVSVVVVVVRDDHDDVVVLVVSLVVLVVVLVVLVVVLVCLVVQLPDDPPVRHRDDPVRNVVSVVVSVVSNVVSVVSNVVSVVVNVVSVVD